Protein AF-A0ABD1JNK0-F1 (afdb_monomer)

pLDDT: mean 71.4, std 21.68, range [22.59, 96.44]

Secondary structure (DSSP, 8-state):
--SHHHHTTTT----S----EEE-SSSEEEEEETTS-EEEE--S--TTEEEEEE-SS-EEEEE-TTS-BSSPPSSTTEEEETTTTEEEESS--GGG-EEEEEEEEETTT--EEEEEEEEEEEEPPPEEEEEEEEE-TTSPEEEEEEEESSS-EEEEEETTEEHHHHHHHGGGS-------TTSSEEEE--TT--SEEEEEEE-SS-EEEEEEEPP-PPPPPP------------------------------------------------------------HHHHHHHHHHHHHHHHHHHHHHHHHHHHGGGS-HHHHHHHHHHHHHHHHHHHHHHHHHHHHHTTSTT-HHHHHHHHHHHHHHHHHHHHHHHHHHHHHIIIIIHHHHHHHHHHHHHHHHHHHHS-TTT--HHHHHHHHHHHHHHHHHHHHHHHHHTTTS-HHHHHHHHHHHHHHHHHHHHHHHHHHHHHT-PPPPS--------------PPPPTT--HHHHHHHHHHHHHHHHHHHT--SS--S---GGGSSS--HHHHHHHHHHHHHHHHTT----HHHHTTTTEEE-TTT--EEE--SS----TTS--EEEE-TTSHHHHHHHHHHHHTT---HHHHHHHHHTT-EETTHHHHHHHHHTT-SGGG-

Structure (mmCIF, N/CA/C/O backbone):
data_AF-A0ABD1JNK0-F1
#
_entry.id   AF-A0ABD1JNK0-F1
#
loop_
_atom_site.group_PDB
_atom_site.id
_atom_site.type_symbol
_atom_site.label_atom_id
_atom_site.label_alt_id
_atom_site.label_comp_id
_atom_site.label_asym_id
_atom_site.label_entity_id
_atom_site.label_seq_id
_atom_site.pdbx_PDB_ins_code
_atom_site.Cartn_x
_atom_site.Cartn_y
_atom_site.Cartn_z
_atom_site.occupancy
_atom_site.B_iso_or_equiv
_atom_site.auth_seq_id
_atom_site.auth_comp_id
_atom_site.auth_asym_id
_atom_site.auth_atom_id
_atom_site.pdbx_PDB_model_num
ATOM 1 N N . MET A 1 1 ? 15.028 5.171 -40.627 1.00 35.16 1 MET A N 1
ATOM 2 C CA . MET A 1 1 ? 13.963 4.682 -39.723 1.00 35.16 1 MET A CA 1
ATOM 3 C C . MET A 1 1 ? 12.589 4.896 -40.355 1.00 35.16 1 MET A C 1
ATOM 5 O O . MET A 1 1 ? 11.936 5.886 -40.070 1.00 35.16 1 MET A O 1
ATOM 9 N N . THR A 1 2 ? 12.162 3.995 -41.242 1.00 26.81 2 THR A N 1
ATOM 10 C CA . THR A 1 2 ? 10.871 4.092 -41.966 1.00 26.81 2 THR A CA 1
ATOM 11 C C . THR A 1 2 ? 10.006 2.833 -41.839 1.00 26.81 2 THR A C 1
ATOM 13 O O . THR A 1 2 ? 8.818 2.887 -42.119 1.00 26.81 2 THR A O 1
ATOM 16 N N . ALA A 1 3 ? 10.564 1.718 -41.351 1.00 26.44 3 ALA A N 1
ATOM 17 C CA . ALA A 1 3 ? 9.811 0.495 -41.053 1.00 26.44 3 ALA A CA 1
ATOM 18 C C . ALA A 1 3 ? 9.074 0.544 -39.694 1.00 26.44 3 ALA A C 1
ATOM 20 O O . ALA A 1 3 ? 8.049 -0.108 -39.519 1.00 26.44 3 ALA A O 1
ATOM 21 N N . PHE A 1 4 ? 9.563 1.344 -38.737 1.00 33.06 4 PHE A N 1
ATOM 22 C CA . PHE A 1 4 ? 9.005 1.417 -37.377 1.00 33.06 4 PHE A CA 1
ATOM 23 C C . PHE A 1 4 ? 7.628 2.098 -37.300 1.00 33.06 4 PHE A C 1
ATOM 25 O O . PHE A 1 4 ? 6.849 1.806 -36.398 1.00 33.06 4 PHE A O 1
ATOM 32 N N . THR A 1 5 ? 7.298 2.975 -38.250 1.00 33.81 5 THR A N 1
ATOM 33 C CA . THR A 1 5 ? 5.996 3.661 -38.304 1.00 33.81 5 THR A CA 1
ATOM 34 C C . THR A 1 5 ? 4.875 2.768 -38.840 1.00 33.81 5 THR A C 1
ATOM 36 O O . THR A 1 5 ? 3.724 2.954 -38.455 1.00 33.81 5 THR A O 1
ATOM 39 N N . GLY A 1 6 ? 5.191 1.770 -39.675 1.00 25.69 6 GLY A N 1
ATOM 40 C CA . GLY A 1 6 ? 4.202 0.828 -40.214 1.00 25.69 6 GLY A CA 1
ATOM 41 C C . GLY A 1 6 ? 3.675 -0.173 -39.180 1.00 25.69 6 GLY A C 1
ATOM 42 O O . GLY A 1 6 ? 2.501 -0.535 -39.215 1.00 25.69 6 GLY A O 1
ATOM 43 N N . LEU A 1 7 ? 4.513 -0.584 -38.222 1.00 31.38 7 LEU A N 1
ATOM 44 C CA . LEU A 1 7 ? 4.149 -1.595 -37.220 1.00 31.38 7 LEU A CA 1
ATOM 45 C C . LEU A 1 7 ? 3.158 -1.067 -36.163 1.00 31.38 7 LEU A C 1
ATOM 47 O O . LEU A 1 7 ? 2.350 -1.825 -35.633 1.00 31.38 7 LEU A O 1
ATOM 51 N N . ILE A 1 8 ? 3.177 0.244 -35.896 1.00 35.16 8 ILE A N 1
ATOM 52 C CA . ILE A 1 8 ? 2.308 0.902 -34.906 1.00 35.16 8 ILE A CA 1
ATOM 53 C C . ILE A 1 8 ? 0.830 0.887 -35.341 1.00 35.16 8 ILE A C 1
ATOM 55 O O . ILE A 1 8 ? -0.058 0.878 -34.492 1.00 35.16 8 ILE A O 1
ATOM 59 N N . LEU A 1 9 ? 0.545 0.838 -36.648 1.00 28.20 9 LEU A N 1
ATOM 60 C CA . LEU A 1 9 ? -0.827 0.894 -37.164 1.00 28.20 9 LEU A CA 1
ATOM 61 C C . LEU A 1 9 ? -1.559 -0.462 -37.140 1.00 28.20 9 LEU A C 1
ATOM 63 O O . LEU A 1 9 ? -2.787 -0.490 -37.165 1.00 28.20 9 LEU A O 1
ATOM 67 N N . LEU A 1 10 ? -0.829 -1.582 -37.073 1.00 28.64 10 LEU A N 1
ATOM 68 C CA . LEU A 1 10 ? -1.407 -2.933 -37.147 1.00 28.64 10 LEU A CA 1
ATOM 69 C C . LEU A 1 10 ? -1.938 -3.469 -35.805 1.00 28.64 10 LEU A C 1
ATOM 71 O O . LEU A 1 10 ? -2.792 -4.349 -35.806 1.00 28.64 10 LEU A O 1
ATOM 75 N N . LEU A 1 11 ? -1.498 -2.922 -34.666 1.00 32.38 11 LEU A N 1
ATOM 76 C CA . LEU A 1 11 ? -1.861 -3.419 -33.326 1.00 32.38 11 LEU A CA 1
ATOM 77 C C . LEU A 1 11 ? -3.050 -2.687 -32.666 1.00 32.38 11 LEU A C 1
ATOM 79 O O . LEU A 1 11 ? -3.330 -2.903 -31.490 1.00 32.38 11 LEU A O 1
ATOM 83 N N . VAL A 1 12 ? -3.765 -1.825 -33.398 1.00 31.77 12 VAL A N 1
ATOM 84 C CA . VAL A 1 12 ? -4.875 -1.003 -32.857 1.00 31.77 12 VAL A CA 1
ATOM 85 C C . VAL A 1 12 ? -6.266 -1.593 -33.184 1.00 31.77 12 VAL A C 1
ATOM 87 O O . VAL A 1 12 ? -7.292 -0.963 -32.941 1.00 31.77 12 VAL A O 1
ATOM 90 N N . THR A 1 13 ? -6.344 -2.827 -33.697 1.00 30.94 13 THR A N 1
ATOM 91 C CA . THR A 1 13 ? -7.607 -3.463 -34.134 1.00 30.94 13 THR A CA 1
ATOM 92 C C . THR A 1 13 ? -8.122 -4.576 -33.205 1.00 30.94 13 THR A C 1
ATOM 94 O O . THR A 1 13 ? -8.242 -5.723 -33.611 1.00 30.94 13 THR A O 1
ATOM 97 N N . SER A 1 14 ? -8.487 -4.211 -31.967 1.00 30.34 14 SER A N 1
ATOM 98 C CA . SER A 1 14 ? -9.475 -4.918 -31.107 1.00 30.34 14 SER A CA 1
ATOM 99 C C . SER A 1 14 ? -9.630 -4.153 -29.773 1.00 30.34 14 SER A C 1
ATOM 101 O O . SER A 1 14 ? -8.719 -4.174 -28.951 1.00 30.34 14 SER A O 1
ATOM 103 N N . THR A 1 15 ? -10.576 -3.226 -29.582 1.00 31.14 15 THR A N 1
ATOM 104 C CA . THR A 1 15 ? -12.030 -3.366 -29.310 1.00 31.14 15 THR A CA 1
ATOM 105 C C . THR A 1 15 ? -12.413 -4.075 -27.997 1.00 31.14 15 THR A C 1
ATOM 107 O O . THR A 1 15 ? -12.197 -5.271 -27.850 1.00 31.14 15 THR A O 1
ATOM 110 N N . HIS A 1 16 ? -13.139 -3.326 -27.152 1.00 27.95 16 HIS A N 1
ATOM 111 C CA . HIS A 1 16 ? -13.899 -3.720 -25.948 1.00 27.95 16 HIS A CA 1
ATOM 112 C C . HIS A 1 16 ? -13.151 -3.846 -24.605 1.00 27.95 16 HIS A C 1
ATOM 114 O O . HIS A 1 16 ? -11.932 -3.704 -24.529 1.00 27.95 16 HIS A O 1
ATOM 120 N N . GLY A 1 17 ? -13.949 -3.863 -23.527 1.00 30.62 17 GLY A N 1
ATOM 121 C CA . GLY A 1 17 ? -13.542 -3.521 -22.160 1.00 30.62 17 GLY A CA 1
ATOM 122 C C . GLY A 1 17 ? -12.472 -4.437 -21.576 1.00 30.62 17 GLY A C 1
ATOM 123 O O . GLY A 1 17 ? -12.334 -5.584 -21.987 1.00 30.62 17 GLY A O 1
ATOM 124 N N . LEU A 1 18 ? -11.715 -3.918 -20.606 1.00 35.00 18 LEU A N 1
ATOM 125 C CA . LEU A 1 18 ? -10.560 -4.605 -20.033 1.00 35.00 18 LEU A CA 1
ATOM 126 C C . LEU A 1 18 ? -10.988 -5.775 -19.127 1.00 35.00 18 LEU A C 1
ATOM 128 O O . LEU A 1 18 ? -10.949 -5.668 -17.905 1.00 35.00 18 LEU A O 1
ATOM 132 N N . GLN A 1 19 ? -11.339 -6.913 -19.732 1.00 42.69 19 GLN A N 1
ATOM 133 C CA . GLN A 1 19 ? -11.091 -8.207 -19.103 1.00 42.69 19 GLN A CA 1
ATOM 134 C C . GLN A 1 19 ? -9.588 -8.275 -18.812 1.00 42.69 19 GLN A C 1
ATOM 136 O O . GLN A 1 19 ? -8.762 -8.174 -19.722 1.00 42.69 19 GLN A O 1
ATOM 141 N N . SER A 1 20 ? -9.228 -8.363 -17.534 1.00 58.84 20 SER A N 1
ATOM 142 C CA . SER A 1 20 ? -7.839 -8.431 -17.090 1.00 58.84 20 SER A CA 1
ATOM 143 C C . SER A 1 20 ? -7.259 -9.803 -17.428 1.00 58.84 20 SER A C 1
ATOM 145 O O . SER A 1 20 ? -7.360 -10.744 -16.642 1.00 58.84 20 SER A O 1
ATOM 147 N N . VAL A 1 21 ? -6.666 -9.918 -18.616 1.00 77.25 21 VAL A N 1
ATOM 148 C CA . VAL A 1 21 ? -5.882 -11.093 -19.003 1.00 77.25 21 VAL A CA 1
ATOM 149 C C . VAL A 1 21 ? -4.620 -11.141 -18.147 1.00 77.25 21 VAL A C 1
ATOM 151 O O . VAL A 1 21 ? -3.790 -10.234 -18.213 1.00 77.25 21 VAL A O 1
ATOM 154 N N . CYS A 1 22 ? -4.477 -12.193 -17.344 1.00 85.81 22 CYS A N 1
ATOM 155 C CA . CYS A 1 22 ? -3.251 -12.467 -16.609 1.00 85.81 22 CYS A CA 1
ATOM 156 C C . CYS A 1 22 ? -2.186 -12.962 -17.595 1.00 85.81 22 CYS A C 1
ATOM 158 O O . CYS A 1 22 ? -2.402 -13.975 -18.269 1.00 85.81 22 CYS A O 1
ATOM 160 N N . ASP A 1 23 ? -1.046 -12.269 -17.689 1.00 87.31 23 ASP A N 1
ATOM 161 C CA . ASP A 1 23 ? 0.117 -12.803 -18.406 1.00 87.31 23 ASP A CA 1
ATOM 162 C C . ASP A 1 23 ? 0.759 -13.894 -17.543 1.00 87.31 23 ASP A C 1
ATOM 164 O O . ASP A 1 23 ? 1.496 -13.620 -16.597 1.00 87.31 23 ASP A O 1
ATOM 168 N N . ALA A 1 24 ? 0.410 -15.134 -17.869 1.00 88.19 24 ALA A N 1
ATOM 169 C CA . ALA A 1 24 ? 0.866 -16.351 -17.223 1.00 88.19 24 ALA A CA 1
ATOM 170 C C . ALA A 1 24 ? 1.849 -17.112 -18.130 1.00 88.19 24 ALA A C 1
ATOM 172 O O . ALA A 1 24 ? 1.888 -18.334 -18.083 1.00 88.19 24 ALA A O 1
ATOM 173 N N . THR A 1 25 ? 2.591 -16.394 -18.990 1.00 86.19 25 THR A N 1
ATOM 174 C CA . THR A 1 25 ? 3.667 -16.950 -19.827 1.00 86.19 25 THR A CA 1
ATOM 175 C C . THR A 1 25 ? 5.009 -17.131 -19.091 1.00 86.19 25 THR A C 1
ATOM 177 O O . THR A 1 25 ? 5.803 -17.973 -19.525 1.00 86.19 25 THR A O 1
ATOM 180 N N . PRO A 1 26 ? 5.302 -16.406 -17.987 1.00 88.00 26 PRO A N 1
ATOM 181 C CA . PRO A 1 26 ? 6.267 -16.812 -16.965 1.00 88.00 26 PRO A CA 1
ATOM 182 C C . PRO A 1 26 ? 5.552 -17.397 -15.727 1.00 88.00 26 PRO A C 1
ATOM 184 O O . PRO A 1 26 ? 4.335 -17.576 -15.730 1.00 88.00 26 PRO A O 1
ATOM 187 N N . ASP A 1 27 ? 6.292 -17.671 -14.643 1.00 85.12 27 ASP A N 1
ATOM 188 C CA . ASP A 1 27 ? 5.672 -17.948 -13.340 1.00 85.12 27 ASP A CA 1
ATOM 189 C C . ASP A 1 27 ? 4.815 -16.743 -12.904 1.00 85.12 27 ASP A C 1
ATOM 191 O O . ASP A 1 27 ? 5.296 -15.605 -12.904 1.00 85.12 27 ASP A O 1
ATOM 195 N N . ALA A 1 28 ? 3.552 -16.986 -12.545 1.00 85.75 28 ALA A N 1
ATOM 196 C CA . ALA A 1 28 ? 2.572 -15.934 -12.282 1.00 85.75 28 ALA A CA 1
ATOM 197 C C . ALA A 1 28 ? 1.581 -16.303 -11.167 1.00 85.75 28 ALA A C 1
ATOM 199 O O . ALA A 1 28 ? 1.167 -17.456 -11.027 1.00 85.75 28 ALA A O 1
ATOM 200 N N . VAL A 1 29 ? 1.144 -15.286 -10.418 1.00 86.75 29 VAL A N 1
ATOM 201 C CA . VAL A 1 29 ? -0.020 -15.358 -9.524 1.00 86.75 29 VAL A CA 1
ATOM 202 C C . VAL A 1 29 ? -1.154 -14.573 -10.177 1.00 86.75 29 VAL A C 1
ATOM 204 O O . VAL A 1 29 ? -0.992 -13.394 -10.488 1.00 86.75 29 VAL A O 1
ATOM 207 N N . CYS A 1 30 ? -2.283 -15.235 -10.408 1.00 86.06 30 CYS A N 1
ATOM 208 C CA . CYS A 1 30 ? -3.431 -14.696 -11.126 1.00 86.06 30 CYS A CA 1
ATOM 209 C C . CYS A 1 30 ? -4.665 -14.686 -10.225 1.00 86.06 30 CYS A C 1
ATOM 211 O O . CYS A 1 30 ? -4.931 -15.661 -9.522 1.00 86.06 30 CYS A O 1
ATOM 213 N N . TYR A 1 31 ? -5.446 -13.611 -10.304 1.00 83.06 31 TYR A N 1
ATOM 214 C CA . TYR A 1 31 ? -6.651 -13.416 -9.501 1.00 83.06 31 TYR A CA 1
ATOM 215 C C . TYR A 1 31 ? -7.898 -13.384 -10.385 1.00 83.06 31 TYR A C 1
ATOM 217 O O . TYR A 1 31 ? -7.846 -12.917 -11.525 1.00 83.06 31 TYR A O 1
ATOM 225 N N . GLY A 1 32 ? -9.017 -13.880 -9.862 1.00 81.88 32 GLY A N 1
ATOM 226 C CA . GLY A 1 32 ? -10.291 -13.927 -10.570 1.00 81.88 32 GLY A CA 1
ATOM 227 C C . GLY A 1 32 ? -11.483 -13.701 -9.652 1.00 81.88 32 GLY A C 1
ATOM 228 O O . GLY A 1 32 ? -11.517 -14.229 -8.547 1.00 81.88 32 GLY A O 1
ATOM 229 N N . ALA A 1 33 ? -12.468 -12.925 -10.100 1.00 82.00 33 ALA A N 1
ATOM 230 C CA . ALA A 1 33 ? -13.702 -12.728 -9.346 1.00 82.00 33 ALA A CA 1
ATOM 231 C C . ALA A 1 33 ? -14.585 -13.986 -9.411 1.00 82.00 33 ALA A C 1
ATOM 233 O O . ALA A 1 33 ? -14.823 -14.516 -10.501 1.00 82.00 33 ALA A O 1
ATOM 234 N N . LEU A 1 34 ? -15.111 -14.434 -8.268 1.00 83.00 34 LEU A N 1
ATOM 235 C CA . LEU A 1 34 ? -16.085 -15.527 -8.206 1.00 83.00 34 LEU A CA 1
ATOM 236 C C . LEU A 1 34 ? -17.303 -15.218 -9.097 1.00 83.00 34 LEU A C 1
ATOM 238 O O . LEU A 1 34 ? -17.876 -14.133 -9.034 1.00 83.00 34 LEU A O 1
ATOM 242 N N . GLY A 1 35 ? -17.688 -16.166 -9.953 1.00 79.75 35 GLY A N 1
ATOM 243 C CA . GLY A 1 35 ? -18.763 -16.001 -10.936 1.00 79.75 35 GLY A CA 1
ATOM 244 C C . GLY A 1 35 ? -18.381 -15.205 -12.194 1.00 79.75 35 GLY A C 1
ATOM 245 O O . GLY A 1 35 ? -19.142 -15.206 -13.159 1.00 79.75 35 GLY A O 1
ATOM 246 N N . GLY A 1 36 ? -17.216 -14.550 -12.219 1.00 80.69 36 GLY A N 1
ATOM 247 C CA . GLY A 1 36 ? -16.726 -13.767 -13.355 1.00 80.69 36 GLY A CA 1
ATOM 248 C C . GLY A 1 36 ? -15.853 -14.564 -14.339 1.00 80.69 36 GLY A C 1
ATOM 249 O O . GLY A 1 36 ? -15.457 -15.694 -14.048 1.00 80.69 36 GLY A O 1
ATOM 250 N N . PRO A 1 37 ? -15.523 -13.987 -15.510 1.00 82.94 37 PRO A N 1
ATOM 251 C CA . PRO A 1 37 ? -14.605 -14.585 -16.475 1.00 82.94 37 PRO A CA 1
ATOM 252 C C . PRO A 1 37 ? -13.135 -14.318 -16.113 1.00 82.94 37 PRO A C 1
ATOM 254 O O . PRO A 1 37 ? -12.724 -13.167 -15.962 1.00 82.94 37 PRO A O 1
ATOM 257 N N . VAL A 1 38 ? -12.317 -15.369 -16.073 1.00 87.06 38 VAL A N 1
ATOM 258 C CA . VAL A 1 38 ? -10.863 -15.305 -15.849 1.00 87.06 38 VAL A CA 1
ATOM 259 C C . VAL A 1 38 ? -10.124 -15.685 -17.124 1.00 87.06 38 VAL A C 1
ATOM 261 O O . VAL A 1 38 ? -10.490 -16.652 -17.785 1.00 87.06 38 VAL A O 1
ATOM 264 N N . HIS A 1 39 ? -9.070 -14.941 -17.460 1.00 89.56 39 HIS A N 1
ATOM 265 C CA . HIS A 1 39 ? -8.280 -15.134 -18.679 1.00 89.56 39 HIS A CA 1
ATOM 266 C C . HIS A 1 39 ? -6.807 -15.319 -18.319 1.00 89.56 39 HIS A C 1
ATOM 268 O O . HIS A 1 39 ? -6.201 -14.424 -17.734 1.00 89.56 39 HIS A O 1
ATOM 274 N N . LEU A 1 40 ? -6.233 -16.466 -18.678 1.00 93.31 40 LEU A N 1
ATOM 275 C CA . LEU A 1 40 ? -4.853 -16.852 -18.388 1.00 93.31 40 LEU A CA 1
ATOM 276 C C . LEU A 1 40 ? -4.089 -17.044 -19.701 1.00 93.31 40 LEU A C 1
ATOM 278 O O . LEU A 1 40 ? -4.366 -17.969 -20.466 1.00 93.31 40 LEU A O 1
ATOM 282 N N . GLN A 1 41 ? -3.126 -16.171 -19.979 1.00 93.69 41 GLN A N 1
ATOM 283 C CA . GLN A 1 41 ? -2.288 -16.236 -21.173 1.00 93.69 41 GLN A CA 1
ATOM 284 C C . GLN A 1 41 ? -1.098 -17.170 -20.917 1.00 93.69 41 GLN A C 1
ATOM 286 O O . GLN A 1 41 ? -0.131 -16.744 -20.304 1.00 93.69 41 GLN A O 1
ATOM 291 N N . LEU A 1 42 ? -1.153 -18.429 -21.361 1.00 92.94 42 LEU A N 1
ATOM 292 C CA . LEU A 1 42 ? -0.142 -19.457 -21.031 1.00 92.94 42 LEU A CA 1
ATOM 293 C C . LEU A 1 42 ? 1.038 -19.492 -22.020 1.00 92.94 42 LEU A C 1
ATOM 295 O O . LEU A 1 42 ? 2.124 -19.981 -21.727 1.00 92.94 42 LEU A O 1
ATOM 299 N N . MET A 1 43 ? 0.826 -18.981 -23.231 1.00 87.75 43 MET A N 1
ATOM 300 C CA . MET A 1 43 ? 1.857 -18.769 -24.251 1.00 87.75 43 MET A CA 1
ATOM 301 C C . MET A 1 43 ? 1.463 -17.546 -25.091 1.00 87.75 43 MET A C 1
ATOM 303 O O . MET A 1 43 ? 0.352 -17.053 -24.941 1.00 87.75 43 MET A O 1
ATOM 307 N N . ARG A 1 44 ? 2.332 -17.017 -25.966 1.00 84.50 44 ARG A N 1
ATOM 308 C CA . ARG A 1 44 ? 1.945 -15.945 -26.920 1.00 84.50 44 ARG A CA 1
ATOM 309 C C . ARG A 1 44 ? 1.642 -16.460 -28.335 1.00 84.50 44 ARG A C 1
ATOM 311 O O . ARG A 1 44 ? 0.915 -15.810 -29.077 1.00 84.50 44 ARG A O 1
ATOM 318 N N . ASN A 1 45 ? 2.187 -17.618 -28.708 1.00 84.38 45 ASN A N 1
ATOM 319 C CA . ASN A 1 45 ? 1.969 -18.290 -29.992 1.00 84.38 45 ASN A CA 1
ATOM 320 C C . ASN A 1 45 ? 2.286 -19.783 -29.827 1.00 84.38 45 ASN A C 1
ATOM 322 O O . ASN A 1 45 ? 3.411 -20.114 -29.473 1.00 84.38 45 ASN A O 1
ATOM 326 N N . THR A 1 46 ? 1.328 -20.670 -30.091 1.00 83.75 46 THR A N 1
ATOM 327 C CA . THR A 1 46 ? 1.497 -22.132 -29.939 1.00 83.75 46 THR A CA 1
ATOM 328 C C . THR A 1 46 ? 1.976 -22.829 -31.215 1.00 83.75 46 THR A C 1
ATOM 330 O O . THR A 1 46 ? 2.227 -24.034 -31.215 1.00 83.75 46 THR A O 1
ATOM 333 N N . THR A 1 47 ? 2.116 -22.095 -32.323 1.00 86.31 47 THR A N 1
ATOM 334 C CA . THR A 1 47 ? 2.524 -22.656 -33.617 1.00 86.31 47 THR A CA 1
ATOM 335 C C . THR A 1 47 ? 3.882 -23.345 -33.495 1.00 86.31 47 THR A C 1
ATOM 337 O O . THR A 1 47 ? 4.841 -22.754 -33.000 1.00 86.31 47 THR A O 1
ATOM 340 N N . GLY A 1 48 ? 3.974 -24.601 -33.943 1.00 84.81 48 GLY A N 1
ATOM 341 C CA . GLY A 1 48 ? 5.209 -25.389 -33.855 1.00 84.81 48 GLY A CA 1
ATOM 342 C C . GLY A 1 48 ? 5.557 -25.898 -32.450 1.00 84.81 48 GLY A C 1
ATOM 343 O O . GLY A 1 48 ? 6.640 -26.448 -32.272 1.00 84.81 48 GLY A O 1
ATOM 344 N N . HIS A 1 49 ? 4.656 -25.766 -31.474 1.00 90.88 49 HIS A N 1
ATOM 345 C CA . HIS A 1 49 ? 4.871 -26.194 -30.093 1.00 90.88 49 HIS A CA 1
ATOM 346 C C . HIS A 1 49 ? 3.729 -27.094 -29.597 1.00 90.88 49 HIS A C 1
ATOM 348 O O . HIS A 1 49 ? 2.591 -27.000 -30.056 1.00 90.88 49 HIS A O 1
ATOM 354 N N . GLU A 1 50 ? 4.031 -27.973 -28.645 1.00 92.62 50 GLU A N 1
ATOM 355 C CA . GLU A 1 50 ? 3.037 -28.686 -27.842 1.00 92.62 50 GLU A CA 1
ATOM 356 C C . GLU A 1 50 ? 3.009 -28.083 -26.433 1.00 92.62 50 GLU A C 1
ATOM 358 O O . GLU A 1 50 ? 4.045 -27.995 -25.779 1.00 92.62 50 GLU A O 1
ATOM 363 N N . LEU A 1 51 ? 1.831 -27.673 -25.957 1.00 94.69 51 LEU A N 1
ATOM 364 C CA . LEU A 1 51 ? 1.646 -27.094 -24.623 1.00 94.69 51 LEU A CA 1
ATOM 365 C C . LEU A 1 51 ? 0.802 -28.033 -23.762 1.00 94.69 51 LEU A C 1
ATOM 367 O O . LEU A 1 51 ? -0.333 -28.337 -24.123 1.00 94.69 51 LEU A O 1
ATOM 371 N N . ASN A 1 52 ? 1.324 -28.445 -22.608 1.00 94.56 52 ASN A N 1
ATOM 372 C CA . ASN A 1 52 ? 0.594 -29.169 -21.567 1.00 94.56 52 ASN A CA 1
ATOM 373 C C . ASN A 1 52 ? 0.217 -28.211 -20.432 1.00 94.56 52 ASN A C 1
ATOM 375 O O . ASN A 1 52 ? 1.099 -27.579 -19.857 1.00 94.56 52 ASN A O 1
ATOM 379 N N . PHE A 1 53 ? -1.066 -28.159 -20.065 1.00 95.12 53 PHE A N 1
ATOM 380 C CA . PHE A 1 53 ? -1.535 -27.524 -18.831 1.00 95.12 53 PHE A CA 1
ATOM 381 C C . PHE A 1 53 ? -1.958 -28.615 -17.847 1.00 95.12 53 PHE A C 1
ATOM 383 O O . PHE A 1 53 ? -2.825 -29.437 -18.162 1.00 95.12 53 PHE A O 1
ATOM 390 N N . LYS A 1 54 ? -1.335 -28.665 -16.667 1.00 93.38 54 LYS A N 1
ATOM 391 C CA . LYS A 1 54 ? -1.556 -29.729 -15.677 1.00 93.38 54 LYS A CA 1
ATOM 392 C C . LYS A 1 54 ? -1.648 -29.195 -14.253 1.00 93.38 54 LYS A C 1
ATOM 394 O O . LYS A 1 54 ? -1.081 -28.154 -13.940 1.00 93.38 54 LYS A O 1
ATOM 399 N N . ASN A 1 55 ? -2.332 -29.934 -13.386 1.00 89.50 55 ASN A N 1
ATOM 400 C CA . ASN A 1 55 ? -2.163 -29.805 -11.937 1.00 89.50 55 ASN A CA 1
ATOM 401 C C . ASN A 1 55 ? -1.188 -30.888 -11.434 1.00 89.50 55 ASN A C 1
ATOM 403 O O . ASN A 1 55 ? -0.581 -31.602 -12.234 1.00 89.50 55 ASN A O 1
ATOM 407 N N . GLU A 1 56 ? -1.035 -31.027 -10.117 1.00 80.56 56 GLU A N 1
ATOM 408 C CA . GLU A 1 56 ? -0.136 -32.018 -9.501 1.00 80.56 56 GLU A CA 1
ATOM 409 C C . GLU A 1 56 ? -0.415 -33.477 -9.904 1.00 80.56 56 GLU A C 1
ATOM 411 O O . GLU A 1 56 ? 0.480 -34.315 -9.818 1.00 80.56 56 GLU A O 1
ATOM 416 N N . LYS A 1 57 ? -1.651 -33.800 -10.312 1.00 79.06 57 LYS A N 1
ATOM 417 C CA . LYS A 1 57 ? -2.120 -35.184 -10.493 1.00 79.06 57 LYS A CA 1
ATOM 418 C C . LYS A 1 57 ? -2.408 -35.544 -11.949 1.00 79.06 57 LYS A C 1
ATOM 420 O O . LYS A 1 57 ? -2.203 -36.690 -12.331 1.00 79.06 57 LYS A O 1
ATOM 425 N N . ASN A 1 58 ? -2.893 -34.596 -12.754 1.00 87.88 58 ASN A N 1
ATOM 426 C CA . ASN A 1 58 ? -3.405 -34.847 -14.103 1.00 87.88 58 ASN A CA 1
ATOM 427 C C . ASN A 1 58 ? -3.044 -33.725 -15.088 1.00 87.88 58 ASN A C 1
ATOM 429 O O . ASN A 1 58 ? -3.095 -32.540 -14.749 1.00 87.88 58 ASN A O 1
ATOM 433 N N . ILE A 1 59 ? -2.795 -34.098 -16.349 1.00 91.31 59 ILE A N 1
ATOM 434 C CA . ILE A 1 59 ? -2.831 -33.160 -17.481 1.00 91.31 59 ILE A CA 1
ATOM 435 C C . ILE A 1 59 ? -4.297 -32.806 -17.741 1.00 91.31 59 ILE A C 1
ATOM 437 O O . ILE A 1 59 ? -5.101 -33.681 -18.055 1.00 91.31 59 ILE A O 1
ATOM 441 N N . ILE A 1 60 ? -4.634 -31.526 -17.600 1.00 93.19 60 ILE A N 1
ATOM 442 C CA . ILE A 1 60 ? -5.998 -30.997 -17.718 1.00 93.19 60 ILE A CA 1
ATOM 443 C C . ILE A 1 60 ? -6.347 -30.808 -19.193 1.00 93.19 60 ILE A C 1
ATOM 445 O O . ILE A 1 60 ? -7.418 -31.211 -19.637 1.00 93.19 60 ILE A O 1
ATOM 449 N N . PHE A 1 61 ? -5.426 -30.235 -19.968 1.00 94.31 61 PHE A N 1
ATOM 450 C CA . PHE A 1 61 ? -5.504 -30.221 -21.424 1.00 94.31 61 PHE A CA 1
ATOM 451 C C . PHE A 1 61 ? -4.116 -30.137 -22.058 1.00 94.31 61 PHE A C 1
ATOM 453 O O . PHE A 1 61 ? -3.122 -29.802 -21.409 1.00 94.31 61 PHE A O 1
ATOM 460 N N . ARG A 1 62 ? -4.066 -30.426 -23.358 1.00 94.00 62 ARG A N 1
ATOM 461 C CA . ARG A 1 62 ? -2.869 -30.270 -24.186 1.00 94.00 62 ARG A CA 1
ATOM 462 C C . ARG A 1 62 ? -3.223 -29.634 -25.518 1.00 94.00 62 ARG A C 1
ATOM 464 O O . ARG A 1 62 ? -4.058 -30.188 -26.230 1.00 94.00 62 ARG A O 1
ATOM 471 N N . ILE A 1 63 ? -2.559 -28.539 -25.876 1.00 93.38 63 ILE A N 1
ATOM 472 C CA . ILE A 1 63 ? -2.596 -27.959 -27.223 1.00 93.38 63 ILE A CA 1
ATOM 473 C C . ILE A 1 63 ? -1.519 -28.664 -28.045 1.00 93.38 63 ILE A C 1
ATOM 475 O O . ILE A 1 63 ? -0.336 -28.544 -27.738 1.00 93.38 63 ILE A O 1
ATOM 479 N N . ARG A 1 64 ? -1.916 -29.421 -29.070 1.00 90.06 64 ARG A N 1
ATOM 480 C CA . ARG A 1 64 ? -0.969 -30.051 -29.999 1.00 90.06 64 ARG A CA 1
ATOM 481 C C . ARG A 1 64 ? -0.461 -29.047 -31.046 1.00 90.06 64 ARG A C 1
ATOM 483 O O . ARG A 1 64 ? -1.174 -28.090 -31.344 1.00 90.06 64 ARG A O 1
ATOM 490 N N . PRO A 1 65 ? 0.668 -29.327 -31.725 1.00 83.69 65 PRO A N 1
ATOM 491 C CA . PRO A 1 65 ? 1.255 -28.446 -32.747 1.00 83.69 65 PRO A CA 1
ATOM 492 C C . PRO A 1 65 ? 0.347 -28.137 -33.951 1.00 83.69 65 PRO A C 1
ATOM 494 O O . PRO A 1 65 ? 0.587 -27.184 -34.684 1.00 83.69 65 PRO A O 1
ATOM 497 N N . ASN A 1 66 ? -0.710 -28.931 -34.158 1.00 82.00 66 ASN A N 1
ATOM 498 C CA . ASN A 1 66 ? -1.757 -28.710 -35.163 1.00 82.00 66 ASN A CA 1
ATOM 499 C C . ASN A 1 66 ? -3.001 -27.974 -34.612 1.00 82.00 66 ASN A C 1
ATOM 501 O O . ASN A 1 66 ? -4.074 -28.054 -35.209 1.00 82.00 66 ASN A O 1
ATOM 505 N N . GLY A 1 67 ? -2.888 -27.336 -33.444 1.00 81.31 67 GLY A N 1
ATOM 506 C CA . GLY A 1 67 ? -3.955 -26.599 -32.762 1.00 81.31 67 GLY A CA 1
ATOM 507 C C . GLY A 1 67 ? -5.034 -27.461 -32.091 1.00 81.31 67 GLY A C 1
ATOM 508 O O . GLY A 1 67 ? -5.955 -26.912 -31.490 1.00 81.31 67 GLY A O 1
ATOM 509 N N . LYS A 1 68 ? -4.970 -28.799 -32.170 1.00 87.44 68 LYS A N 1
ATOM 510 C CA . LYS A 1 68 ? -6.001 -29.676 -31.581 1.00 87.44 68 LYS A CA 1
ATOM 511 C C . LYS A 1 68 ? -5.774 -29.906 -30.086 1.00 87.44 68 LYS A C 1
ATOM 513 O O . LYS A 1 68 ? -4.664 -30.218 -29.663 1.00 87.44 68 LYS A O 1
ATOM 518 N N . LEU A 1 69 ? -6.858 -29.841 -29.312 1.00 88.88 69 LEU A N 1
ATOM 519 C CA . LEU A 1 69 ? -6.871 -30.126 -27.873 1.00 88.88 69 LEU A CA 1
ATOM 520 C C . LEU A 1 69 ? -7.040 -31.630 -27.599 1.00 88.88 69 LEU A C 1
ATOM 522 O O . LEU A 1 69 ? -8.060 -32.204 -27.992 1.00 88.88 69 LEU A O 1
ATOM 526 N N . ALA A 1 70 ? -6.065 -32.269 -26.941 1.00 88.38 70 ALA A N 1
ATOM 527 C CA . ALA A 1 70 ? -6.134 -33.688 -26.559 1.00 88.38 70 ALA A CA 1
ATOM 528 C C . ALA A 1 70 ? -5.134 -34.068 -25.432 1.00 88.38 70 ALA A C 1
ATOM 530 O O . ALA A 1 70 ? -3.969 -34.322 -25.753 1.00 88.38 70 ALA A O 1
ATOM 531 N N . PRO A 1 71 ? -5.563 -34.195 -24.154 1.00 89.06 71 PRO A N 1
ATOM 532 C CA . PRO A 1 71 ? -6.951 -34.130 -23.683 1.00 89.06 71 PRO A CA 1
ATOM 533 C C . PRO A 1 71 ? -7.567 -32.729 -23.811 1.00 89.06 71 PRO A C 1
ATOM 535 O O . PRO A 1 71 ? -6.858 -31.733 -23.965 1.00 89.06 71 PRO A O 1
ATOM 538 N N . LYS A 1 72 ? -8.903 -32.678 -23.790 1.00 87.69 72 LYS A N 1
ATOM 539 C CA . LYS A 1 72 ? -9.679 -31.438 -23.659 1.00 87.69 72 LYS A CA 1
ATOM 540 C C . LYS A 1 72 ? -9.891 -31.115 -22.172 1.00 87.69 72 LYS A C 1
ATOM 542 O O . LYS A 1 72 ? -9.895 -32.060 -21.384 1.00 87.69 72 LYS A O 1
ATOM 547 N N . PRO A 1 73 ? -10.134 -29.840 -21.808 1.00 88.50 73 PRO A N 1
ATOM 548 C CA . PRO A 1 73 ? -10.506 -29.471 -20.446 1.00 88.50 73 PRO A CA 1
ATOM 549 C C . PRO A 1 73 ? -11.704 -30.292 -19.926 1.00 88.50 73 PRO A C 1
ATOM 551 O O . PRO A 1 73 ? -12.604 -30.610 -20.708 1.00 88.50 73 PRO A O 1
ATOM 554 N N . PRO A 1 74 ? -11.742 -30.630 -18.624 1.00 79.44 74 PRO A N 1
ATOM 555 C CA . PRO A 1 74 ? -12.783 -31.481 -18.044 1.00 79.44 74 PRO A CA 1
ATOM 556 C C . PRO A 1 74 ? -14.123 -30.758 -17.836 1.00 79.44 74 PRO A C 1
ATOM 558 O O . PRO A 1 74 ? -15.155 -31.416 -17.732 1.00 79.44 74 PRO A O 1
ATOM 561 N N . SER A 1 75 ? -14.118 -29.423 -17.774 1.00 84.81 75 SER A N 1
ATOM 562 C CA . SER A 1 75 ? -15.310 -28.589 -17.591 1.00 84.81 75 SER A CA 1
ATOM 563 C C . SER A 1 75 ? -15.645 -27.827 -18.872 1.00 84.81 75 SER A C 1
ATOM 565 O O . SER A 1 75 ? -14.754 -27.315 -19.544 1.00 84.81 75 SER A O 1
ATOM 567 N N . GLN A 1 76 ? -16.938 -27.688 -19.176 1.00 86.06 76 GLN A N 1
ATOM 568 C CA . GLN A 1 76 ? -17.415 -26.838 -20.276 1.00 86.06 76 GLN A CA 1
ATOM 569 C C . GLN A 1 76 ? -17.228 -25.337 -19.992 1.00 86.06 76 GLN A C 1
ATOM 571 O O . GLN A 1 76 ? -17.257 -24.546 -20.928 1.00 86.06 76 GLN A O 1
ATOM 576 N N . ARG A 1 77 ? -16.982 -24.948 -18.728 1.00 92.12 77 ARG A N 1
ATOM 577 C CA . ARG A 1 77 ? -16.627 -23.570 -18.334 1.00 92.12 77 ARG A CA 1
ATOM 578 C C . ARG A 1 77 ? -15.220 -23.152 -18.787 1.00 92.12 77 ARG A C 1
ATOM 580 O O . ARG A 1 77 ? -14.873 -21.983 -18.663 1.00 92.12 77 ARG A O 1
ATOM 587 N N . TRP A 1 78 ? -14.394 -24.105 -19.227 1.00 92.50 78 TRP A N 1
ATOM 588 C CA . TRP A 1 78 ? -12.985 -23.903 -19.566 1.00 92.50 78 TRP A CA 1
ATOM 589 C C . TRP A 1 78 ? -12.792 -23.925 -21.091 1.00 92.50 78 TRP A C 1
ATOM 591 O O . TRP A 1 78 ? -12.732 -24.988 -21.713 1.00 92.50 78 TRP A O 1
ATOM 601 N N . GLU A 1 79 ? -12.666 -22.747 -21.695 1.00 91.88 79 GLU A N 1
ATOM 602 C CA . GLU A 1 79 ? -12.404 -22.561 -23.124 1.00 91.88 79 GLU A CA 1
ATOM 603 C C . GLU A 1 79 ? -10.907 -22.313 -23.365 1.00 91.88 79 GLU A C 1
ATOM 605 O O . GLU A 1 79 ? -10.273 -21.546 -22.647 1.00 91.88 79 GLU A O 1
ATOM 610 N N . VAL A 1 80 ? -10.313 -22.955 -24.377 1.00 91.31 80 VAL A N 1
ATOM 611 C CA . VAL A 1 80 ? -8.887 -22.777 -24.705 1.00 91.31 80 VAL A CA 1
ATOM 612 C C . VAL A 1 80 ? -8.739 -22.261 -26.128 1.00 91.31 80 VAL A C 1
ATOM 614 O O . VAL A 1 80 ? -8.998 -22.976 -27.100 1.00 91.31 80 VAL A O 1
ATOM 617 N N . VAL A 1 81 ? -8.253 -21.027 -26.247 1.00 88.75 81 VAL A N 1
ATOM 618 C CA . VAL A 1 81 ? -7.953 -20.371 -27.518 1.00 88.75 81 VAL A CA 1
ATOM 619 C C . VAL A 1 81 ? -6.599 -20.881 -28.008 1.00 88.75 81 VAL A C 1
ATOM 621 O O . VAL A 1 81 ? -5.537 -20.352 -27.686 1.00 88.75 81 VAL A O 1
ATOM 624 N N . ALA A 1 82 ? -6.630 -21.974 -28.771 1.00 83.88 82 ALA A N 1
ATOM 625 C CA . ALA A 1 82 ? -5.425 -22.725 -29.115 1.00 83.88 82 ALA A CA 1
ATOM 626 C C . ALA A 1 82 ? -4.345 -21.888 -29.824 1.00 83.88 82 ALA A C 1
ATOM 628 O O . ALA A 1 82 ? -3.173 -22.060 -29.511 1.00 83.88 82 ALA A O 1
ATOM 629 N N . GLY A 1 83 ? -4.709 -20.985 -30.745 1.00 80.00 83 GLY A N 1
ATOM 630 C CA . GLY A 1 83 ? -3.745 -20.266 -31.597 1.00 80.00 83 GLY A CA 1
ATOM 631 C C . GLY A 1 83 ? -2.812 -19.304 -30.850 1.00 80.00 83 GLY A C 1
ATOM 632 O O . GLY A 1 83 ? -1.634 -19.205 -31.188 1.00 80.00 83 GLY A O 1
ATOM 633 N N . ASN A 1 84 ? -3.313 -18.635 -29.810 1.00 84.25 84 ASN A N 1
ATOM 634 C CA . ASN A 1 84 ? -2.518 -17.755 -28.953 1.00 84.25 84 ASN A CA 1
ATOM 635 C C . ASN A 1 84 ? -2.269 -18.342 -27.553 1.00 84.25 84 ASN A C 1
ATOM 637 O O . ASN A 1 84 ? -1.559 -17.714 -26.788 1.00 84.25 84 ASN A O 1
ATOM 641 N N . GLY A 1 85 ? -2.789 -19.523 -27.205 1.00 85.94 85 GLY A N 1
ATOM 642 C CA . GLY A 1 85 ? -2.495 -20.185 -25.928 1.00 85.94 85 GLY A CA 1
ATOM 643 C C . GLY A 1 85 ? -3.185 -19.572 -24.703 1.00 85.94 85 GLY A C 1
ATOM 644 O O . GLY A 1 85 ? -2.658 -19.692 -23.598 1.00 85.94 85 GLY A O 1
ATOM 645 N N . THR A 1 86 ? -4.335 -18.913 -24.871 1.00 91.12 86 THR A N 1
ATOM 646 C CA . THR A 1 86 ? -5.136 -18.389 -23.748 1.00 91.12 86 THR A CA 1
ATOM 647 C C . THR A 1 86 ? -6.101 -19.459 -23.221 1.00 91.12 86 THR A C 1
ATOM 649 O O . THR A 1 86 ? -6.823 -20.081 -24.001 1.00 91.12 86 THR A O 1
ATOM 652 N N . LEU A 1 87 ? -6.158 -19.648 -21.902 1.00 93.00 87 LEU A N 1
ATOM 653 C CA . LEU A 1 87 ? -7.236 -20.348 -21.197 1.00 93.00 87 LEU A CA 1
ATOM 654 C C . LEU A 1 87 ? -8.231 -19.317 -20.648 1.00 93.00 87 LEU A C 1
ATOM 656 O O . LEU A 1 87 ? -7.829 -18.349 -20.006 1.00 93.00 87 LEU A O 1
ATOM 660 N N . ILE A 1 88 ? -9.521 -19.547 -20.867 1.00 91.25 88 ILE A N 1
ATOM 661 C CA . ILE A 1 88 ? -10.628 -18.742 -20.355 1.00 91.25 88 ILE A CA 1
ATOM 662 C C . ILE A 1 88 ? -11.474 -19.632 -19.444 1.00 91.25 88 ILE A C 1
ATOM 664 O O . ILE A 1 88 ? -11.892 -20.715 -19.850 1.00 91.25 88 ILE A O 1
ATOM 668 N N . ILE A 1 89 ? -11.733 -19.183 -18.218 1.00 91.06 89 ILE A N 1
ATOM 669 C CA . ILE A 1 89 ? -12.597 -19.862 -17.246 1.00 91.06 89 ILE A CA 1
ATOM 670 C C . ILE A 1 89 ? -13.805 -18.959 -16.999 1.00 91.06 89 ILE A C 1
ATOM 672 O O . ILE A 1 89 ? -13.642 -17.853 -16.487 1.00 91.06 89 ILE A O 1
ATOM 676 N N . ASN A 1 90 ? -15.006 -19.390 -17.386 1.00 88.31 90 ASN A N 1
ATOM 677 C CA . ASN A 1 90 ? -16.219 -18.583 -17.254 1.00 88.31 90 ASN A CA 1
ATOM 678 C C . ASN A 1 90 ? -17.489 -19.447 -17.066 1.00 88.31 90 ASN A C 1
ATOM 680 O O . ASN A 1 90 ? -17.788 -20.265 -17.939 1.00 88.31 90 ASN A O 1
ATOM 684 N N . PRO A 1 91 ? -18.273 -19.254 -15.987 1.00 86.62 91 PRO A N 1
ATOM 685 C CA . PRO A 1 91 ? -17.922 -18.498 -14.778 1.00 86.62 91 PRO A CA 1
ATOM 686 C C . PRO A 1 91 ? -16.762 -19.169 -14.024 1.00 86.62 91 PRO A C 1
ATOM 688 O O . PRO A 1 91 ? -16.592 -20.385 -14.117 1.00 86.62 91 PRO A O 1
ATOM 691 N N . ALA A 1 92 ? -15.963 -18.408 -13.280 1.00 87.12 92 ALA A N 1
ATOM 692 C CA . ALA A 1 92 ? -14.973 -18.962 -12.358 1.00 87.12 92 ALA A CA 1
ATOM 693 C C . ALA A 1 92 ? -15.614 -19.380 -11.024 1.00 87.12 92 ALA A C 1
ATOM 695 O O . ALA A 1 92 ? -16.431 -18.656 -10.456 1.00 87.12 92 ALA A O 1
ATOM 696 N N . GLU A 1 93 ? -15.224 -20.543 -10.515 1.00 88.50 93 GLU A N 1
ATOM 697 C CA . GLU A 1 93 ? -15.661 -21.105 -9.234 1.00 88.50 93 GLU A CA 1
ATOM 698 C C . GLU A 1 93 ? -14.483 -21.137 -8.252 1.00 88.50 93 GLU A C 1
ATOM 700 O O . GLU A 1 93 ? -13.330 -21.272 -8.658 1.00 88.50 93 GLU A O 1
ATOM 705 N N . SER A 1 94 ? -14.744 -21.072 -6.943 1.00 83.00 94 SER A N 1
ATOM 706 C CA . SER A 1 94 ? -13.683 -21.113 -5.920 1.00 83.00 94 SER A CA 1
ATOM 707 C C . SER A 1 94 ? -12.803 -22.369 -6.019 1.00 83.00 94 SER A C 1
ATOM 709 O O . SER A 1 94 ? -11.602 -22.303 -5.756 1.00 83.00 94 SER A O 1
ATOM 711 N N . THR A 1 95 ? -13.374 -23.480 -6.493 1.00 88.94 95 THR A N 1
ATOM 712 C CA . THR A 1 95 ? -12.708 -24.759 -6.790 1.00 88.94 95 THR A CA 1
ATOM 713 C C . THR A 1 95 ? -11.752 -24.733 -7.983 1.00 88.94 95 THR A C 1
ATOM 715 O O . THR A 1 95 ? -10.962 -25.664 -8.121 1.00 88.94 95 THR A O 1
ATOM 718 N N . ASP A 1 96 ? -11.799 -23.710 -8.845 1.00 88.94 96 ASP A N 1
ATOM 719 C CA . ASP A 1 96 ? -10.801 -23.528 -9.909 1.00 88.94 96 ASP A CA 1
ATOM 720 C C . ASP A 1 96 ? -9.460 -23.004 -9.339 1.00 88.94 96 ASP A C 1
ATOM 722 O O . ASP A 1 96 ? -8.431 -23.090 -10.014 1.00 88.94 96 ASP A O 1
ATOM 726 N N . SER A 1 97 ? -9.436 -22.493 -8.099 1.00 89.06 97 SER A N 1
ATOM 727 C CA . SER A 1 97 ? -8.216 -22.013 -7.431 1.00 89.06 97 SER A CA 1
ATOM 728 C C . SER A 1 97 ? -7.204 -23.138 -7.201 1.00 89.06 97 SER A C 1
ATOM 730 O O . SER A 1 97 ? -7.558 -24.235 -6.770 1.00 89.06 97 SER A O 1
ATOM 732 N N . GLY A 1 98 ? -5.920 -22.857 -7.418 1.00 90.50 98 GLY A N 1
ATOM 733 C CA . GLY A 1 98 ? -4.851 -23.825 -7.188 1.00 90.50 98 GLY A CA 1
ATOM 734 C C . GLY A 1 98 ? -3.565 -23.521 -7.948 1.00 90.50 98 GLY A C 1
ATOM 735 O O . GLY A 1 98 ? -3.450 -22.521 -8.658 1.00 90.50 98 GLY A O 1
ATOM 736 N N . THR A 1 99 ? -2.590 -24.415 -7.795 1.00 94.00 99 THR A N 1
ATOM 737 C CA . THR A 1 99 ? -1.298 -24.339 -8.480 1.00 94.00 99 THR A CA 1
ATOM 738 C C . THR A 1 99 ? -1.293 -25.248 -9.703 1.00 94.00 99 THR A C 1
ATOM 740 O O . THR A 1 99 ? -1.443 -26.468 -9.605 1.00 94.00 99 THR A O 1
ATOM 743 N N . TYR A 1 100 ? -1.075 -24.642 -10.862 1.00 94.81 100 TYR A N 1
ATOM 744 C CA . TYR A 1 100 ? -0.989 -25.302 -12.156 1.00 94.81 100 TYR A CA 1
ATOM 745 C C . TYR A 1 100 ? 0.422 -25.175 -12.728 1.00 94.81 100 TYR A C 1
ATOM 747 O O . TYR A 1 100 ? 1.154 -24.240 -12.410 1.00 94.81 100 TYR A O 1
ATOM 755 N N . ARG A 1 101 ? 0.809 -26.108 -13.597 1.00 95.56 101 ARG A N 1
ATOM 756 C CA . ARG A 1 101 ? 2.075 -26.083 -14.331 1.00 95.56 101 ARG A CA 1
ATOM 757 C C . ARG A 1 101 ? 1.807 -26.117 -15.829 1.00 95.56 101 ARG A C 1
ATOM 759 O O . ARG A 1 101 ? 1.020 -26.935 -16.310 1.00 95.56 101 ARG A O 1
ATOM 766 N N . VAL A 1 102 ? 2.511 -25.252 -16.544 1.00 96.12 102 VAL A N 1
ATOM 767 C CA . VAL A 1 102 ? 2.609 -25.245 -18.000 1.00 96.12 102 VAL A CA 1
ATOM 768 C C . VAL A 1 102 ? 3.940 -25.875 -18.396 1.00 96.12 102 VAL A C 1
ATOM 770 O O . VAL A 1 102 ? 4.982 -25.610 -17.786 1.00 96.12 102 VAL A O 1
ATOM 773 N N . GLU A 1 103 ? 3.912 -26.721 -19.418 1.00 94.81 103 GLU A N 1
ATOM 774 C CA . GLU A 1 103 ? 5.100 -27.292 -20.053 1.00 94.81 103 GLU A CA 1
ATOM 775 C C . GLU A 1 103 ? 4.974 -27.136 -21.567 1.00 94.81 103 GLU A C 1
ATOM 777 O O . GLU A 1 103 ? 3.967 -27.534 -22.153 1.00 94.81 103 GLU A O 1
ATOM 782 N N . ILE A 1 104 ? 5.990 -26.542 -22.186 1.00 94.12 104 ILE A N 1
ATOM 783 C CA . ILE A 1 104 ? 6.046 -26.209 -23.607 1.00 94.12 104 ILE A CA 1
ATOM 784 C C . ILE A 1 104 ? 7.160 -27.041 -24.235 1.00 94.12 104 ILE A C 1
ATOM 786 O O . ILE A 1 104 ? 8.322 -26.934 -23.840 1.00 94.12 104 ILE A O 1
ATOM 790 N N . TYR A 1 105 ? 6.800 -27.849 -25.224 1.00 93.56 105 TYR A N 1
ATOM 791 C CA . TYR A 1 105 ? 7.702 -28.707 -25.981 1.00 93.56 105 TYR A CA 1
ATOM 792 C C . TYR A 1 105 ? 7.798 -28.213 -27.421 1.00 93.56 105 TYR A C 1
ATOM 794 O O . TYR A 1 105 ? 6.794 -27.835 -28.024 1.00 93.56 105 TYR A O 1
ATOM 802 N N . GLU A 1 106 ? 8.994 -28.238 -27.990 1.00 92.31 106 GLU A N 1
ATOM 803 C CA . GLU A 1 106 ? 9.207 -27.890 -29.391 1.00 92.31 106 GLU A CA 1
ATOM 804 C C . GLU A 1 106 ? 8.872 -29.086 -30.301 1.00 92.31 106 GLU A C 1
ATOM 806 O O . GLU A 1 106 ? 9.326 -30.206 -30.072 1.00 92.31 106 GLU A O 1
ATOM 811 N N . ASN A 1 107 ? 8.045 -28.877 -31.332 1.00 87.88 107 ASN A N 1
ATOM 812 C CA . ASN A 1 107 ? 7.498 -29.968 -32.155 1.00 87.88 107 ASN A CA 1
ATOM 813 C C . ASN A 1 107 ? 8.548 -30.684 -33.023 1.00 87.88 107 ASN A C 1
ATOM 815 O O . ASN A 1 107 ? 8.378 -31.853 -33.352 1.00 87.88 107 ASN A O 1
ATOM 819 N N . SER A 1 108 ? 9.609 -29.988 -33.437 1.00 86.69 108 SER A N 1
ATOM 820 C CA . SER A 1 108 ? 10.648 -30.547 -34.316 1.00 86.69 108 SER A CA 1
ATOM 821 C C . SER A 1 108 ? 11.563 -31.546 -33.599 1.00 86.69 108 SER A C 1
ATOM 823 O O . SER A 1 108 ? 12.071 -32.469 -34.233 1.00 86.69 108 SER A O 1
ATOM 825 N N . THR A 1 109 ? 11.764 -31.373 -32.292 1.00 86.12 109 THR A N 1
ATOM 826 C CA . THR A 1 109 ? 12.728 -32.121 -31.468 1.00 86.12 109 THR A CA 1
ATOM 827 C C . THR A 1 109 ? 12.075 -32.940 -30.354 1.00 86.12 109 THR A C 1
ATOM 829 O O . THR A 1 109 ? 12.683 -33.883 -29.852 1.00 86.12 109 THR A O 1
ATOM 832 N N . GLY A 1 110 ? 10.862 -32.575 -29.926 1.00 86.56 110 GLY A N 1
ATOM 833 C CA . GLY A 1 110 ? 10.207 -33.117 -28.734 1.00 86.56 110 GLY A CA 1
ATOM 834 C C . GLY A 1 110 ? 10.817 -32.639 -27.409 1.00 86.56 110 GLY A C 1
ATOM 835 O O . GLY A 1 110 ? 10.454 -33.161 -26.355 1.00 86.56 110 GLY A O 1
ATOM 836 N N . THR A 1 111 ? 11.745 -31.676 -27.424 1.00 91.56 111 THR A N 1
ATOM 837 C CA . THR A 1 111 ? 12.419 -31.190 -26.209 1.00 91.56 111 THR A CA 1
ATOM 838 C C . THR A 1 111 ? 11.559 -30.190 -25.445 1.00 91.56 111 THR A C 1
ATOM 840 O O . THR A 1 111 ? 10.912 -29.337 -26.049 1.00 91.56 111 THR A O 1
ATOM 843 N N . LEU A 1 112 ? 11.592 -30.253 -24.110 1.00 91.81 112 LEU A N 1
ATOM 844 C CA . LEU A 1 112 ? 11.010 -29.224 -23.246 1.00 91.81 112 LEU A CA 1
ATOM 845 C C . LEU A 1 112 ? 11.800 -27.916 -23.422 1.00 91.81 112 LEU A C 1
ATOM 847 O O . LEU A 1 112 ? 12.984 -27.869 -23.100 1.00 91.81 112 LEU A O 1
ATOM 851 N N . VAL A 1 113 ? 11.140 -26.870 -23.918 1.00 91.50 113 VAL A N 1
ATOM 852 C CA . VAL A 1 113 ? 11.726 -25.536 -24.161 1.00 91.50 113 VAL A CA 1
ATOM 853 C C . VAL A 1 113 ? 11.208 -24.466 -23.198 1.00 91.50 113 VAL A C 1
ATOM 855 O O . VAL A 1 113 ? 11.791 -23.389 -23.105 1.00 91.50 113 VAL A O 1
ATOM 858 N N . GLY A 1 114 ? 10.149 -24.754 -22.437 1.00 89.12 114 GLY A N 1
ATOM 859 C CA . GLY A 1 114 ? 9.670 -23.867 -21.380 1.00 89.12 114 GLY A CA 1
ATOM 860 C C . GLY A 1 114 ? 8.851 -24.598 -20.323 1.00 89.12 114 GLY A C 1
ATOM 861 O O . GLY A 1 114 ? 8.085 -25.507 -20.631 1.00 89.12 114 GLY A O 1
ATOM 862 N N . THR A 1 115 ? 8.980 -24.182 -19.066 1.00 93.88 115 THR A N 1
ATOM 863 C CA . THR A 1 115 ? 8.052 -24.555 -17.994 1.00 93.88 115 THR A CA 1
ATOM 864 C C . THR A 1 115 ? 7.859 -23.376 -17.053 1.00 93.88 115 THR A C 1
ATOM 866 O O . THR A 1 115 ? 8.804 -22.633 -16.799 1.00 93.88 115 THR A O 1
ATOM 869 N N . HIS A 1 116 ? 6.634 -23.196 -16.575 1.00 92.44 116 HIS A N 1
ATOM 870 C CA . HIS A 1 116 ? 6.270 -22.176 -15.597 1.00 92.44 116 HIS A CA 1
ATOM 871 C C . HIS A 1 116 ? 5.026 -22.607 -14.812 1.00 92.44 116 HIS A C 1
ATOM 873 O O . HIS A 1 116 ? 4.355 -23.591 -15.141 1.00 92.44 116 HIS A O 1
ATOM 879 N N . THR A 1 117 ? 4.751 -21.876 -13.743 1.00 92.31 117 THR A N 1
ATOM 880 C CA . THR A 1 117 ? 3.787 -22.195 -12.697 1.00 92.31 117 THR A CA 1
ATOM 881 C C . THR A 1 117 ? 2.756 -21.078 -12.605 1.00 92.31 117 THR A C 1
ATOM 883 O O . THR A 1 117 ? 3.111 -19.907 -12.515 1.00 92.31 117 THR A O 1
ATOM 886 N N . VAL A 1 118 ? 1.475 -21.436 -12.600 1.00 94.75 118 VAL A N 1
ATOM 887 C CA . VAL A 1 118 ? 0.364 -20.487 -12.499 1.00 94.75 118 VAL A CA 1
ATOM 888 C C . VAL A 1 118 ? -0.379 -20.756 -11.201 1.00 94.75 118 VAL A C 1
ATOM 890 O O . VAL A 1 118 ? -0.995 -21.810 -11.045 1.00 94.75 118 VAL A O 1
ATOM 893 N N . GLN A 1 119 ? -0.313 -19.820 -10.260 1.00 92.44 119 GLN A N 1
ATOM 894 C CA . GLN A 1 119 ? -1.092 -19.866 -9.026 1.00 92.44 119 GLN A CA 1
ATOM 895 C C . GLN A 1 119 ? -2.372 -19.053 -9.226 1.00 92.44 119 GLN A C 1
ATOM 897 O O . GLN A 1 119 ? -2.332 -17.827 -9.247 1.00 92.44 119 GLN A O 1
ATOM 902 N N . LEU A 1 120 ? -3.503 -19.735 -9.405 1.00 91.12 120 LEU A N 1
ATOM 903 C CA . LEU A 1 120 ? -4.810 -19.102 -9.569 1.00 91.12 120 LEU A CA 1
ATOM 904 C C . LEU A 1 120 ? -5.515 -18.980 -8.214 1.00 91.12 120 LEU A C 1
ATOM 906 O O . LEU A 1 120 ? -5.647 -19.973 -7.497 1.00 91.12 120 LEU A O 1
ATOM 910 N N . MET A 1 121 ? -6.005 -17.785 -7.895 1.00 81.25 121 MET A N 1
ATOM 911 C CA . MET A 1 121 ? -6.823 -17.500 -6.716 1.00 81.25 121 MET A CA 1
ATOM 912 C C . MET A 1 121 ? -8.153 -16.876 -7.145 1.00 81.25 121 MET A C 1
ATOM 914 O O . MET A 1 121 ? -8.169 -15.831 -7.797 1.00 81.25 121 MET A O 1
ATOM 918 N N . ILE A 1 122 ? -9.270 -17.512 -6.790 1.00 82.62 122 ILE A N 1
ATOM 919 C CA . ILE A 1 122 ? -10.609 -16.968 -7.026 1.00 82.62 122 ILE A CA 1
ATOM 920 C C . ILE A 1 122 ? -11.122 -16.321 -5.735 1.00 82.62 122 ILE A C 1
ATOM 922 O O . ILE A 1 122 ? -11.284 -16.995 -4.719 1.00 82.62 122 ILE A O 1
ATOM 926 N N . GLU A 1 123 ? -11.367 -15.012 -5.781 1.00 82.62 123 GLU A N 1
ATOM 927 C CA . GLU A 1 123 ? -11.802 -14.182 -4.652 1.00 82.62 123 GLU A CA 1
ATOM 928 C C . GLU A 1 123 ? -13.252 -13.708 -4.860 1.00 82.62 123 GLU A C 1
ATOM 930 O O . GLU A 1 123 ? -13.675 -13.395 -5.976 1.00 82.62 123 GLU A O 1
ATOM 935 N N . GLU A 1 124 ? -14.030 -13.613 -3.781 1.00 77.31 124 GLU A N 1
ATOM 936 C CA . GLU A 1 124 ? -15.310 -12.896 -3.801 1.00 77.31 124 GLU A CA 1
ATOM 937 C C . GLU A 1 124 ? -15.063 -11.387 -3.870 1.00 77.31 124 GLU A C 1
ATOM 939 O O . GLU A 1 124 ? -14.236 -10.854 -3.127 1.00 77.31 124 GLU A O 1
ATOM 944 N N . THR A 1 125 ? -15.791 -10.678 -4.732 1.00 74.94 125 THR A N 1
ATOM 945 C CA . THR A 1 125 ? -15.680 -9.218 -4.835 1.00 74.94 125 THR A CA 1
ATOM 946 C C . THR A 1 125 ? -16.108 -8.532 -3.541 1.00 74.94 125 THR A C 1
ATOM 948 O O . THR A 1 125 ? -17.131 -8.890 -2.954 1.00 74.94 125 THR A O 1
ATOM 951 N N . VAL A 1 126 ? -15.364 -7.506 -3.137 1.00 76.12 126 VAL A N 1
ATOM 952 C CA . VAL A 1 126 ? -15.726 -6.620 -2.032 1.00 76.12 126 VAL A CA 1
ATOM 953 C C . VAL A 1 126 ? -17.030 -5.895 -2.377 1.00 76.12 126 VAL A C 1
ATOM 955 O O . VAL A 1 126 ? -17.174 -5.341 -3.468 1.00 76.12 126 VAL A O 1
ATOM 958 N N . SER A 1 127 ? -17.989 -5.931 -1.456 1.00 74.19 127 SER A N 1
ATOM 959 C CA . SER A 1 127 ? -19.348 -5.409 -1.618 1.00 74.19 127 SER A CA 1
ATOM 960 C C . SER A 1 127 ? -19.775 -4.647 -0.370 1.00 74.19 127 SER A C 1
ATOM 962 O O . SER A 1 127 ? -19.458 -5.063 0.742 1.00 74.19 127 SER A O 1
ATOM 964 N N . ASP A 1 128 ? -20.494 -3.541 -0.576 1.00 69.12 128 ASP A N 1
ATOM 965 C CA . ASP A 1 128 ? -21.009 -2.622 0.446 1.00 69.12 128 ASP A CA 1
ATOM 966 C C . ASP A 1 128 ? -19.946 -2.127 1.444 1.00 69.12 128 ASP A C 1
ATOM 968 O O . ASP A 1 128 ? -19.514 -2.846 2.343 1.00 69.12 128 ASP A O 1
ATOM 972 N N . VAL A 1 129 ? -19.523 -0.866 1.326 1.00 76.88 129 VAL A N 1
ATOM 973 C CA . VAL A 1 129 ? -18.683 -0.224 2.351 1.00 76.88 129 VAL A CA 1
ATOM 974 C C . VAL A 1 129 ? -19.591 0.495 3.333 1.00 76.88 129 VAL A C 1
ATOM 976 O O . VAL A 1 129 ? -20.349 1.379 2.951 1.00 76.88 129 VAL A O 1
ATOM 979 N N . ASN A 1 130 ? -19.501 0.119 4.604 1.00 77.94 130 ASN A N 1
ATOM 980 C CA . ASN A 1 130 ? -20.169 0.797 5.703 1.00 77.94 130 ASN A CA 1
ATOM 981 C C . ASN A 1 130 ? -19.124 1.581 6.502 1.00 77.94 130 ASN A C 1
ATOM 983 O O . ASN A 1 130 ? -18.366 1.000 7.290 1.00 77.94 130 ASN A O 1
ATOM 987 N N . LEU A 1 131 ? -19.077 2.894 6.259 1.00 82.94 131 LEU A N 1
ATOM 988 C CA . LEU A 1 131 ? -18.299 3.856 7.026 1.00 82.94 131 LEU A CA 1
ATOM 989 C C . LEU A 1 131 ? -19.153 4.421 8.169 1.00 82.94 131 LEU A C 1
ATOM 991 O O . LEU A 1 131 ? -20.155 5.101 7.958 1.00 82.94 131 LEU A O 1
ATOM 995 N N . SER A 1 132 ? -18.713 4.172 9.399 1.00 78.31 132 SER A N 1
ATOM 996 C CA . SER A 1 132 ? -19.360 4.647 10.621 1.00 78.31 132 SER A CA 1
ATOM 997 C C . SER A 1 132 ? -18.414 5.545 11.418 1.00 78.31 132 SER A C 1
ATOM 999 O O . SER A 1 132 ? -17.243 5.212 11.618 1.00 78.31 132 SER A O 1
ATOM 1001 N N . ILE A 1 133 ? -18.920 6.693 11.871 1.00 77.69 133 ILE A N 1
ATOM 1002 C CA . ILE A 1 133 ? -18.181 7.672 12.675 1.00 77.69 133 ILE A CA 1
ATOM 1003 C C . ILE A 1 133 ? -18.976 7.946 13.955 1.00 77.69 133 ILE A C 1
ATOM 1005 O O . ILE A 1 133 ? -20.144 8.325 13.891 1.00 77.69 133 ILE A O 1
ATOM 1009 N N . SER A 1 134 ? -18.342 7.797 15.118 1.00 71.69 134 SER A N 1
ATOM 1010 C CA . SER A 1 134 ? -18.932 8.101 16.428 1.00 71.69 134 SER A CA 1
ATOM 1011 C C . SER A 1 134 ? -18.036 9.037 17.244 1.00 71.69 134 SER A C 1
ATOM 1013 O O . SER A 1 134 ? -16.812 8.904 17.232 1.00 71.69 134 SER A O 1
ATOM 1015 N N . CYS A 1 135 ? -18.639 9.958 17.997 1.00 69.50 135 CYS A N 1
ATOM 1016 C CA . CYS A 1 135 ? -17.932 10.821 18.947 1.00 69.50 135 CYS A CA 1
ATOM 1017 C C . CYS A 1 135 ? -17.820 10.146 20.322 1.00 69.50 135 CYS A C 1
ATOM 1019 O O . CYS A 1 135 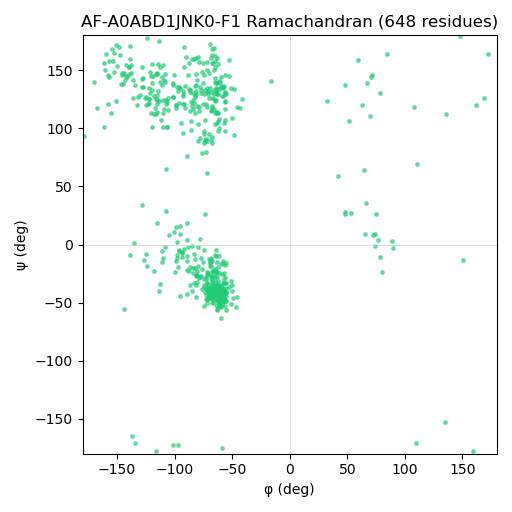? -18.815 9.649 20.845 1.00 69.50 135 CYS A O 1
ATOM 1021 N N . SER A 1 136 ? -16.639 10.175 20.940 1.00 63.38 136 SER A N 1
ATOM 1022 C CA . SER A 1 136 ? -16.459 9.816 22.347 1.00 63.38 136 SER A CA 1
ATOM 1023 C C . SER A 1 136 ? -16.893 10.973 23.255 1.00 63.38 136 SER A C 1
ATOM 1025 O O . SER A 1 136 ? -16.872 12.142 22.863 1.00 63.38 136 SER A O 1
ATOM 1027 N N . ALA A 1 137 ? -17.233 10.665 24.510 1.00 51.81 137 ALA A N 1
ATOM 1028 C CA . ALA A 1 137 ? -17.577 11.674 25.521 1.00 51.81 137 ALA A CA 1
ATOM 1029 C C . ALA A 1 137 ? -16.426 12.659 25.841 1.00 51.81 137 ALA A C 1
ATOM 1031 O O . ALA A 1 137 ? -16.649 13.654 26.529 1.00 51.81 137 ALA A O 1
ATOM 1032 N N . TYR A 1 138 ? -15.214 12.382 25.347 1.00 53.91 138 TYR A N 1
ATOM 1033 C CA . TYR A 1 138 ? -14.008 13.193 25.515 1.00 53.91 138 TYR A CA 1
ATOM 1034 C C . TYR A 1 138 ? -13.632 13.985 24.246 1.00 53.91 138 TYR A C 1
ATOM 1036 O O . TYR A 1 138 ? -12.570 14.596 24.211 1.00 53.91 138 TYR A O 1
ATOM 1044 N N . GLY A 1 139 ? -14.491 14.004 23.217 1.00 58.34 139 GLY A N 1
ATOM 1045 C CA . GLY A 1 139 ? -14.282 14.766 21.975 1.00 58.34 139 GLY A CA 1
ATOM 1046 C C . GLY A 1 139 ? -13.526 14.019 20.866 1.00 58.34 139 GLY A C 1
ATOM 1047 O O . GLY A 1 139 ? -13.386 14.539 19.761 1.00 58.34 139 GLY A O 1
ATOM 1048 N N . GLU A 1 140 ? -13.077 12.789 21.118 1.00 64.12 140 GLU A N 1
ATOM 1049 C CA . GLU A 1 140 ? -12.377 11.964 20.126 1.00 64.12 140 GLU A CA 1
ATOM 1050 C C . GLU A 1 140 ? -13.362 11.406 19.088 1.00 64.12 140 GLU A C 1
ATOM 1052 O O . GLU A 1 140 ? -14.489 11.038 19.421 1.00 64.12 140 GLU A O 1
ATOM 1057 N N . ARG A 1 141 ? -12.937 11.263 17.831 1.00 70.81 141 ARG A N 1
ATOM 1058 C CA . ARG A 1 141 ? -13.722 10.593 16.782 1.00 70.81 141 ARG A CA 1
ATOM 1059 C C . ARG A 1 141 ? -13.232 9.156 16.623 1.00 70.81 141 ARG A C 1
ATOM 1061 O O . ARG A 1 141 ? -12.077 8.939 16.265 1.00 70.81 141 ARG A O 1
ATOM 1068 N N . ARG A 1 142 ? -14.101 8.167 16.828 1.00 73.38 142 ARG A N 1
ATOM 1069 C CA . ARG A 1 142 ? -13.857 6.782 16.396 1.00 73.38 142 ARG A CA 1
ATOM 1070 C C . ARG A 1 142 ? -14.455 6.590 15.014 1.00 73.38 142 ARG A C 1
ATOM 1072 O O . ARG A 1 142 ? -15.604 6.954 14.784 1.00 73.38 142 ARG A O 1
ATOM 1079 N N . VAL A 1 143 ? -13.678 6.003 14.115 1.00 75.00 143 VAL A N 1
ATOM 1080 C CA . VAL A 1 143 ? -14.102 5.671 12.760 1.00 75.00 143 VAL A CA 1
ATOM 1081 C C . VAL A 1 143 ? -13.934 4.177 12.555 1.00 75.00 143 VAL A C 1
ATOM 1083 O O . VAL A 1 143 ? -12.842 3.640 12.733 1.00 75.00 143 VAL A O 1
ATOM 1086 N N . ARG A 1 144 ? -15.005 3.498 12.159 1.00 76.75 144 ARG A N 1
ATOM 1087 C CA . ARG A 1 144 ? -14.991 2.081 11.800 1.00 76.75 144 ARG A CA 1
ATOM 1088 C C . ARG A 1 144 ? -15.505 1.940 10.377 1.00 76.75 144 ARG A C 1
ATOM 1090 O O . ARG A 1 144 ? -16.608 2.383 10.064 1.00 76.75 144 ARG A O 1
ATOM 1097 N N . CYS A 1 145 ? -14.699 1.306 9.541 1.00 79.31 145 CYS A N 1
ATOM 1098 C CA . CYS A 1 145 ? -15.059 0.894 8.199 1.00 79.31 145 CYS A CA 1
ATOM 1099 C C . CYS A 1 145 ? -15.196 -0.625 8.173 1.00 79.31 145 CYS A C 1
ATOM 1101 O O . CYS A 1 145 ? -14.426 -1.346 8.803 1.00 79.31 145 CYS A O 1
ATOM 1103 N N . SER A 1 146 ? -16.202 -1.115 7.466 1.00 79.06 146 SER A N 1
ATOM 1104 C CA . SER A 1 146 ? -16.435 -2.544 7.283 1.00 79.06 146 SER A CA 1
ATOM 1105 C C . SER A 1 146 ? -16.972 -2.789 5.884 1.00 79.06 146 SER A C 1
ATOM 1107 O O . SER A 1 146 ? -17.651 -1.926 5.329 1.00 79.06 146 SER A O 1
ATOM 1109 N N . SER A 1 147 ? -16.645 -3.939 5.305 1.00 77.38 147 SER A N 1
ATOM 1110 C CA . SER A 1 147 ? -17.172 -4.343 4.007 1.00 77.38 147 SER A CA 1
ATOM 1111 C C . SER A 1 147 ? -17.281 -5.861 3.905 1.00 77.38 147 SER A C 1
ATOM 1113 O O . SER A 1 147 ? -16.558 -6.584 4.597 1.00 77.38 147 SER A O 1
ATOM 1115 N N . ASN A 1 148 ? -18.204 -6.337 3.072 1.00 70.62 148 ASN A N 1
ATOM 1116 C CA . ASN A 1 148 ? -18.433 -7.756 2.819 1.00 70.62 148 ASN A CA 1
ATOM 1117 C C . ASN A 1 148 ? -17.571 -8.237 1.638 1.00 70.62 148 ASN A C 1
ATOM 1119 O O . ASN A 1 148 ? -17.118 -7.435 0.825 1.00 70.62 148 ASN A O 1
ATOM 1123 N N . GLY A 1 149 ? -17.371 -9.551 1.507 1.00 67.38 149 GLY A N 1
ATOM 1124 C CA . GLY A 1 149 ? -16.598 -10.172 0.420 1.00 67.38 149 GLY A CA 1
ATOM 1125 C C . GLY A 1 149 ? -15.255 -10.760 0.869 1.00 67.38 149 GLY A C 1
ATOM 1126 O O . GLY A 1 149 ? -14.973 -10.886 2.064 1.00 67.38 149 GLY A O 1
ATOM 1127 N N . GLY A 1 150 ? -14.424 -11.160 -0.096 1.00 55.62 150 GLY A N 1
ATOM 1128 C CA . GLY A 1 150 ? -13.203 -11.926 0.156 1.00 55.62 150 GLY A CA 1
ATOM 1129 C C . GLY A 1 150 ? -12.080 -11.090 0.769 1.00 55.62 150 GLY A C 1
ATOM 1130 O O . GLY A 1 150 ? -11.453 -10.306 0.061 1.00 55.62 150 GLY A O 1
ATOM 1131 N N . SER A 1 151 ? -11.811 -11.296 2.065 1.00 60.16 151 SER A N 1
ATOM 1132 C CA . SER A 1 151 ? -10.666 -10.750 2.822 1.00 60.16 151 SER A CA 1
ATOM 1133 C C . SER A 1 151 ? -10.329 -9.272 2.523 1.00 60.16 151 SER A C 1
ATOM 1135 O O . SER A 1 151 ? -9.207 -8.977 2.103 1.00 60.16 151 SER A O 1
ATOM 1137 N N . PRO A 1 152 ? -11.271 -8.332 2.741 1.00 69.31 152 PRO A N 1
ATOM 1138 C CA . PRO A 1 152 ? -11.076 -6.925 2.408 1.00 69.31 152 PRO A CA 1
ATOM 1139 C C . PRO A 1 152 ? -9.937 -6.289 3.215 1.00 69.31 152 PRO A C 1
ATOM 1141 O O . PRO A 1 152 ? -9.901 -6.354 4.446 1.00 69.31 152 PRO A O 1
ATOM 1144 N N . GLN A 1 153 ? -9.030 -5.630 2.500 1.00 74.00 153 GLN A N 1
ATOM 1145 C CA . GLN A 1 153 ? -8.037 -4.701 3.029 1.00 74.00 153 GLN A CA 1
ATOM 1146 C C . GLN A 1 153 ? -8.603 -3.280 3.009 1.00 74.00 153 GLN A C 1
ATOM 1148 O O . GLN A 1 153 ? -9.443 -2.952 2.170 1.00 74.00 153 GLN A O 1
ATOM 1153 N N . TYR A 1 154 ? -8.124 -2.426 3.912 1.00 73.81 154 TYR A N 1
ATOM 1154 C CA . TYR A 1 154 ? -8.626 -1.064 4.083 1.00 73.81 154 TYR A CA 1
ATOM 1155 C C . TYR A 1 154 ? -7.535 -0.031 3.812 1.00 73.81 154 TYR A C 1
ATOM 1157 O O . TYR A 1 154 ? -6.361 -0.237 4.119 1.00 73.81 154 TYR A O 1
ATOM 1165 N N . SER A 1 155 ? -7.936 1.099 3.240 1.00 77.00 155 SER A N 1
ATOM 1166 C CA . SER A 1 155 ? -7.108 2.298 3.113 1.00 77.00 155 SER A CA 1
ATOM 1167 C C . SER A 1 155 ? -7.953 3.553 3.309 1.00 77.00 155 SER A C 1
ATOM 1169 O O . SER A 1 155 ? -9.166 3.543 3.085 1.00 77.00 155 SER A O 1
ATOM 1171 N N . TRP A 1 156 ? -7.311 4.635 3.745 1.00 78.56 156 TRP A N 1
ATOM 1172 C CA . TRP A 1 156 ? -7.997 5.810 4.273 1.00 78.56 156 TRP A CA 1
ATOM 1173 C C . TRP A 1 156 ? -7.432 7.112 3.706 1.00 78.56 156 TRP A C 1
ATOM 1175 O O . TRP A 1 156 ? -6.214 7.308 3.652 1.00 78.56 156 TRP A O 1
ATOM 1185 N N . SER A 1 157 ? -8.319 8.039 3.347 1.00 79.19 157 SER A N 1
ATOM 1186 C CA . SER A 1 157 ? -7.942 9.371 2.860 1.00 79.19 157 SER A CA 1
ATOM 1187 C C . SER A 1 157 ? -8.877 10.461 3.375 1.00 79.19 157 SER A C 1
ATOM 1189 O O . SER A 1 157 ? -10.081 10.238 3.463 1.00 79.19 157 SER A O 1
ATOM 1191 N N . LEU A 1 158 ? -8.334 11.644 3.656 1.00 79.50 158 LEU A N 1
ATOM 1192 C CA . LEU A 1 158 ? -9.066 12.842 4.067 1.00 79.50 158 LEU A CA 1
ATOM 1193 C C . LEU A 1 158 ? -9.016 13.879 2.939 1.00 79.50 158 LEU A C 1
ATOM 1195 O O . LEU A 1 158 ? -7.935 14.201 2.450 1.00 79.50 158 LEU A O 1
ATOM 1199 N N . ASP A 1 159 ? -10.181 14.345 2.482 1.00 78.25 159 ASP A N 1
ATOM 1200 C CA . ASP A 1 159 ? -10.348 15.264 1.338 1.00 78.25 159 ASP A CA 1
ATOM 1201 C C . ASP A 1 159 ? -9.563 14.848 0.068 1.00 78.25 159 ASP A C 1
ATOM 1203 O O . ASP A 1 159 ? -9.199 15.665 -0.780 1.00 78.25 159 ASP A O 1
ATOM 1207 N N . GLY A 1 160 ? -9.334 13.539 -0.090 1.00 68.06 160 GLY A N 1
ATOM 1208 C CA . GLY A 1 160 ? -8.614 12.937 -1.215 1.00 68.06 160 GLY A CA 1
ATOM 1209 C C . GLY A 1 160 ? -7.094 12.806 -1.047 1.00 68.06 160 GLY A C 1
ATOM 1210 O O . GLY A 1 160 ? -6.449 12.332 -1.980 1.00 68.06 160 GLY A O 1
ATOM 1211 N N . ARG A 1 161 ? -6.517 13.173 0.107 1.00 73.06 161 ARG A N 1
ATOM 1212 C CA . ARG A 1 161 ? -5.110 12.902 0.463 1.00 73.06 161 ARG A CA 1
ATOM 1213 C C . ARG A 1 161 ? -5.019 11.707 1.414 1.00 73.06 161 ARG A C 1
ATOM 1215 O O . ARG A 1 161 ? -5.843 11.586 2.318 1.00 73.06 161 ARG A O 1
ATOM 1222 N N . ALA A 1 162 ? -4.045 10.815 1.237 1.00 70.25 162 ALA A N 1
ATOM 1223 C CA . ALA A 1 162 ? -3.914 9.632 2.092 1.00 70.25 162 ALA A CA 1
ATOM 1224 C C . ALA A 1 162 ? -3.589 10.021 3.549 1.00 70.25 162 ALA A C 1
ATOM 1226 O O . ALA A 1 162 ? -2.762 10.901 3.791 1.00 70.25 162 ALA A O 1
ATOM 1227 N N . LEU A 1 163 ? -4.188 9.347 4.541 1.00 64.94 163 LEU A N 1
ATOM 1228 C CA . LEU A 1 163 ? -3.898 9.644 5.957 1.00 64.94 163 LEU A CA 1
ATOM 1229 C C . LEU A 1 163 ? -2.434 9.361 6.344 1.00 64.94 163 LEU A C 1
ATOM 1231 O O . LEU A 1 163 ? -1.909 9.986 7.264 1.00 64.94 163 LEU A O 1
ATOM 1235 N N . SER A 1 164 ? -1.753 8.477 5.611 1.00 56.16 164 SER A N 1
ATOM 1236 C CA . SER A 1 164 ? -0.310 8.236 5.738 1.00 56.16 164 SER A CA 1
ATOM 1237 C C . SER A 1 164 ? 0.555 9.426 5.303 1.00 56.16 164 SER A C 1
ATOM 1239 O O . SER A 1 164 ? 1.687 9.538 5.756 1.00 56.16 164 SER A O 1
ATOM 1241 N N . GLU A 1 165 ? 0.046 10.316 4.446 1.00 52.53 165 GLU A N 1
ATOM 1242 C CA . GLU A 1 165 ? 0.747 11.539 4.023 1.00 52.53 165 GLU A CA 1
ATOM 1243 C C . GLU A 1 165 ? 0.494 12.691 5.008 1.00 52.53 165 GLU A C 1
ATOM 1245 O O . GLU A 1 165 ? 1.406 13.452 5.310 1.00 52.53 165 GLU A O 1
ATOM 1250 N N . TRP A 1 166 ? -0.708 12.771 5.597 1.00 52.94 166 TRP A N 1
ATOM 1251 C CA . TRP A 1 166 ? -1.011 13.688 6.712 1.00 52.94 166 TRP A CA 1
ATOM 1252 C C . TRP A 1 166 ? -0.058 13.503 7.909 1.00 52.94 166 TRP A C 1
ATOM 1254 O O . TRP A 1 166 ? 0.307 14.475 8.570 1.00 52.94 166 TRP A O 1
ATOM 1264 N N . TYR A 1 167 ? 0.399 12.271 8.155 1.00 43.56 167 TYR A N 1
ATOM 1265 C CA . TYR A 1 167 ? 1.374 11.951 9.203 1.00 43.56 167 TYR A CA 1
ATOM 1266 C C . TYR A 1 167 ? 2.717 12.698 9.054 1.00 43.56 167 TYR A C 1
ATOM 1268 O O . TYR A 1 167 ? 3.399 12.922 10.054 1.00 43.56 167 TYR A O 1
ATOM 1276 N N . LEU A 1 168 ? 3.095 13.105 7.835 1.00 41.84 168 LEU A N 1
ATOM 1277 C CA . LEU A 1 168 ? 4.349 13.820 7.573 1.00 41.84 168 LEU A CA 1
ATOM 1278 C C . LEU A 1 168 ? 4.243 15.332 7.842 1.00 41.84 168 LEU A C 1
ATOM 1280 O O . LEU A 1 168 ? 5.206 15.922 8.329 1.00 41.84 168 LEU A O 1
ATOM 1284 N N . ASP A 1 169 ? 3.076 15.941 7.617 1.00 40.84 169 ASP A N 1
ATOM 1285 C CA . ASP A 1 169 ? 2.865 17.384 7.832 1.00 40.84 169 ASP A CA 1
ATOM 1286 C C . ASP A 1 169 ? 2.596 17.732 9.312 1.00 40.84 169 ASP A C 1
ATOM 1288 O O . ASP A 1 169 ? 2.880 18.839 9.769 1.00 40.84 169 ASP A O 1
ATOM 1292 N N . ALA A 1 170 ? 2.067 16.791 10.102 1.00 43.22 170 ALA A N 1
ATOM 1293 C CA . ALA A 1 170 ? 1.622 17.046 11.477 1.00 43.22 170 ALA A CA 1
ATOM 1294 C C . ALA A 1 170 ? 2.750 17.137 12.537 1.00 43.22 170 ALA A C 1
ATOM 1296 O O . ALA A 1 170 ? 2.463 17.278 13.727 1.00 43.22 170 ALA A O 1
ATOM 1297 N N . ILE A 1 171 ? 4.030 17.086 12.142 1.00 37.84 171 ILE A N 1
ATOM 1298 C CA . ILE A 1 171 ? 5.198 16.909 13.037 1.00 37.84 171 ILE A CA 1
ATOM 1299 C C . ILE A 1 171 ? 5.408 18.068 14.047 1.00 37.84 171 ILE A C 1
ATOM 1301 O O . ILE A 1 171 ? 6.161 17.914 15.015 1.00 37.84 171 ILE A O 1
ATOM 1305 N N . GLN A 1 172 ? 4.685 19.186 13.910 1.00 37.16 172 GLN A N 1
ATOM 1306 C CA . GLN A 1 172 ? 4.687 20.290 14.878 1.00 37.16 172 GLN A CA 1
ATOM 1307 C C . GLN A 1 172 ? 3.759 20.093 16.101 1.00 37.16 172 GLN A C 1
ATOM 1309 O O . GLN A 1 172 ? 3.890 20.848 17.064 1.00 37.16 172 GLN A O 1
ATOM 1314 N N . THR A 1 173 ? 2.843 19.110 16.112 1.00 30.03 173 THR A N 1
ATOM 1315 C CA . THR A 1 173 ? 1.971 18.816 17.278 1.00 30.03 173 THR A CA 1
ATOM 1316 C C . THR A 1 173 ? 1.782 17.310 17.512 1.00 30.03 173 THR A C 1
ATOM 1318 O O . THR A 1 173 ? 1.758 16.546 16.550 1.00 30.03 173 THR A O 1
ATOM 1321 N N . PRO A 1 174 ? 1.641 16.841 18.767 1.00 31.17 174 PRO A N 1
ATOM 1322 C CA . PRO A 1 174 ? 1.657 15.412 19.071 1.00 31.17 174 PRO A CA 1
ATOM 1323 C C . PRO A 1 174 ? 0.325 14.722 18.728 1.00 31.17 174 PRO A C 1
ATOM 1325 O O . PRO A 1 174 ? -0.568 14.610 19.568 1.00 31.17 174 PRO A O 1
ATOM 1328 N N . VAL A 1 175 ? 0.214 14.193 17.507 1.00 36.88 175 VAL A N 1
ATOM 1329 C CA . VAL A 1 175 ? -0.863 13.264 17.125 1.00 36.88 175 VAL A CA 1
ATOM 1330 C C . VAL A 1 175 ? -0.571 11.881 17.716 1.00 36.88 175 VAL A C 1
ATOM 1332 O O . VAL A 1 175 ? -0.066 10.982 17.043 1.00 36.88 175 VAL A O 1
ATOM 1335 N N . HIS A 1 176 ? -0.857 11.700 19.005 1.00 38.47 176 HIS A N 1
ATOM 1336 C CA . HIS A 1 176 ? -0.836 10.369 19.605 1.00 38.47 176 HIS A CA 1
ATOM 1337 C C . HIS A 1 176 ? -1.996 9.520 19.063 1.00 38.47 176 HIS A C 1
ATOM 1339 O O . HIS A 1 176 ? -3.140 9.962 19.036 1.00 38.47 176 HIS A O 1
ATOM 1345 N N . ASN A 1 177 ? -1.679 8.274 18.700 1.00 43.22 177 ASN A N 1
ATOM 1346 C CA . ASN A 1 177 ? -2.609 7.178 18.406 1.00 43.22 177 ASN A CA 1
ATOM 1347 C C . ASN A 1 177 ? -3.538 7.356 17.181 1.00 43.22 177 ASN A C 1
ATOM 1349 O O . ASN A 1 177 ? -4.757 7.278 17.317 1.00 43.22 177 ASN A O 1
ATOM 1353 N N . LEU A 1 178 ? -2.972 7.427 15.967 1.00 44.00 178 LEU A N 1
ATOM 1354 C CA . LEU A 1 178 ? -3.619 6.709 14.857 1.00 44.00 178 LEU A CA 1
ATOM 1355 C C . LEU A 1 178 ? -3.338 5.207 15.022 1.00 44.00 178 LEU A C 1
ATOM 1357 O O . LEU A 1 178 ? -2.187 4.801 15.192 1.00 44.00 178 LEU A O 1
ATOM 1361 N N . THR A 1 179 ? -4.388 4.389 14.957 1.00 48.47 179 THR A N 1
ATOM 1362 C CA . THR A 1 179 ? -4.280 2.935 14.757 1.00 48.47 179 THR A CA 1
ATOM 1363 C C . THR A 1 179 ? -3.696 2.639 13.364 1.00 48.47 179 THR A C 1
ATOM 1365 O O . THR A 1 179 ? -3.696 3.520 12.504 1.00 48.47 179 THR A O 1
ATOM 1368 N N . ASP A 1 180 ? -3.196 1.416 13.135 1.00 50.06 180 ASP A N 1
ATOM 1369 C CA . ASP A 1 180 ? -2.601 0.975 11.856 1.00 50.06 180 ASP A CA 1
ATOM 1370 C C . ASP A 1 180 ? -3.418 1.474 10.639 1.00 50.06 180 ASP A C 1
ATOM 1372 O O . ASP A 1 180 ? -4.616 1.195 10.572 1.00 50.06 180 ASP A O 1
ATOM 1376 N N . PRO A 1 181 ? -2.817 2.184 9.660 1.00 50.62 181 PRO A N 1
ATOM 1377 C CA . PRO A 1 181 ? -3.526 2.676 8.476 1.00 50.62 181 PRO A CA 1
ATOM 1378 C C . PRO A 1 181 ? -4.075 1.572 7.551 1.00 50.62 181 PRO A C 1
ATOM 1380 O O . PRO A 1 181 ? -4.770 1.899 6.590 1.00 50.62 181 PRO A O 1
ATOM 1383 N N . ARG A 1 182 ? -3.797 0.287 7.819 1.00 49.81 182 ARG A N 1
ATOM 1384 C CA . ARG A 1 182 ? -4.455 -0.879 7.192 1.00 49.81 182 ARG A CA 1
ATOM 1385 C C . ARG A 1 182 ? -5.606 -1.467 8.022 1.00 49.81 182 ARG A C 1
ATOM 1387 O O . ARG A 1 182 ? -6.273 -2.397 7.571 1.00 49.81 182 ARG A O 1
ATOM 1394 N N . SER A 1 183 ? -5.841 -0.950 9.228 1.00 56.09 183 SER A N 1
ATOM 1395 C CA . SER A 1 183 ? -6.919 -1.378 10.122 1.00 56.09 183 SER A CA 1
ATOM 1396 C C . SER A 1 183 ? -8.295 -0.969 9.594 1.00 56.09 183 SER A C 1
ATOM 1398 O O . SER A 1 183 ? -8.474 0.107 9.021 1.00 56.09 183 SER A O 1
ATOM 1400 N N . ALA A 1 184 ? -9.292 -1.803 9.891 1.00 56.09 184 ALA A N 1
ATOM 1401 C CA . ALA A 1 184 ? -10.714 -1.501 9.731 1.00 56.09 184 ALA A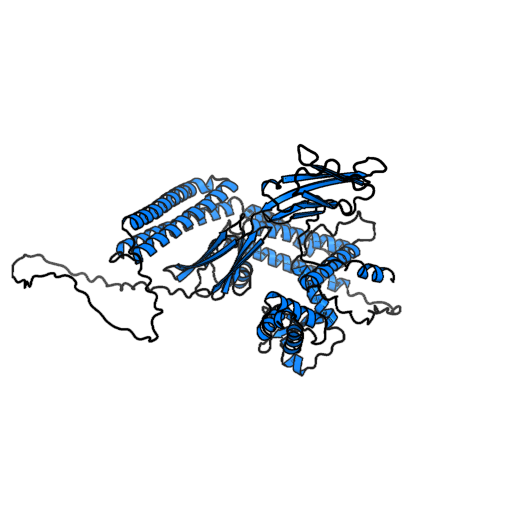 CA 1
ATOM 1402 C C . ALA A 1 184 ? -11.218 -0.416 10.713 1.00 56.09 184 ALA A C 1
ATOM 1404 O O . ALA A 1 184 ? -12.320 0.109 10.554 1.00 56.09 184 ALA A O 1
ATOM 1405 N N . VAL A 1 185 ? -10.436 -0.076 11.745 1.00 56.75 185 VAL A N 1
ATOM 1406 C CA . VAL A 1 185 ? -10.795 0.909 12.777 1.00 56.75 185 VAL A CA 1
ATOM 1407 C C . VAL A 1 185 ? -9.671 1.924 12.960 1.00 56.75 185 VAL A C 1
ATOM 1409 O O . VAL A 1 185 ? -8.526 1.552 13.218 1.00 56.75 185 VAL A O 1
ATOM 1412 N N . LEU A 1 186 ? -10.027 3.207 12.898 1.00 62.88 186 LEU A N 1
ATOM 1413 C CA . LEU A 1 186 ? -9.179 4.343 13.245 1.00 62.88 186 LEU A CA 1
ATOM 1414 C C . LEU A 1 186 ? -9.762 5.096 14.444 1.00 62.88 186 LEU A C 1
ATOM 1416 O O . LEU A 1 186 ? -10.977 5.248 14.579 1.00 62.88 186 LEU A O 1
ATOM 1420 N N . THR A 1 187 ? -8.886 5.653 15.276 1.00 57.12 187 THR A N 1
ATOM 1421 C CA . THR A 1 187 ? -9.260 6.687 16.251 1.00 57.12 187 THR A CA 1
ATOM 1422 C C . THR A 1 187 ? -8.568 7.995 15.863 1.00 57.12 187 THR A C 1
ATOM 1424 O O . THR A 1 187 ? -7.383 8.007 15.545 1.00 57.12 187 THR A O 1
ATOM 1427 N N . LEU A 1 188 ? -9.326 9.090 15.829 1.00 61.34 188 LEU A N 1
ATOM 1428 C CA . LEU A 1 188 ? -8.895 10.438 15.457 1.00 61.34 188 LEU A CA 1
ATOM 1429 C C . LEU A 1 188 ? -9.135 11.362 16.660 1.00 61.34 188 LEU A C 1
ATOM 1431 O O . LEU A 1 188 ? -10.262 11.777 16.931 1.00 61.34 188 LEU A O 1
ATOM 1435 N N . ILE A 1 189 ? -8.070 11.667 17.399 1.00 49.38 189 ILE A N 1
ATOM 1436 C CA . ILE A 1 189 ? -8.143 12.239 18.760 1.00 49.38 189 ILE A CA 1
ATOM 1437 C C . ILE A 1 189 ? -8.203 13.784 18.778 1.00 49.38 189 ILE A C 1
ATOM 1439 O O . ILE A 1 189 ? -8.341 14.394 19.832 1.00 49.38 189 ILE A O 1
ATOM 1443 N N . GLN A 1 190 ? -8.141 14.451 17.619 1.00 50.75 190 GLN A N 1
ATOM 1444 C CA . GLN A 1 190 ? -7.912 15.900 17.546 1.00 50.75 190 GLN A CA 1
ATOM 1445 C C . GLN A 1 190 ? -9.099 16.683 16.956 1.00 50.75 190 GLN A C 1
ATOM 1447 O O . GLN A 1 190 ? -9.562 16.404 15.846 1.00 50.75 190 GLN A O 1
ATOM 1452 N N . GLU A 1 191 ? -9.543 17.731 17.658 1.00 47.38 191 GLU A N 1
ATOM 1453 C CA . GLU A 1 191 ? -10.635 18.633 17.235 1.00 47.38 191 GLU A CA 1
ATOM 1454 C C . GLU A 1 191 ? -10.386 19.279 15.853 1.00 47.38 191 GLU A C 1
ATOM 1456 O O . GLU A 1 191 ? -11.333 19.547 15.112 1.00 47.38 191 GLU A O 1
ATOM 1461 N N . VAL A 1 192 ? -9.107 19.449 15.492 1.00 48.59 192 VAL A N 1
ATOM 1462 C CA . VAL A 1 192 ? -8.594 20.158 14.304 1.00 48.59 192 VAL A CA 1
ATOM 1463 C C . VAL A 1 192 ? -8.853 19.428 12.978 1.00 48.59 192 VAL A C 1
ATOM 1465 O O . VAL A 1 192 ? -8.925 20.075 11.936 1.00 48.59 192 VAL A O 1
ATOM 1468 N N . ILE A 1 193 ? -9.018 18.100 12.983 1.00 59.91 193 ILE A N 1
ATOM 1469 C CA . ILE A 1 193 ? -9.215 17.336 11.741 1.00 59.91 193 ILE A CA 1
ATOM 1470 C C . ILE A 1 193 ? -10.675 17.473 11.282 1.00 59.91 193 ILE A C 1
ATOM 1472 O O . ILE A 1 193 ? -11.581 16.851 11.839 1.00 59.91 193 ILE A O 1
ATOM 1476 N N . GLN A 1 194 ? -10.888 18.298 10.256 1.00 66.62 194 GLN A N 1
ATOM 1477 C CA . GLN A 1 194 ? -12.155 18.490 9.548 1.00 66.62 194 GLN A CA 1
ATOM 1478 C C . GLN A 1 194 ? -11.959 18.143 8.070 1.00 66.62 194 GLN A C 1
ATOM 1480 O O . GLN A 1 194 ? -10.887 18.396 7.526 1.00 66.62 194 GLN A O 1
ATOM 1485 N N . GLY A 1 195 ? -12.979 17.568 7.432 1.00 75.88 195 GLY A N 1
ATOM 1486 C CA . GLY A 1 195 ? -12.913 17.158 6.028 1.00 75.88 195 GLY A CA 1
ATOM 1487 C C . GLY A 1 195 ? -13.762 15.930 5.716 1.00 75.88 195 GLY A C 1
ATOM 1488 O O . GLY A 1 195 ? -14.410 15.357 6.599 1.00 75.88 195 GLY A O 1
ATOM 1489 N N . HIS A 1 196 ? -13.756 15.521 4.450 1.00 81.62 196 HIS A N 1
ATOM 1490 C CA . HIS A 1 196 ? -14.424 14.311 3.976 1.00 81.62 196 HIS A CA 1
ATOM 1491 C C . HIS A 1 196 ? -13.495 13.115 4.157 1.00 81.62 196 HIS A C 1
ATOM 1493 O O . HIS A 1 196 ? -12.521 12.950 3.416 1.00 81.62 196 HIS A O 1
ATOM 1499 N N . LEU A 1 197 ? -13.787 12.273 5.143 1.00 83.88 197 LEU A N 1
ATOM 1500 C CA . LEU A 1 197 ? -13.054 11.038 5.352 1.00 83.88 197 LEU A CA 1
ATOM 1501 C C . LEU A 1 197 ? -13.608 9.964 4.417 1.00 83.88 197 LEU A C 1
ATOM 1503 O O . LEU A 1 197 ? -14.808 9.710 4.384 1.00 83.88 197 LEU A O 1
ATOM 1507 N N . THR A 1 198 ? -12.722 9.336 3.655 1.00 84.31 198 THR A N 1
ATOM 1508 C CA . THR A 1 198 ? -13.040 8.249 2.729 1.00 84.31 198 THR A CA 1
ATOM 1509 C C . THR A 1 198 ? -12.354 6.977 3.194 1.00 84.31 198 THR A C 1
ATOM 1511 O O . THR A 1 198 ? -11.128 6.964 3.341 1.00 84.31 198 THR A O 1
ATOM 1514 N N . CYS A 1 199 ? -13.132 5.915 3.387 1.00 83.38 199 CYS A N 1
ATOM 1515 C CA . CYS A 1 199 ? -12.612 4.558 3.489 1.00 83.38 199 CYS A CA 1
ATOM 1516 C C . CYS A 1 199 ? -12.692 3.889 2.118 1.00 83.38 199 CYS A C 1
ATOM 1518 O O . CYS A 1 199 ? -13.728 3.960 1.463 1.00 83.38 199 CYS A O 1
ATOM 1520 N N . SER A 1 200 ? -11.628 3.204 1.705 1.00 82.31 200 SER A N 1
ATOM 1521 C CA . SER A 1 200 ? -11.639 2.311 0.543 1.00 82.31 200 SER A CA 1
ATOM 1522 C C . SER A 1 200 ? -11.343 0.885 0.994 1.00 82.31 200 SER A C 1
ATOM 1524 O O . SER A 1 200 ? -10.252 0.621 1.506 1.00 82.31 200 SER A O 1
ATOM 1526 N N . ALA A 1 201 ? -12.304 -0.018 0.791 1.00 77.88 201 ALA A N 1
ATOM 1527 C CA . ALA A 1 201 ? -12.151 -1.452 0.995 1.00 77.88 201 ALA A CA 1
ATOM 1528 C C . ALA A 1 201 ? -11.811 -2.127 -0.345 1.00 77.88 201 ALA A C 1
ATOM 1530 O O . ALA A 1 201 ? -12.394 -1.807 -1.384 1.00 77.88 201 ALA A O 1
ATOM 1531 N N . PHE A 1 202 ? -10.837 -3.034 -0.355 1.00 77.94 202 PHE A N 1
ATOM 1532 C CA . PHE A 1 202 ? -10.353 -3.652 -1.589 1.00 77.94 202 PHE A CA 1
ATOM 1533 C C . PHE A 1 202 ? -9.747 -5.038 -1.367 1.00 77.94 202 PHE A C 1
ATOM 1535 O O . PHE A 1 202 ? -9.283 -5.372 -0.280 1.00 77.94 202 PHE A O 1
ATOM 1542 N N . ASN A 1 203 ? -9.719 -5.830 -2.431 1.00 72.56 203 ASN A N 1
ATOM 1543 C CA . ASN A 1 203 ? -8.937 -7.056 -2.551 1.00 72.56 203 ASN A CA 1
ATOM 1544 C C . ASN A 1 203 ? -8.278 -7.101 -3.941 1.00 72.56 203 ASN A C 1
ATOM 1546 O O . ASN A 1 203 ? -8.192 -6.069 -4.613 1.00 72.56 203 ASN A O 1
ATOM 1550 N N . ASN A 1 204 ? -7.775 -8.253 -4.388 1.00 73.50 204 ASN A N 1
ATOM 1551 C CA . ASN A 1 204 ? -7.032 -8.319 -5.650 1.00 73.50 204 ASN A CA 1
ATOM 1552 C C . ASN A 1 204 ? -7.942 -8.294 -6.889 1.00 73.50 204 ASN A C 1
ATOM 1554 O O . ASN A 1 204 ? -7.450 -8.115 -8.004 1.00 73.50 204 ASN A O 1
ATOM 1558 N N . VAL A 1 205 ? -9.259 -8.453 -6.708 1.00 68.69 205 VAL A N 1
ATOM 1559 C CA . VAL A 1 205 ? -10.249 -8.503 -7.799 1.00 68.69 205 VAL A CA 1
ATOM 1560 C C . VAL A 1 205 ? -11.184 -7.292 -7.846 1.00 68.69 205 VAL A C 1
ATOM 1562 O O . VAL A 1 205 ? -11.869 -7.092 -8.848 1.00 68.69 205 VAL A O 1
ATOM 1565 N N . SER A 1 206 ? -11.244 -6.482 -6.785 1.00 69.88 206 SER A N 1
ATOM 1566 C CA . SER A 1 206 ? -12.226 -5.399 -6.656 1.00 69.88 206 SER A CA 1
ATOM 1567 C C . SER A 1 206 ? -11.838 -4.343 -5.619 1.00 69.88 206 SER A C 1
ATOM 1569 O O . SER A 1 206 ? -11.099 -4.612 -4.675 1.00 69.88 206 SER A O 1
ATOM 1571 N N . SER A 1 207 ? -12.372 -3.132 -5.780 1.00 77.75 207 SER A N 1
ATOM 1572 C CA . SER A 1 207 ? -12.252 -2.044 -4.810 1.00 77.75 207 SER A CA 1
ATOM 1573 C C . SER A 1 207 ? -13.516 -1.192 -4.828 1.00 77.75 207 SER A C 1
ATOM 1575 O O . SER A 1 207 ? -14.053 -0.891 -5.894 1.00 77.75 207 SER A O 1
ATOM 1577 N N . ILE A 1 208 ? -13.973 -0.812 -3.640 1.00 76.69 208 ILE A N 1
ATOM 1578 C CA . ILE A 1 208 ? -15.138 0.036 -3.391 1.00 76.69 208 ILE A CA 1
ATOM 1579 C C . ILE A 1 208 ? -14.795 1.009 -2.255 1.00 76.69 208 ILE A C 1
ATOM 1581 O O . ILE A 1 208 ? -13.935 0.732 -1.417 1.00 76.69 208 ILE A O 1
ATOM 1585 N N . ASN A 1 209 ? -15.427 2.177 -2.234 1.00 85.44 209 ASN A N 1
ATOM 1586 C CA . ASN A 1 209 ? -15.205 3.186 -1.210 1.00 85.44 209 ASN A CA 1
ATOM 1587 C C . ASN A 1 209 ? -16.506 3.852 -0.764 1.00 85.44 209 ASN A C 1
ATOM 1589 O O . ASN A 1 209 ? -17.514 3.804 -1.464 1.00 85.44 209 ASN A O 1
ATOM 1593 N N . ASP A 1 210 ? -16.452 4.456 0.419 1.00 80.12 210 ASP A N 1
ATOM 1594 C CA . ASP A 1 210 ? -17.496 5.324 0.958 1.00 80.12 210 ASP A CA 1
ATOM 1595 C C . ASP A 1 210 ? -16.855 6.551 1.620 1.00 80.12 210 ASP A C 1
ATOM 1597 O O . ASP A 1 210 ? -15.744 6.477 2.162 1.00 80.12 210 ASP A O 1
ATOM 1601 N N . THR A 1 211 ? -17.546 7.688 1.554 1.00 85.75 211 THR A N 1
ATOM 1602 C CA . THR A 1 211 ? -17.045 9.006 1.950 1.00 85.75 211 THR A CA 1
ATOM 1603 C C . THR A 1 211 ? -18.059 9.721 2.834 1.00 85.75 211 THR A C 1
ATOM 1605 O O . THR A 1 211 ? -19.155 10.062 2.393 1.00 85.75 211 THR A O 1
ATOM 1608 N N . GLN A 1 212 ? -17.656 10.058 4.060 1.00 82.00 212 GLN A N 1
ATOM 1609 C CA . GLN A 1 212 ? -18.495 10.758 5.030 1.00 82.00 212 GLN A CA 1
ATOM 1610 C C . GLN A 1 212 ? -17.781 11.998 5.587 1.00 82.00 212 GLN A C 1
ATOM 1612 O O . GLN A 1 212 ? -16.567 12.010 5.799 1.00 82.00 212 GLN A O 1
ATOM 1617 N N . LEU A 1 213 ? -18.538 13.073 5.812 1.00 81.94 213 LEU A N 1
ATOM 1618 C CA . LEU A 1 213 ? -18.024 14.297 6.427 1.00 81.94 213 LEU A CA 1
ATOM 1619 C C . LEU A 1 213 ? -17.766 14.065 7.924 1.00 81.94 213 LEU A C 1
ATOM 1621 O O . LEU A 1 213 ? -18.645 13.575 8.631 1.00 81.94 213 LEU A O 1
ATOM 1625 N N . LEU A 1 214 ? -16.585 14.447 8.418 1.00 78.62 214 LEU A N 1
ATOM 1626 C CA . LEU A 1 214 ? -16.264 14.352 9.844 1.00 78.62 214 LEU A CA 1
ATOM 1627 C C . LEU A 1 214 ? -17.165 15.290 10.679 1.00 78.62 214 LEU A C 1
ATOM 1629 O O . LEU A 1 214 ? -17.155 16.501 10.443 1.00 78.62 214 LEU A O 1
ATOM 1633 N N . PRO A 1 215 ? -17.904 14.779 11.683 1.00 72.00 215 PRO A N 1
ATOM 1634 C CA . PRO A 1 215 ? -18.752 15.591 12.547 1.00 72.00 215 PRO A CA 1
ATOM 1635 C C . PRO A 1 215 ? -17.927 16.384 13.572 1.00 72.00 215 PRO A C 1
ATOM 1637 O O . PRO A 1 215 ? -16.818 16.000 13.960 1.00 72.00 215 PRO A O 1
ATOM 1640 N N . SER A 1 216 ? -18.491 17.484 14.067 1.00 67.56 216 SER A N 1
ATOM 1641 C CA . SER A 1 216 ? -17.957 18.214 15.220 1.00 67.56 216 SER A CA 1
ATOM 1642 C C . SER A 1 216 ? -18.348 17.502 16.517 1.00 67.56 216 SER A C 1
ATOM 1644 O O . SER A 1 216 ? -19.527 17.454 16.859 1.00 67.56 216 SER A O 1
ATOM 1646 N N . CYS A 1 217 ? -17.370 16.977 17.254 1.00 64.25 217 CYS A N 1
ATOM 1647 C CA . CYS A 1 217 ? -17.584 16.434 18.595 1.00 64.25 217 CYS A CA 1
ATOM 1648 C C . CYS A 1 217 ? -17.341 17.536 19.631 1.00 64.25 217 CYS A C 1
ATOM 1650 O O . CYS A 1 217 ? -16.246 18.086 19.690 1.00 64.25 217 CYS A O 1
ATOM 1652 N N . THR A 1 218 ? -18.340 17.865 20.450 1.00 55.72 218 THR A N 1
ATOM 1653 C CA . THR A 1 218 ? -18.190 18.819 21.560 1.00 55.72 218 THR A CA 1
ATOM 1654 C C . THR A 1 218 ? -17.832 18.099 22.852 1.00 55.72 218 THR A C 1
ATOM 1656 O O . THR A 1 218 ? -18.555 17.195 23.279 1.00 55.72 218 THR A O 1
ATOM 1659 N N . THR A 1 219 ? -16.766 18.535 23.520 1.00 46.41 219 THR A N 1
ATOM 1660 C CA . THR A 1 219 ? -16.455 18.104 24.886 1.00 46.41 219 THR A CA 1
ATOM 1661 C C . THR A 1 219 ? -17.551 18.579 25.845 1.00 46.41 219 THR A C 1
ATOM 1663 O O . THR A 1 219 ? -17.960 19.739 25.826 1.00 46.41 219 THR A O 1
ATOM 1666 N N . THR A 1 220 ? -18.074 17.677 26.681 1.00 38.03 220 THR A N 1
ATOM 1667 C CA . THR A 1 220 ? -19.026 18.069 27.734 1.00 38.03 220 THR A CA 1
ATOM 1668 C C . THR A 1 220 ? -18.218 18.540 28.946 1.00 38.03 220 THR A C 1
ATOM 1670 O O . THR A 1 220 ? -17.471 17.726 29.495 1.00 38.03 220 THR A O 1
ATOM 1673 N N . PRO A 1 221 ? -18.306 19.812 29.380 1.00 35.72 221 PRO A N 1
ATOM 1674 C CA . PRO A 1 221 ? -17.518 20.281 30.512 1.00 35.72 221 PRO A CA 1
ATOM 1675 C C . PRO A 1 221 ? -17.956 19.571 31.798 1.00 35.72 221 PRO A C 1
ATOM 1677 O O . PRO A 1 221 ? -19.127 19.597 32.177 1.00 35.72 221 PRO A O 1
ATOM 1680 N N . LEU A 1 222 ? -16.996 18.945 32.480 1.00 31.84 222 LEU A N 1
ATOM 1681 C CA . LEU A 1 222 ? -17.188 18.412 33.826 1.00 31.84 222 LEU A CA 1
ATOM 1682 C C . LEU A 1 222 ? -17.465 19.590 34.783 1.00 31.84 222 LEU A C 1
ATOM 1684 O O . LEU A 1 222 ? -16.747 20.589 34.705 1.00 31.84 222 LEU A O 1
ATOM 1688 N N . PRO A 1 223 ? -18.459 19.517 35.690 1.00 34.78 223 PRO A N 1
ATOM 1689 C CA . PRO A 1 223 ? -18.693 20.588 36.651 1.00 34.78 223 PRO A CA 1
ATOM 1690 C C . PRO A 1 223 ? -17.482 20.732 37.578 1.00 34.78 223 PRO A C 1
ATOM 1692 O O . PRO A 1 223 ? -17.178 19.843 38.376 1.00 34.78 223 PRO A O 1
ATOM 1695 N N . THR A 1 224 ? -16.785 21.862 37.466 1.00 27.77 224 THR A N 1
ATOM 1696 C CA . THR A 1 224 ? -15.624 22.192 38.293 1.00 27.77 224 THR A CA 1
ATOM 1697 C C . THR A 1 224 ? -16.044 22.292 39.756 1.00 27.77 224 THR A C 1
ATOM 1699 O O . THR A 1 224 ? -16.677 23.268 40.159 1.00 27.77 224 THR A O 1
ATOM 1702 N N . ALA A 1 225 ? -15.676 21.299 40.565 1.00 35.44 225 ALA A N 1
ATOM 1703 C CA . ALA A 1 225 ? -15.844 21.375 42.009 1.00 35.44 225 ALA A CA 1
ATOM 1704 C C . ALA A 1 225 ? -14.986 22.526 42.557 1.00 35.44 225 ALA A C 1
ATOM 1706 O O . ALA A 1 225 ? -13.755 22.489 42.496 1.00 35.44 225 ALA A O 1
ATOM 1707 N N . THR A 1 226 ? -15.635 23.562 43.085 1.00 27.34 226 THR A N 1
ATOM 1708 C CA . THR A 1 226 ? -14.956 24.633 43.814 1.00 27.34 226 THR A CA 1
ATOM 1709 C C . THR A 1 226 ? -14.343 24.070 45.100 1.00 27.34 226 THR A C 1
ATOM 1711 O O . THR A 1 226 ? -15.023 23.355 45.839 1.00 27.34 226 THR A O 1
ATOM 1714 N N . PRO A 1 227 ? -13.074 24.382 45.420 1.00 31.45 227 PRO A N 1
ATOM 1715 C CA . PRO A 1 227 ? -12.458 23.919 46.654 1.00 31.45 227 PRO A CA 1
ATOM 1716 C C . PRO A 1 227 ? -13.018 24.724 47.832 1.00 31.45 227 PRO A C 1
ATOM 1718 O O . PRO A 1 227 ? -12.544 25.819 48.133 1.00 31.45 227 PRO A O 1
ATOM 1721 N N . THR A 1 228 ? -14.044 24.199 48.506 1.00 31.44 228 THR A N 1
ATOM 1722 C CA . THR A 1 228 ? -14.508 24.778 49.772 1.00 31.44 228 THR A CA 1
ATOM 1723 C C . THR A 1 228 ? -13.438 24.563 50.838 1.00 31.44 228 THR A C 1
ATOM 1725 O O . THR A 1 228 ? -13.116 23.434 51.206 1.00 31.44 228 THR A O 1
ATOM 1728 N N . THR A 1 229 ? -12.861 25.660 51.316 1.00 28.77 229 THR A N 1
ATOM 1729 C CA . THR A 1 229 ? -11.829 25.668 52.350 1.00 28.77 229 THR A CA 1
ATOM 1730 C C . THR A 1 229 ? -12.352 25.110 53.672 1.00 28.77 229 THR A C 1
ATOM 1732 O O . THR A 1 229 ? -13.413 25.497 54.160 1.00 28.77 229 THR A O 1
ATOM 1735 N N . LEU A 1 230 ? -11.567 24.223 54.288 1.00 30.47 230 LEU A N 1
ATOM 1736 C CA . LEU A 1 230 ? -11.799 23.759 55.654 1.00 30.47 230 LEU A CA 1
ATOM 1737 C C . LEU A 1 230 ? -11.637 24.926 56.636 1.00 30.47 230 LEU A C 1
ATOM 1739 O O . LEU A 1 230 ? -10.526 25.408 56.848 1.00 30.47 230 LEU A O 1
ATOM 1743 N N . VAL A 1 231 ? -12.733 25.327 57.281 1.00 29.80 231 VAL A N 1
ATOM 1744 C CA . VAL A 1 231 ? -12.703 26.139 58.502 1.00 29.80 231 VAL A CA 1
ATOM 1745 C C . VAL A 1 231 ? -13.214 25.279 59.651 1.00 29.80 231 VAL A C 1
ATOM 1747 O O . VAL A 1 231 ? -14.396 24.962 59.745 1.00 29.80 231 VAL A O 1
ATOM 1750 N N . THR A 1 232 ? -12.293 24.875 60.518 1.00 28.52 232 THR A N 1
ATOM 1751 C CA . THR A 1 232 ? -12.576 24.168 61.769 1.00 28.52 232 THR A CA 1
ATOM 1752 C C . THR A 1 232 ? -12.987 25.134 62.876 1.00 28.52 232 THR A C 1
ATOM 1754 O O . THR A 1 232 ? -12.213 26.038 63.180 1.00 28.52 232 THR A O 1
ATOM 1757 N N . THR A 1 233 ? -14.079 24.839 63.584 1.00 27.00 233 THR A N 1
ATOM 1758 C CA . THR A 1 233 ? -14.223 25.063 65.040 1.00 27.00 233 THR A CA 1
ATOM 1759 C C . THR A 1 233 ? -15.315 24.133 65.620 1.00 27.00 233 THR A C 1
ATOM 1761 O O . THR A 1 233 ? -16.112 23.603 64.845 1.00 27.00 233 THR A O 1
ATOM 1764 N N . PRO A 1 234 ? -15.314 23.827 66.938 1.00 33.47 234 PRO A N 1
ATOM 1765 C CA . PRO A 1 234 ? -15.899 22.580 67.457 1.00 33.47 234 PRO A CA 1
ATOM 1766 C C . PRO A 1 234 ? -17.110 22.751 68.403 1.00 33.47 234 PRO A C 1
ATOM 1768 O O . PRO A 1 234 ? -17.455 23.866 68.791 1.00 33.47 234 PRO A O 1
ATOM 1771 N N . THR A 1 235 ? -17.608 21.610 68.921 1.00 27.19 235 THR A N 1
ATOM 1772 C CA . THR A 1 235 ? -18.563 21.445 70.059 1.00 27.19 235 THR A CA 1
ATOM 1773 C C . THR A 1 235 ? -20.020 21.884 69.775 1.00 27.19 235 THR A C 1
ATOM 1775 O O . THR A 1 235 ? -20.239 22.814 69.015 1.00 27.19 235 THR A O 1
ATOM 1778 N N . THR A 1 236 ? -21.093 21.252 70.284 1.00 27.84 236 THR A N 1
ATOM 1779 C CA . THR A 1 236 ? -21.266 20.169 71.289 1.00 27.84 236 THR A CA 1
ATOM 1780 C C . THR A 1 236 ? -22.547 19.350 70.990 1.00 27.84 236 THR A C 1
ATOM 1782 O O . THR A 1 236 ? -23.350 19.746 70.150 1.00 27.84 236 THR A O 1
ATOM 1785 N N . LEU A 1 237 ? -22.782 18.231 71.695 1.00 29.27 237 LEU A N 1
ATOM 1786 C CA . LEU A 1 237 ? -24.059 17.485 71.673 1.00 29.27 237 LEU A CA 1
ATOM 1787 C C . LEU A 1 237 ? -25.227 18.310 72.268 1.00 29.27 237 LEU A C 1
ATOM 1789 O O . LEU A 1 237 ? -24.959 19.135 73.138 1.00 29.27 237 LEU A O 1
ATOM 1793 N N . VAL A 1 238 ? -26.492 17.980 71.921 1.00 26.78 238 VAL A N 1
ATOM 1794 C CA . VAL A 1 238 ? -27.565 17.516 72.860 1.00 26.78 238 VAL A CA 1
ATOM 1795 C C . VAL A 1 238 ? -28.986 17.473 72.222 1.00 26.78 238 VAL A C 1
ATOM 1797 O O . VAL A 1 238 ? -29.473 18.462 71.695 1.00 26.78 238 VAL A O 1
ATOM 1800 N N . THR A 1 239 ? -29.624 16.292 72.321 1.00 26.38 239 THR A N 1
ATOM 1801 C CA . THR A 1 239 ? -31.072 15.913 72.297 1.00 26.38 239 THR A CA 1
ATOM 1802 C C . THR A 1 239 ? -32.108 16.404 71.255 1.00 26.38 239 THR A C 1
ATOM 1804 O O . THR A 1 239 ? -32.302 17.581 70.991 1.00 26.38 239 THR A O 1
ATOM 1807 N N . THR A 1 240 ? -32.914 15.418 70.831 1.00 27.97 240 THR A N 1
ATOM 1808 C CA . THR A 1 240 ? -34.307 15.416 70.301 1.00 27.97 240 THR A CA 1
ATOM 1809 C C . THR A 1 240 ? -35.361 16.012 71.276 1.00 27.97 240 THR A C 1
ATOM 1811 O O . THR A 1 240 ? -34.947 16.342 72.386 1.00 27.97 240 THR A O 1
ATOM 1814 N N . PRO A 1 241 ? -36.709 16.012 71.030 1.00 46.34 241 PRO A N 1
ATOM 1815 C CA . PRO A 1 241 ? -37.524 15.579 69.860 1.00 46.34 241 PRO A CA 1
ATOM 1816 C C . PRO A 1 241 ? -38.643 16.586 69.427 1.00 46.34 241 PRO A C 1
ATOM 1818 O O . PRO A 1 241 ? -38.781 17.651 70.021 1.00 46.34 241 PRO A O 1
ATOM 1821 N N . THR A 1 242 ? -39.537 16.178 68.497 1.00 26.36 242 THR A N 1
ATOM 1822 C CA . THR A 1 242 ? -41.037 16.172 68.646 1.00 26.36 242 THR A CA 1
ATOM 1823 C C . THR A 1 242 ? -41.849 16.698 67.433 1.00 26.36 242 THR A C 1
ATOM 1825 O O . THR A 1 242 ? -41.838 17.885 67.148 1.00 26.36 242 THR A O 1
ATOM 1828 N N . ILE A 1 243 ? -42.587 15.778 66.776 1.00 26.98 243 ILE A N 1
ATOM 1829 C CA . ILE A 1 243 ? -43.984 15.824 66.241 1.00 26.98 243 ILE A CA 1
ATOM 1830 C C . ILE A 1 243 ? -44.527 17.189 65.723 1.00 26.98 243 ILE A C 1
ATOM 1832 O O . ILE A 1 243 ? -44.613 18.144 66.484 1.00 26.98 243 ILE A O 1
ATOM 1836 N N . THR A 1 244 ? -44.995 17.307 64.464 1.00 24.77 244 THR A N 1
ATOM 1837 C CA . THR A 1 244 ? -46.432 17.424 64.038 1.00 24.77 244 THR A CA 1
ATOM 1838 C C . THR A 1 244 ? -46.539 17.738 62.521 1.00 24.77 244 THR A C 1
ATOM 1840 O O . THR A 1 244 ? -45.565 18.231 61.965 1.00 24.77 244 THR A O 1
ATOM 1843 N N . THR A 1 245 ? -47.653 17.596 61.771 1.00 24.61 245 THR A N 1
ATOM 1844 C CA . THR A 1 245 ? -48.652 16.498 61.564 1.00 24.61 245 THR A CA 1
ATOM 1845 C C . THR A 1 245 ? -49.578 16.851 60.369 1.00 24.61 245 THR A C 1
ATOM 1847 O O . THR A 1 245 ? -50.091 17.963 60.377 1.00 24.61 245 THR A O 1
ATOM 1850 N N . VAL A 1 246 ? -49.944 15.877 59.499 1.00 24.42 246 VAL A N 1
ATOM 1851 C CA . VAL A 1 246 ? -51.246 15.807 58.746 1.00 24.42 246 VAL A CA 1
ATOM 1852 C C . VAL A 1 246 ? -51.420 16.848 57.586 1.00 24.42 246 VAL A C 1
ATOM 1854 O O . VAL A 1 246 ? -50.849 17.925 57.638 1.00 24.42 246 VAL A O 1
ATOM 1857 N N . SER A 1 247 ? -52.085 16.618 56.435 1.00 24.03 247 SER A N 1
ATOM 1858 C CA . SER A 1 247 ? -53.057 15.593 55.979 1.00 24.03 247 SER A CA 1
ATOM 1859 C C . SER A 1 247 ? -52.941 15.270 54.474 1.00 24.03 247 SER A C 1
ATOM 1861 O O . SER A 1 247 ? -52.455 16.075 53.685 1.00 24.03 247 SER A O 1
ATOM 1863 N N . MET A 1 248 ? -53.517 14.132 54.070 1.00 24.33 248 MET A N 1
ATOM 1864 C CA . MET A 1 248 ? -53.874 13.816 52.679 1.00 24.33 248 MET A CA 1
ATOM 1865 C C . MET A 1 248 ? -55.086 14.632 52.193 1.00 24.33 248 MET A C 1
ATOM 1867 O O . MET A 1 248 ? -55.963 14.964 52.988 1.00 24.33 248 MET A O 1
ATOM 1871 N N . THR A 1 249 ? -55.226 14.801 50.876 1.00 24.91 249 THR A N 1
ATOM 1872 C CA . THR A 1 249 ? -56.549 14.858 50.229 1.00 24.91 249 THR A CA 1
ATOM 1873 C C . THR A 1 249 ? -56.620 13.813 49.123 1.00 24.91 249 THR A C 1
ATOM 1875 O O . THR A 1 249 ? -55.751 13.723 48.261 1.00 24.91 249 THR A O 1
ATOM 1878 N N . THR A 1 250 ? -57.660 12.986 49.180 1.00 24.86 250 THR A N 1
ATOM 1879 C CA . THR A 1 250 ? -58.004 11.991 48.163 1.00 24.86 250 THR A CA 1
ATOM 1880 C C . THR A 1 250 ? -59.125 12.519 47.279 1.00 24.86 250 THR A C 1
ATOM 1882 O O . THR A 1 250 ? -60.053 13.164 47.764 1.00 24.86 250 THR A O 1
ATOM 1885 N N . SER A 1 251 ? -59.114 12.165 46.001 1.00 25.44 251 SER A N 1
ATOM 1886 C CA . SER A 1 251 ? -60.299 12.160 45.137 1.00 25.44 251 SER A CA 1
ATOM 1887 C C . SER A 1 251 ? -60.155 11.004 44.157 1.00 25.44 251 SER A C 1
ATOM 1889 O O . SER A 1 251 ? -59.039 10.596 43.841 1.00 25.44 251 SER A O 1
ATOM 1891 N N . ASN A 1 252 ? -61.275 10.388 43.799 1.00 24.59 252 ASN A N 1
ATOM 1892 C CA . ASN A 1 252 ? -61.312 8.977 43.434 1.00 24.59 252 ASN A CA 1
ATOM 1893 C C . ASN A 1 252 ? -62.221 8.745 42.211 1.00 24.59 252 ASN A C 1
ATOM 1895 O O . ASN A 1 252 ? -63.027 9.602 41.862 1.00 24.59 252 ASN A O 1
ATOM 1899 N N . VAL A 1 253 ? -62.162 7.518 41.692 1.00 25.14 253 VAL A N 1
ATOM 1900 C CA . VAL A 1 253 ? -63.143 6.848 40.816 1.00 25.14 253 VAL A CA 1
ATOM 1901 C C . VAL A 1 253 ? -63.194 7.184 39.305 1.00 25.14 253 VAL A C 1
ATOM 1903 O O . VAL A 1 253 ? -63.473 8.294 38.864 1.00 25.14 253 VAL A O 1
ATOM 1906 N N . THR A 1 254 ? -63.180 6.074 38.556 1.00 23.67 254 THR A N 1
ATOM 1907 C CA . THR A 1 254 ? -63.995 5.704 37.373 1.00 23.67 254 THR A CA 1
ATOM 1908 C C . THR A 1 254 ? -63.364 5.679 35.980 1.00 23.67 254 THR A C 1
ATOM 1910 O O . THR A 1 254 ? -62.967 6.678 35.393 1.00 23.67 254 THR A O 1
ATOM 1913 N N . SER A 1 255 ? -63.396 4.467 35.430 1.00 25.67 255 SER A N 1
ATOM 1914 C CA . SER A 1 255 ? -63.195 4.069 34.044 1.00 25.67 255 SER A CA 1
ATOM 1915 C C . SER A 1 255 ? -64.500 4.106 33.237 1.00 25.67 255 SER A C 1
ATOM 1917 O O . SER A 1 255 ? -65.540 3.704 33.749 1.00 25.67 255 SER A O 1
ATOM 1919 N N . GLN A 1 256 ? -64.413 4.453 31.950 1.00 25.47 256 GLN A N 1
ATOM 1920 C CA . GLN A 1 256 ? -65.214 3.909 30.834 1.00 25.47 256 GLN A CA 1
ATOM 1921 C C . GLN A 1 256 ? -64.541 4.378 29.528 1.00 25.47 256 GLN A C 1
ATOM 1923 O O . GLN A 1 256 ? -64.165 5.537 29.413 1.00 25.47 256 GLN A O 1
ATOM 1928 N N . GLN A 1 257 ? -64.044 3.490 28.668 1.00 23.00 257 GLN A N 1
ATOM 1929 C CA . GLN A 1 257 ? -64.747 2.666 27.673 1.00 23.00 257 GLN A CA 1
ATOM 1930 C C . GLN A 1 257 ? -65.315 3.467 26.482 1.00 23.00 257 GLN A C 1
ATOM 1932 O O . GLN A 1 257 ? -66.261 4.234 26.600 1.00 23.00 257 GLN A O 1
ATOM 1937 N N . SER A 1 258 ? -64.667 3.224 25.341 1.00 25.31 258 SER A N 1
ATOM 1938 C CA . SER A 1 258 ? -65.055 3.434 23.939 1.00 25.31 258 SER A CA 1
ATOM 1939 C C . SER A 1 258 ? -66.535 3.663 23.600 1.00 25.31 258 SER A C 1
ATOM 1941 O O . SER A 1 258 ? -67.385 2.877 24.011 1.00 25.31 258 SER A O 1
ATOM 1943 N N . ASN A 1 259 ? -66.778 4.576 22.651 1.00 24.27 259 ASN A N 1
ATOM 1944 C CA . ASN A 1 259 ? -67.673 4.327 21.513 1.00 24.27 259 ASN A CA 1
ATOM 1945 C C . ASN A 1 259 ? -67.272 5.176 20.290 1.00 24.27 259 ASN A C 1
ATOM 1947 O O . ASN A 1 259 ? -66.752 6.281 20.437 1.00 24.27 259 ASN A O 1
ATOM 1951 N N . ASP A 1 260 ? -67.508 4.626 19.098 1.00 23.73 260 ASP A N 1
ATOM 1952 C CA . ASP A 1 260 ? -67.267 5.239 17.783 1.00 23.73 260 ASP A CA 1
ATOM 1953 C C . ASP A 1 260 ? -68.198 6.435 17.484 1.00 23.73 260 ASP A C 1
ATOM 1955 O O . ASP A 1 260 ? -69.239 6.594 18.124 1.00 23.73 260 ASP A O 1
ATOM 1959 N N . THR A 1 261 ? -67.911 7.217 16.427 1.00 22.61 261 THR A N 1
ATOM 1960 C CA . THR A 1 261 ? -68.609 7.132 15.107 1.00 22.61 261 THR A CA 1
ATOM 1961 C C . THR A 1 261 ? -68.396 8.405 14.253 1.00 22.61 261 THR A C 1
ATOM 1963 O O . THR A 1 261 ? -68.908 9.459 14.611 1.00 22.61 261 THR A O 1
ATOM 1966 N N . THR A 1 262 ? -67.808 8.274 13.046 1.00 22.59 262 THR A N 1
ATOM 1967 C CA . THR A 1 262 ? -67.910 9.208 11.873 1.00 22.59 262 THR A CA 1
ATOM 1968 C C . THR A 1 262 ? -67.440 10.682 12.040 1.00 22.59 262 THR A C 1
ATOM 1970 O O . THR A 1 262 ? -67.345 11.191 13.141 1.00 22.59 262 THR A O 1
ATOM 1973 N N . GLN A 1 263 ? -67.096 11.467 11.005 1.00 24.05 263 GLN A N 1
ATOM 1974 C CA . GLN A 1 263 ? -67.276 11.360 9.545 1.00 24.05 263 GLN A CA 1
ATOM 1975 C C . GLN A 1 263 ? -66.272 12.266 8.795 1.00 24.05 263 GLN A C 1
ATOM 1977 O O . GLN A 1 263 ? -65.826 13.258 9.357 1.00 24.05 263 GLN A O 1
ATOM 1982 N N . SER A 1 264 ? -66.103 12.021 7.486 1.00 22.94 264 SER A N 1
ATOM 1983 C CA . SER A 1 264 ? -65.650 12.983 6.456 1.00 22.94 264 SER A CA 1
ATOM 1984 C C . SER A 1 264 ? -64.204 13.505 6.530 1.00 22.94 264 SER A C 1
ATOM 1986 O O . SER A 1 264 ? -63.683 13.843 7.583 1.00 22.94 264 SER A O 1
ATOM 1988 N N . GLY A 1 265 ? -63.551 13.607 5.370 1.00 25.53 265 GLY A N 1
ATOM 1989 C CA . GLY A 1 265 ? -62.168 14.085 5.261 1.00 25.53 265 GLY A CA 1
ATOM 1990 C C . GLY A 1 265 ? -62.031 15.416 4.525 1.00 25.53 265 GLY A C 1
ATOM 1991 O O . GLY A 1 265 ? -62.984 15.915 3.927 1.00 25.53 265 GLY A O 1
ATOM 1992 N N . SER A 1 266 ? -60.804 15.930 4.491 1.00 23.91 266 SER A N 1
ATOM 1993 C CA . SER A 1 266 ? -60.283 16.774 3.412 1.00 23.91 266 SER A CA 1
ATOM 1994 C C . SER A 1 266 ? -58.750 16.729 3.420 1.00 23.91 266 SER A C 1
ATOM 1996 O O . SER A 1 266 ? -58.124 16.590 4.467 1.00 23.91 266 SER A O 1
ATOM 1998 N N . HIS A 1 267 ? -58.137 16.804 2.237 1.00 32.22 267 HIS A N 1
ATOM 1999 C CA . HIS A 1 267 ? -56.685 16.910 2.102 1.00 32.22 267 HIS A CA 1
ATOM 2000 C C . HIS A 1 267 ? -56.191 18.291 2.550 1.00 32.22 267 HIS A C 1
ATOM 2002 O O . HIS A 1 267 ? -56.602 19.291 1.963 1.00 32.22 267 HIS A O 1
ATOM 2008 N N . THR A 1 268 ? -55.183 18.327 3.420 1.00 25.66 268 THR A N 1
ATOM 2009 C CA . THR A 1 268 ? -54.109 19.331 3.363 1.00 25.66 268 THR A CA 1
ATOM 2010 C C . THR A 1 268 ? -52.765 18.677 3.661 1.00 25.66 268 THR A C 1
ATOM 2012 O O . THR A 1 268 ? -52.701 17.649 4.332 1.00 25.66 268 THR A O 1
ATOM 2015 N N . SER A 1 269 ? -51.706 19.271 3.110 1.00 37.12 269 SER A N 1
ATOM 2016 C CA . SER A 1 269 ? -50.306 18.948 3.402 1.00 37.12 269 SER A CA 1
ATOM 2017 C C . SER A 1 269 ? -50.001 18.989 4.906 1.00 37.12 269 SER A C 1
ATOM 2019 O O . SER A 1 269 ? -50.690 19.695 5.639 1.00 37.12 269 SER A O 1
ATOM 2021 N N . ASP A 1 270 ? -48.913 18.301 5.275 1.00 32.25 270 ASP A N 1
ATOM 2022 C CA . ASP A 1 270 ? -48.109 18.437 6.506 1.00 32.25 270 ASP A CA 1
ATOM 2023 C C . ASP A 1 270 ? -48.195 17.272 7.508 1.00 32.25 270 ASP A C 1
ATOM 2025 O O . ASP A 1 270 ? -48.649 17.442 8.634 1.00 32.25 270 ASP A O 1
ATOM 2029 N N . ASP A 1 271 ? -47.628 16.113 7.139 1.00 30.12 271 ASP A N 1
ATOM 2030 C CA . ASP A 1 271 ? -46.781 15.361 8.082 1.00 30.12 271 ASP A CA 1
ATOM 2031 C C . ASP A 1 271 ? -45.771 14.443 7.356 1.00 30.12 271 ASP A C 1
ATOM 2033 O O . ASP A 1 271 ? -46.139 13.462 6.709 1.00 30.12 271 ASP A O 1
ATOM 2037 N N . LEU A 1 272 ? -44.476 14.753 7.477 1.00 31.31 272 LEU A N 1
ATOM 2038 C CA . LEU A 1 272 ? -43.385 13.795 7.236 1.00 31.31 272 LEU A CA 1
ATOM 2039 C C . LEU A 1 272 ? -42.413 13.770 8.428 1.00 31.31 272 LEU A C 1
ATOM 2041 O O . LEU A 1 272 ? -41.208 13.567 8.275 1.00 31.31 272 LEU A O 1
ATOM 2045 N N . SER A 1 273 ? -42.942 13.965 9.637 1.00 32.56 273 SER A N 1
ATOM 2046 C CA . SER A 1 273 ? -42.241 13.696 10.888 1.00 32.56 273 SER A CA 1
ATOM 2047 C C . SER A 1 273 ? -42.492 12.245 11.308 1.00 32.56 273 SER A C 1
ATOM 2049 O O . SER A 1 273 ? -43.289 11.929 12.188 1.00 32.56 273 SER A O 1
ATOM 2051 N N . LEU A 1 274 ? -41.801 11.314 10.638 1.00 33.22 274 LEU A N 1
ATOM 2052 C CA . LEU A 1 274 ? -41.873 9.895 10.982 1.00 33.22 274 LEU A CA 1
ATOM 2053 C C . LEU A 1 274 ? -41.358 9.691 12.419 1.00 33.22 274 LEU A C 1
ATOM 2055 O O . LEU A 1 274 ? -40.151 9.641 12.658 1.00 33.22 274 LEU A O 1
ATOM 2059 N N . PHE A 1 275 ? -42.282 9.562 13.373 1.00 32.84 275 PHE A N 1
ATOM 2060 C CA . PHE A 1 275 ? -41.993 9.257 14.772 1.00 32.84 275 PHE A CA 1
ATOM 2061 C C . PHE A 1 275 ? -41.190 7.951 14.878 1.00 32.84 275 PHE A C 1
ATOM 2063 O O . PHE A 1 275 ? -41.756 6.854 14.921 1.00 32.84 275 PHE A O 1
ATOM 2070 N N . ILE A 1 276 ? -39.863 8.059 15.009 1.00 35.38 276 ILE A N 1
ATOM 2071 C CA . ILE A 1 276 ? -39.036 6.967 15.528 1.00 35.38 276 ILE A CA 1
ATOM 2072 C C . ILE A 1 276 ? -39.398 6.817 17.003 1.00 35.38 276 ILE A C 1
ATOM 2074 O O . ILE A 1 276 ? -38.827 7.447 17.895 1.00 35.38 276 ILE A O 1
ATOM 2078 N N . ARG A 1 277 ? -40.395 5.972 17.262 1.00 37.78 277 ARG A N 1
ATOM 2079 C CA . ARG A 1 277 ? -40.777 5.546 18.602 1.00 37.78 277 ARG A CA 1
ATOM 2080 C C . ARG A 1 277 ? -39.637 4.683 19.147 1.00 37.78 277 ARG A C 1
ATOM 2082 O O . ARG A 1 277 ? -39.648 3.470 18.946 1.00 37.78 277 ARG A O 1
ATOM 2089 N N . LYS A 1 278 ? -38.635 5.316 19.779 1.00 42.69 278 LYS A N 1
ATOM 2090 C CA . LYS A 1 278 ? -37.504 4.626 20.420 1.00 42.69 278 LYS A CA 1
ATOM 2091 C C . LYS A 1 278 ? -38.041 3.457 21.243 1.00 42.69 278 LYS A C 1
ATOM 2093 O O . LYS A 1 278 ? -38.855 3.645 22.151 1.00 42.69 278 LYS A O 1
ATOM 2098 N N . ARG A 1 279 ? -37.625 2.242 20.886 1.00 51.38 279 ARG A N 1
ATOM 2099 C CA . ARG A 1 279 ? -37.978 1.032 21.626 1.00 51.38 279 ARG A CA 1
ATOM 2100 C C . ARG A 1 279 ? -37.279 1.127 22.976 1.00 51.38 279 ARG A C 1
ATOM 2102 O O . ARG A 1 279 ? -36.061 1.214 23.013 1.00 51.38 279 ARG A O 1
ATOM 2109 N N . LYS A 1 280 ? -38.042 1.139 24.070 1.00 59.03 280 LYS A N 1
ATOM 2110 C CA . LYS A 1 280 ? -37.470 1.163 25.420 1.00 59.03 280 LYS A CA 1
ATOM 2111 C C . LYS A 1 280 ? -36.662 -0.126 25.615 1.00 59.03 280 LYS A C 1
ATOM 2113 O O . LYS A 1 280 ? -37.261 -1.200 25.591 1.00 59.03 280 LYS A O 1
ATOM 2118 N N . MET A 1 281 ? -35.338 0.009 25.734 1.00 64.69 281 MET A N 1
ATOM 2119 C CA . MET A 1 281 ? -34.385 -1.087 25.951 1.00 64.69 281 MET A CA 1
ATOM 2120 C C . MET A 1 281 ? -34.846 -1.950 27.130 1.00 64.69 281 MET A C 1
ATOM 2122 O O . MET A 1 281 ? -35.258 -1.399 28.159 1.00 64.69 281 MET A O 1
ATOM 2126 N N . ASP A 1 282 ? -34.810 -3.277 26.999 1.00 75.44 282 ASP A N 1
ATOM 2127 C CA . ASP A 1 282 ? -35.271 -4.141 28.085 1.00 75.44 282 ASP A CA 1
ATOM 2128 C C . ASP A 1 282 ? -34.182 -4.407 29.146 1.00 75.44 282 ASP A C 1
ATOM 2130 O O . ASP A 1 282 ? -32.977 -4.223 28.941 1.00 75.44 282 ASP A O 1
ATOM 2134 N N . SER A 1 283 ? -34.615 -4.810 30.345 1.00 77.88 283 SER A N 1
ATOM 2135 C CA . SER A 1 283 ? -33.704 -5.013 31.478 1.00 77.88 283 SER A CA 1
ATOM 2136 C C . SER A 1 283 ? -32.767 -6.218 31.306 1.00 77.88 283 SER A C 1
ATOM 2138 O O . SER A 1 283 ? -31.768 -6.302 32.025 1.00 77.88 283 SER A O 1
ATOM 2140 N N . ALA A 1 284 ? -33.077 -7.160 30.414 1.00 84.06 284 ALA A N 1
ATOM 2141 C CA . ALA A 1 284 ? -32.236 -8.314 30.117 1.00 84.06 284 ALA A CA 1
ATOM 2142 C C . ALA A 1 284 ? -31.167 -7.959 29.072 1.00 84.06 284 ALA A C 1
ATOM 2144 O O . ALA A 1 284 ? -30.007 -8.333 29.250 1.00 84.06 284 ALA A O 1
ATOM 2145 N N . GLU A 1 285 ? -31.517 -7.173 28.050 1.00 85.06 285 GLU A N 1
ATOM 2146 C CA . GLU A 1 285 ? -30.583 -6.591 27.074 1.00 85.06 285 GLU A CA 1
ATOM 2147 C C . GLU A 1 285 ? -29.499 -5.761 27.786 1.00 85.06 285 GLU A C 1
ATOM 2149 O O . GLU A 1 285 ? -28.301 -5.988 27.585 1.00 85.06 285 GLU A O 1
ATOM 2154 N N . LEU A 1 286 ? -29.898 -4.882 28.714 1.00 86.06 286 LEU A N 1
ATOM 2155 C CA . LEU A 1 286 ? -28.965 -4.071 29.504 1.00 86.06 286 LEU A CA 1
ATOM 2156 C C . LEU A 1 286 ? -28.033 -4.931 30.382 1.00 86.06 286 LEU A C 1
ATOM 2158 O O . LEU A 1 286 ? -26.820 -4.702 30.430 1.00 86.06 286 LEU A O 1
ATOM 2162 N N . MET A 1 287 ? -28.568 -5.967 31.038 1.00 87.44 287 MET A N 1
ATOM 2163 C CA . MET A 1 287 ? -27.764 -6.920 31.818 1.00 87.44 287 MET A CA 1
ATOM 2164 C C . MET A 1 287 ? -26.798 -7.731 30.941 1.00 87.44 287 MET A C 1
ATOM 2166 O O . MET A 1 287 ? -25.669 -8.000 31.360 1.00 87.44 287 MET A O 1
ATOM 2170 N N . ALA A 1 288 ? -27.186 -8.079 29.712 1.00 91.25 288 ALA A N 1
ATOM 2171 C CA . ALA A 1 288 ? -26.311 -8.763 28.765 1.00 91.25 288 ALA A CA 1
ATOM 2172 C C . ALA A 1 288 ? -25.133 -7.871 28.331 1.00 91.25 288 ALA A C 1
ATOM 2174 O O . ALA A 1 288 ? -23.992 -8.340 28.303 1.00 91.25 288 ALA A O 1
ATOM 2175 N N . LEU A 1 289 ? -25.368 -6.579 28.068 1.00 90.75 289 LEU A N 1
ATOM 2176 C CA . LEU A 1 289 ? -24.309 -5.600 27.774 1.00 90.75 289 LEU A CA 1
ATOM 2177 C C . LEU A 1 289 ? -23.356 -5.414 28.970 1.00 90.75 289 LEU A C 1
ATOM 2179 O O . LEU A 1 289 ? -22.134 -5.495 28.809 1.00 90.75 289 LEU A O 1
ATOM 2183 N N . LYS A 1 290 ? -23.896 -5.293 30.193 1.00 91.56 290 LYS A N 1
ATOM 2184 C CA . LYS A 1 290 ? -23.115 -5.270 31.446 1.00 91.56 290 LYS A CA 1
ATOM 2185 C C . LYS A 1 290 ? -22.220 -6.506 31.582 1.00 91.56 290 LYS A C 1
ATOM 2187 O O . LYS A 1 290 ? -21.059 -6.391 31.996 1.00 91.56 290 LYS A O 1
ATOM 2192 N N . GLY A 1 291 ? -22.744 -7.674 31.201 1.00 91.81 291 GLY A N 1
ATOM 2193 C CA . GLY A 1 291 ? -22.029 -8.947 31.146 1.00 91.81 291 GLY A CA 1
ATOM 2194 C C . GLY A 1 291 ? -20.877 -8.919 30.143 1.00 91.81 291 GLY A C 1
ATOM 2195 O O . GLY A 1 291 ? -19.731 -9.117 30.545 1.00 91.81 291 GLY A O 1
ATOM 2196 N N . LYS A 1 292 ? -21.154 -8.580 28.874 1.00 92.69 292 LYS A N 1
ATOM 2197 C CA . LYS A 1 292 ? -20.147 -8.463 27.798 1.00 92.69 292 LYS A CA 1
ATOM 2198 C C . LYS A 1 292 ? -18.972 -7.573 28.212 1.00 92.69 292 LYS A C 1
ATOM 2200 O O . LYS A 1 292 ? -17.823 -8.013 28.137 1.00 92.69 292 LYS A O 1
ATOM 2205 N N . ARG A 1 293 ? -19.259 -6.361 28.706 1.00 92.81 293 ARG A N 1
ATOM 2206 C CA . ARG A 1 293 ? -18.249 -5.406 29.191 1.00 92.81 293 ARG A CA 1
ATOM 2207 C C . ARG A 1 293 ? -17.390 -6.002 30.305 1.00 92.81 293 ARG A C 1
ATOM 2209 O O . ARG A 1 293 ? -16.166 -5.911 30.276 1.00 92.81 293 ARG A O 1
ATOM 2216 N N . SER A 1 294 ? -18.025 -6.632 31.292 1.00 93.50 294 SER A N 1
ATOM 2217 C CA . SER A 1 294 ? -17.320 -7.216 32.439 1.00 93.50 294 SER A CA 1
ATOM 2218 C C . SER A 1 294 ? -16.453 -8.420 32.031 1.00 93.50 294 SER A C 1
ATOM 2220 O O . SER A 1 294 ? -15.347 -8.580 32.547 1.00 93.50 294 SER A O 1
ATOM 2222 N N . THR A 1 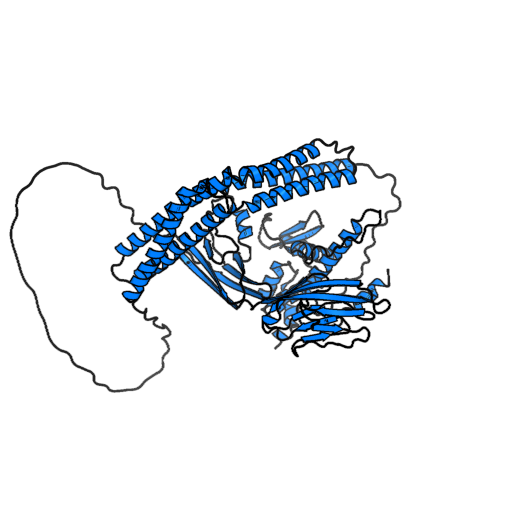295 ? -16.890 -9.222 31.052 1.00 96.25 295 THR A N 1
ATOM 2223 C CA . THR A 1 295 ? -16.083 -10.300 30.461 1.00 96.25 295 THR A CA 1
ATOM 2224 C C . THR A 1 295 ? -14.871 -9.755 29.704 1.00 96.25 295 THR A C 1
ATOM 2226 O O . THR A 1 295 ? -13.767 -10.264 29.896 1.00 96.25 295 THR A O 1
ATOM 2229 N N . ALA A 1 296 ? -15.042 -8.707 28.890 1.00 92.31 296 ALA A N 1
ATOM 2230 C CA . ALA A 1 296 ? -13.933 -8.061 28.188 1.00 92.31 296 ALA A CA 1
ATOM 2231 C C . ALA A 1 296 ? -12.886 -7.518 29.177 1.00 92.31 296 ALA A C 1
ATOM 2233 O O . ALA A 1 296 ? -11.699 -7.811 29.035 1.00 92.31 296 ALA A O 1
ATOM 2234 N N . GLN A 1 297 ? -13.329 -6.821 30.232 1.00 94.88 297 GLN A N 1
ATOM 2235 C CA . GLN A 1 297 ? -12.452 -6.297 31.289 1.00 94.88 297 GLN A CA 1
ATOM 2236 C C . GLN A 1 297 ? -11.658 -7.415 31.980 1.00 94.88 297 GLN A C 1
ATOM 2238 O O . GLN A 1 297 ? -10.449 -7.285 32.160 1.00 94.88 297 GLN A O 1
ATOM 2243 N N . ALA A 1 298 ? -12.299 -8.541 32.310 1.00 95.00 298 ALA A N 1
ATOM 2244 C CA . ALA A 1 298 ? -11.628 -9.677 32.941 1.00 95.00 298 ALA A CA 1
ATOM 2245 C C . ALA A 1 298 ? -10.561 -10.330 32.037 1.00 95.00 298 ALA A C 1
ATOM 2247 O O . ALA A 1 298 ? -9.486 -10.689 32.524 1.00 95.00 298 ALA A O 1
ATOM 2248 N N . LEU A 1 299 ? -10.831 -10.470 30.733 1.00 93.62 299 LEU A N 1
ATOM 2249 C CA . LEU A 1 299 ? -9.869 -11.010 29.762 1.00 93.62 299 LEU A CA 1
ATOM 2250 C C . LEU A 1 299 ? -8.666 -10.075 29.587 1.00 93.62 299 LEU A C 1
ATOM 2252 O O . LEU A 1 299 ? -7.526 -10.520 29.744 1.00 93.62 299 LEU A O 1
ATOM 2256 N N . PHE A 1 300 ? -8.924 -8.783 29.369 1.00 96.44 300 PHE A N 1
ATOM 2257 C CA . PHE A 1 300 ? -7.892 -7.753 29.275 1.00 96.44 300 PHE A CA 1
ATOM 2258 C C . PHE A 1 300 ? -7.004 -7.723 30.526 1.00 96.44 300 PHE A C 1
ATOM 2260 O O . PHE A 1 300 ? -5.789 -7.870 30.413 1.00 96.44 300 PHE A O 1
ATOM 2267 N N . SER A 1 301 ? -7.583 -7.617 31.730 1.00 95.44 301 SER A N 1
ATOM 2268 C CA . SER A 1 301 ? -6.804 -7.582 32.975 1.00 95.44 301 SER A CA 1
ATOM 2269 C C . SER A 1 301 ? -5.986 -8.859 33.186 1.00 95.44 301 SER A C 1
ATOM 2271 O O . SER A 1 301 ? -4.854 -8.788 33.663 1.00 95.44 301 SER A O 1
ATOM 2273 N N . LYS A 1 302 ? -6.507 -10.029 32.789 1.00 95.88 302 LYS A N 1
ATOM 2274 C CA . LYS A 1 302 ? -5.754 -11.289 32.841 1.00 95.88 302 LYS A CA 1
ATOM 2275 C C . LYS A 1 302 ? -4.530 -11.259 31.920 1.00 95.88 302 LYS A C 1
ATOM 2277 O O . LYS A 1 302 ? -3.459 -11.687 32.355 1.00 95.88 302 LYS A O 1
ATOM 2282 N N . ARG A 1 303 ? -4.653 -10.755 30.682 1.00 95.75 303 ARG A N 1
ATOM 2283 C CA . ARG A 1 303 ? -3.502 -10.632 29.770 1.00 95.75 303 ARG A CA 1
ATOM 2284 C C . ARG A 1 303 ? -2.530 -9.551 30.224 1.00 95.75 303 ARG A C 1
ATOM 2286 O O . ARG A 1 303 ? -1.340 -9.832 30.275 1.00 95.75 303 ARG A O 1
ATOM 2293 N N . ALA A 1 304 ? -3.016 -8.371 30.605 1.00 94.06 304 ALA A N 1
ATOM 2294 C CA . ALA A 1 304 ? -2.189 -7.263 31.082 1.00 94.06 304 ALA A CA 1
ATOM 2295 C C . ALA A 1 304 ? -1.301 -7.689 32.262 1.00 94.06 304 ALA A C 1
ATOM 2297 O O . ALA A 1 304 ? -0.084 -7.523 32.209 1.00 94.06 304 ALA A O 1
ATOM 2298 N N . ASN A 1 305 ? -1.886 -8.349 33.269 1.00 96.06 305 ASN A N 1
ATOM 2299 C CA . ASN A 1 305 ? -1.145 -8.864 34.423 1.00 96.06 305 ASN A CA 1
ATOM 2300 C C . ASN A 1 305 ? -0.135 -9.955 34.027 1.00 96.06 305 ASN A C 1
ATOM 2302 O O . ASN A 1 305 ? 0.997 -9.941 34.505 1.00 96.06 305 ASN A O 1
ATOM 2306 N N . LYS A 1 306 ? -0.515 -10.888 33.137 1.00 94.88 306 LYS A N 1
ATOM 2307 C CA . LYS A 1 306 ? 0.404 -11.917 32.619 1.00 94.88 306 LYS A CA 1
ATOM 2308 C C . LYS A 1 306 ? 1.596 -11.267 31.912 1.00 94.88 306 LYS A C 1
ATOM 2310 O O . LYS A 1 306 ? 2.735 -11.549 32.269 1.00 94.88 306 LYS A O 1
ATOM 2315 N N . LEU A 1 307 ? 1.331 -10.390 30.942 1.00 93.25 307 LEU A N 1
ATOM 2316 C CA . LEU A 1 307 ? 2.355 -9.742 30.130 1.00 93.25 307 LEU A CA 1
ATOM 2317 C C . LEU A 1 307 ? 3.275 -8.879 30.995 1.00 93.25 307 LEU A C 1
ATOM 2319 O O . LEU A 1 307 ? 4.485 -9.035 30.892 1.00 93.25 307 LEU A O 1
ATOM 2323 N N . SER A 1 308 ? 2.735 -8.074 31.915 1.00 95.94 308 SER A N 1
ATOM 2324 C CA . SER A 1 308 ? 3.527 -7.273 32.860 1.00 95.94 308 SER A CA 1
ATOM 2325 C C . SER A 1 308 ? 4.548 -8.103 33.649 1.00 95.94 308 SER A C 1
ATOM 2327 O O . SER A 1 308 ? 5.652 -7.623 33.903 1.00 95.94 308 SER A O 1
ATOM 2329 N N . LEU A 1 309 ? 4.205 -9.342 34.022 1.00 94.75 309 LEU A N 1
ATOM 2330 C CA . LEU A 1 309 ? 5.098 -10.253 34.743 1.00 94.75 309 LEU A CA 1
ATOM 2331 C C . LEU A 1 309 ? 6.093 -10.974 33.818 1.00 94.75 309 LEU A C 1
ATOM 2333 O O . LEU A 1 309 ? 7.228 -11.223 34.220 1.00 94.75 309 LEU A O 1
ATOM 2337 N N . THR A 1 310 ? 5.696 -11.322 32.588 1.00 93.81 310 THR A N 1
ATOM 2338 C CA . THR A 1 310 ? 6.523 -12.137 31.675 1.00 93.81 310 THR A CA 1
ATOM 2339 C C . THR A 1 310 ? 7.320 -11.341 30.643 1.00 93.81 310 THR A C 1
ATOM 2341 O O . THR A 1 310 ? 8.193 -11.921 30.005 1.00 93.81 310 THR A O 1
ATOM 2344 N N . VAL A 1 311 ? 7.061 -10.041 30.466 1.00 92.69 311 VAL A N 1
ATOM 2345 C CA . VAL A 1 311 ? 7.570 -9.193 29.365 1.00 92.69 311 VAL A CA 1
ATOM 2346 C C . VAL A 1 311 ? 9.069 -9.369 29.075 1.00 92.69 311 VAL A C 1
ATOM 2348 O O . VAL A 1 311 ? 9.457 -9.570 27.928 1.00 92.69 311 VAL A O 1
ATOM 2351 N N . LYS A 1 312 ? 9.917 -9.394 30.114 1.00 91.56 312 LYS A N 1
ATOM 2352 C CA . LYS A 1 312 ? 11.384 -9.513 29.986 1.00 91.56 312 LYS A CA 1
ATOM 2353 C C . LYS A 1 312 ? 11.841 -10.910 29.546 1.00 91.56 312 LYS A C 1
ATOM 2355 O O . LYS A 1 312 ? 12.906 -11.045 28.940 1.00 91.56 312 LYS A O 1
ATOM 2360 N N . LEU A 1 313 ? 11.044 -11.936 29.847 1.00 91.69 313 LEU A N 1
ATOM 2361 C CA . LEU A 1 313 ? 11.333 -13.349 29.588 1.00 91.69 313 LEU A CA 1
ATOM 2362 C C . LEU A 1 313 ? 10.904 -13.797 28.183 1.00 91.69 313 LEU A C 1
ATOM 2364 O O . LEU A 1 313 ? 11.396 -14.813 27.705 1.00 91.69 313 LEU A O 1
ATOM 2368 N N . LEU A 1 314 ? 10.013 -13.055 27.517 1.00 89.00 314 LEU A N 1
ATOM 2369 C CA . LEU A 1 314 ? 9.530 -13.396 26.178 1.00 89.00 314 LEU A CA 1
ATOM 2370 C C . LEU A 1 314 ? 10.598 -13.165 25.092 1.00 89.00 314 LEU A C 1
ATOM 2372 O O . LEU A 1 314 ? 11.460 -12.284 25.197 1.00 89.00 314 LEU A O 1
ATOM 2376 N N . GLU A 1 315 ? 10.518 -13.975 24.037 1.00 91.06 315 GLU A N 1
ATOM 2377 C CA . GLU A 1 315 ? 11.271 -13.827 22.785 1.00 91.06 315 GLU A CA 1
ATOM 2378 C C . GLU A 1 315 ? 10.603 -12.799 21.849 1.00 91.06 315 GLU A C 1
ATOM 2380 O O . GLU A 1 315 ? 9.411 -12.528 22.000 1.00 91.06 315 GLU A O 1
ATOM 2385 N N . LYS A 1 316 ? 11.338 -12.254 20.858 1.00 84.69 316 LYS A N 1
ATOM 2386 C CA . LYS A 1 316 ? 10.879 -11.156 19.969 1.00 84.69 316 LYS A CA 1
ATOM 2387 C C . LYS A 1 316 ? 9.465 -11.390 19.418 1.00 84.69 316 LYS A C 1
ATOM 2389 O O . LYS A 1 316 ? 8.606 -10.532 19.597 1.00 84.69 316 LYS A O 1
ATOM 2394 N N . GLY A 1 317 ? 9.215 -12.542 18.787 1.00 81.62 317 GLY A N 1
ATOM 2395 C CA . GLY A 1 317 ? 7.915 -12.857 18.177 1.00 81.62 317 GLY A CA 1
ATOM 2396 C C . GLY A 1 317 ? 6.772 -12.904 19.196 1.00 81.62 317 GLY A C 1
ATOM 2397 O O . GLY A 1 317 ? 5.807 -12.156 19.076 1.00 81.62 317 GLY A O 1
ATOM 2398 N N . LEU A 1 318 ? 6.926 -13.703 20.257 1.00 83.81 318 LEU A N 1
ATOM 2399 C CA . LEU A 1 318 ? 5.906 -13.847 21.304 1.00 83.81 318 LEU A CA 1
ATOM 2400 C C . LEU A 1 318 ? 5.630 -12.539 22.058 1.00 83.81 318 LEU A C 1
ATOM 2402 O O . LEU A 1 318 ? 4.491 -12.290 22.449 1.00 83.81 318 LEU A O 1
ATOM 2406 N N . LEU A 1 319 ? 6.648 -11.695 22.256 1.00 84.06 319 LEU A N 1
ATOM 2407 C CA . LEU A 1 319 ? 6.478 -10.374 22.858 1.00 84.06 319 LEU A CA 1
ATOM 2408 C C . LEU A 1 319 ? 5.666 -9.443 21.945 1.00 84.06 319 LEU A C 1
ATOM 2410 O O . LEU A 1 319 ? 4.753 -8.777 22.428 1.00 84.06 319 LEU A O 1
ATOM 2414 N N . ILE A 1 320 ? 5.940 -9.431 20.636 1.00 79.50 320 ILE A N 1
ATOM 2415 C CA . ILE A 1 320 ? 5.147 -8.676 19.651 1.00 79.50 320 ILE A CA 1
ATOM 2416 C C . ILE A 1 320 ? 3.694 -9.175 19.627 1.00 79.50 320 ILE A C 1
ATOM 2418 O O . ILE A 1 320 ? 2.768 -8.365 19.681 1.00 79.50 320 ILE A O 1
ATOM 2422 N N . ASP A 1 321 ? 3.477 -10.491 19.601 1.00 81.19 321 ASP A N 1
ATOM 2423 C CA . ASP A 1 321 ? 2.137 -11.077 19.500 1.00 81.19 321 ASP A CA 1
ATOM 2424 C C . ASP A 1 321 ? 1.289 -10.861 20.764 1.00 81.19 321 ASP A C 1
ATOM 2426 O O . ASP A 1 321 ? 0.124 -10.478 20.652 1.00 81.19 321 ASP A O 1
ATOM 2430 N N . GLU A 1 322 ? 1.856 -11.016 21.967 1.00 83.56 322 GLU A N 1
ATOM 2431 C CA . GLU A 1 322 ? 1.148 -10.690 23.218 1.00 83.56 322 GLU A CA 1
ATOM 2432 C C . GLU A 1 322 ? 0.891 -9.181 23.360 1.00 83.56 322 GLU A C 1
ATOM 2434 O O . GLU A 1 322 ? -0.155 -8.791 23.880 1.00 83.56 322 GLU A O 1
ATOM 2439 N N . THR A 1 323 ? 1.784 -8.323 22.848 1.00 80.94 323 THR A N 1
ATOM 2440 C CA . THR A 1 323 ? 1.571 -6.862 22.817 1.00 80.94 323 THR A CA 1
ATOM 2441 C C . THR A 1 323 ? 0.438 -6.485 21.858 1.00 80.94 323 THR A C 1
ATOM 2443 O O . THR A 1 323 ? -0.429 -5.685 22.211 1.00 80.94 323 THR A O 1
ATOM 2446 N N . ARG A 1 324 ? 0.372 -7.109 20.673 1.00 78.50 324 ARG A N 1
ATOM 2447 C CA . ARG A 1 324 ? -0.744 -6.930 19.729 1.00 78.50 324 ARG A CA 1
ATOM 2448 C C . ARG A 1 324 ? -2.061 -7.428 20.330 1.00 78.50 324 ARG A C 1
ATOM 2450 O O . ARG A 1 324 ? -3.074 -6.738 20.253 1.00 78.50 324 ARG A O 1
ATOM 2457 N N . ALA A 1 325 ? -2.044 -8.595 20.973 1.00 79.50 325 ALA A N 1
ATOM 2458 C CA . ALA A 1 325 ? -3.221 -9.170 21.617 1.00 79.50 325 ALA A CA 1
ATOM 2459 C C . ALA A 1 325 ? -3.709 -8.343 22.823 1.00 79.50 325 ALA A C 1
ATOM 2461 O O . ALA A 1 325 ? -4.913 -8.276 23.061 1.00 79.50 325 ALA A O 1
ATOM 2462 N N . LEU A 1 326 ? -2.806 -7.671 23.550 1.00 84.25 326 LEU A N 1
ATOM 2463 C CA . LEU A 1 326 ? -3.163 -6.694 24.585 1.00 84.25 326 LEU A CA 1
ATOM 2464 C C . LEU A 1 326 ? -3.954 -5.515 23.998 1.00 84.25 326 LEU A C 1
ATOM 2466 O O . LEU A 1 326 ? -4.955 -5.114 24.589 1.00 84.25 326 LEU A O 1
ATOM 2470 N N . GLY A 1 327 ? -3.532 -4.999 22.838 1.00 75.81 327 GLY A N 1
ATOM 2471 C CA . GLY A 1 327 ? -4.251 -3.952 22.105 1.00 75.81 327 GLY A CA 1
ATOM 2472 C C . GLY A 1 327 ? -5.670 -4.380 21.729 1.00 75.81 327 GLY A C 1
ATOM 2473 O O . GLY A 1 327 ? -6.625 -3.702 22.092 1.00 75.81 327 GLY A O 1
ATOM 2474 N N . VAL A 1 328 ? -5.821 -5.554 21.106 1.00 79.31 328 VAL A N 1
ATOM 2475 C CA . VAL A 1 328 ? -7.134 -6.110 20.715 1.00 79.31 328 VAL A CA 1
ATOM 2476 C C . VAL A 1 328 ? -8.054 -6.333 21.925 1.00 79.31 328 VAL A C 1
ATOM 2478 O O . VAL A 1 328 ? -9.242 -6.004 21.877 1.00 79.31 328 VAL A O 1
ATOM 2481 N N . ASP A 1 329 ? -7.528 -6.860 23.036 1.00 78.75 329 ASP A N 1
ATOM 2482 C CA . ASP A 1 329 ? -8.319 -7.039 24.258 1.00 78.75 329 ASP A CA 1
ATOM 2483 C C . ASP A 1 329 ? -8.727 -5.684 24.878 1.00 78.75 329 ASP A C 1
ATOM 2485 O O . ASP A 1 329 ? -9.844 -5.562 25.387 1.00 78.75 329 ASP A O 1
ATOM 2489 N N . PHE A 1 330 ? -7.880 -4.649 24.797 1.00 84.94 330 PHE A N 1
ATOM 2490 C CA . PHE A 1 330 ? -8.226 -3.294 25.241 1.00 84.94 330 PHE A CA 1
ATOM 2491 C C . PHE A 1 330 ? -9.267 -2.616 24.332 1.00 84.94 330 PHE A C 1
ATOM 2493 O O . PHE A 1 330 ? -10.236 -2.048 24.837 1.00 84.94 330 PHE A O 1
ATOM 2500 N N . GLU A 1 331 ? -9.136 -2.725 23.007 1.00 78.31 331 GLU A N 1
ATOM 2501 C CA . GLU A 1 331 ? -10.147 -2.245 22.053 1.00 78.31 331 GLU A CA 1
ATOM 2502 C C . GLU A 1 331 ? -11.515 -2.868 22.347 1.00 78.31 331 GLU A C 1
ATOM 2504 O O . GLU A 1 331 ? -12.522 -2.163 22.405 1.00 78.31 331 GLU A O 1
ATOM 2509 N N . ARG A 1 332 ? -11.554 -4.171 22.657 1.00 81.06 332 ARG A N 1
ATOM 2510 C CA . ARG A 1 332 ? -12.784 -4.865 23.057 1.00 81.06 332 ARG A CA 1
ATOM 2511 C C . ARG A 1 332 ? -13.361 -4.354 24.381 1.00 81.06 332 ARG A C 1
ATOM 2513 O O . ARG A 1 332 ? -14.585 -4.252 24.501 1.00 81.06 332 ARG A O 1
ATOM 2520 N N . VAL A 1 333 ? -12.524 -4.027 25.370 1.00 81.06 333 VAL A N 1
ATOM 2521 C CA . VAL A 1 333 ? -12.968 -3.349 26.607 1.00 81.06 333 VAL A CA 1
ATOM 2522 C C . VAL A 1 333 ? -13.595 -1.998 26.285 1.00 81.06 333 VAL A C 1
ATOM 2524 O O . VAL A 1 333 ? -14.628 -1.656 26.858 1.00 81.06 333 VAL A O 1
ATOM 2527 N N . HIS A 1 334 ? -13.002 -1.247 25.361 1.00 81.12 334 HIS A N 1
ATOM 2528 C CA . HIS A 1 334 ? -13.493 0.068 24.989 1.00 81.12 334 HIS A CA 1
ATOM 2529 C C . HIS A 1 334 ? -14.803 0.003 24.190 1.00 81.12 334 HIS A C 1
ATOM 2531 O O . HIS A 1 334 ? -15.727 0.749 24.507 1.00 81.12 334 HIS A O 1
ATOM 2537 N N . ASP A 1 335 ? -14.907 -0.858 23.176 1.00 79.38 335 ASP A N 1
ATOM 2538 C CA . ASP A 1 335 ? -16.124 -1.013 22.365 1.00 79.38 335 ASP A CA 1
ATOM 2539 C C . ASP A 1 335 ? -17.304 -1.474 23.233 1.00 79.38 335 ASP A C 1
ATOM 2541 O O . ASP A 1 335 ? -18.334 -0.807 23.286 1.00 79.38 335 ASP A O 1
ATOM 2545 N N . THR A 1 336 ? -17.127 -2.542 24.021 1.00 84.75 336 THR A N 1
ATOM 2546 C CA . THR A 1 336 ? -18.181 -3.020 24.941 1.00 84.75 336 THR A CA 1
ATOM 2547 C C . THR A 1 336 ? -18.467 -2.048 26.093 1.00 84.75 336 THR A C 1
ATOM 2549 O O . THR A 1 336 ? -19.551 -2.082 26.677 1.00 84.75 336 THR A O 1
ATOM 2552 N N . GLY A 1 337 ? -17.513 -1.175 26.431 1.00 81.62 337 GLY A N 1
ATOM 2553 C CA . GLY A 1 337 ? -17.705 -0.058 27.354 1.00 81.62 337 GLY A CA 1
ATOM 2554 C C . GLY A 1 337 ? -18.622 1.021 26.780 1.00 81.62 337 GLY A C 1
ATOM 2555 O O . GLY A 1 337 ? -19.545 1.439 27.477 1.00 81.62 337 GLY A O 1
ATOM 2556 N N . LEU A 1 338 ? -18.404 1.422 25.521 1.00 81.12 338 LEU A N 1
ATOM 2557 C CA . LEU A 1 338 ? -19.260 2.377 24.808 1.00 81.12 338 LEU A CA 1
ATOM 2558 C C . LEU A 1 338 ? -20.671 1.819 24.608 1.00 81.12 338 LEU A C 1
ATOM 2560 O O . LEU A 1 338 ? -21.612 2.453 25.066 1.00 81.12 338 LEU A O 1
ATOM 2564 N N . GLU A 1 339 ? -20.814 0.604 24.059 1.00 86.38 339 GLU A N 1
ATOM 2565 C CA . GLU A 1 339 ? -22.125 -0.051 23.870 1.00 86.38 339 GLU A CA 1
ATOM 2566 C C . GLU A 1 339 ? -22.967 -0.041 25.159 1.00 86.38 339 GLU A C 1
ATOM 2568 O O . GLU A 1 339 ? -24.176 0.184 25.127 1.00 86.38 339 GLU A O 1
ATOM 2573 N N . TYR A 1 340 ? -22.328 -0.275 26.311 1.00 87.56 340 TYR A N 1
ATOM 2574 C CA . TYR A 1 340 ? -23.007 -0.261 27.603 1.00 87.56 340 TYR A CA 1
ATOM 2575 C C . TYR A 1 340 ? -23.367 1.152 28.082 1.00 87.56 340 TYR A C 1
ATOM 2577 O O . TYR A 1 340 ? -24.450 1.351 28.625 1.00 87.56 340 TYR A O 1
ATOM 2585 N N . ILE A 1 341 ? -22.478 2.130 27.894 1.00 82.06 341 ILE A N 1
ATOM 2586 C CA . ILE A 1 341 ? -22.713 3.533 28.266 1.00 82.06 341 ILE A CA 1
ATOM 2587 C C . ILE A 1 341 ? -23.830 4.148 27.413 1.00 82.06 341 ILE A C 1
ATOM 2589 O O . ILE A 1 341 ? -24.699 4.826 27.958 1.00 82.06 341 ILE A O 1
ATOM 2593 N N . ASP A 1 342 ? -23.847 3.869 26.112 1.00 85.50 342 ASP A N 1
ATOM 2594 C CA . ASP A 1 342 ? -24.868 4.369 25.191 1.00 85.50 342 ASP A CA 1
ATOM 2595 C C . ASP A 1 342 ? -26.246 3.775 25.528 1.00 85.50 342 ASP A C 1
ATOM 2597 O O . ASP A 1 342 ? -27.237 4.503 25.578 1.00 85.50 342 ASP A O 1
ATOM 2601 N N . ALA A 1 343 ? -26.305 2.481 25.870 1.00 84.69 343 ALA A N 1
ATOM 2602 C CA . ALA A 1 343 ? -27.531 1.832 26.337 1.00 84.69 343 ALA A CA 1
ATOM 2603 C C . ALA A 1 343 ? -28.042 2.390 27.681 1.00 84.69 343 ALA A C 1
ATOM 2605 O O . ALA A 1 343 ? -29.251 2.536 27.861 1.00 84.69 343 ALA A O 1
ATOM 2606 N N . LEU A 1 344 ? -27.148 2.743 28.615 1.00 82.75 344 LEU A N 1
ATOM 2607 C CA . LEU A 1 344 ? -27.523 3.426 29.862 1.00 82.75 344 LEU A CA 1
ATOM 2608 C C . LEU A 1 344 ? -28.081 4.835 29.611 1.00 82.75 344 LEU A C 1
ATOM 2610 O O . LEU A 1 344 ? -28.922 5.294 30.379 1.00 82.75 344 LEU A O 1
ATOM 2614 N N . GLY A 1 345 ? -27.675 5.500 28.524 1.00 80.75 345 GLY A N 1
ATOM 2615 C CA . GLY A 1 345 ? -28.201 6.808 28.118 1.00 80.75 345 GLY A CA 1
ATOM 2616 C C . GLY A 1 345 ? -29.695 6.818 27.762 1.00 80.75 345 GLY A C 1
ATOM 2617 O O . GLY A 1 345 ? -30.297 7.888 27.702 1.00 80.75 345 GLY A O 1
ATOM 2618 N N . GLU A 1 346 ? -30.314 5.650 27.555 1.00 80.56 346 GLU A N 1
ATOM 2619 C CA . GLU A 1 346 ? -31.760 5.508 27.320 1.00 80.56 346 GLU A CA 1
ATOM 2620 C C . GLU A 1 346 ? -32.553 5.125 28.586 1.00 80.56 346 GLU A C 1
ATOM 2622 O O . GLU A 1 346 ? -33.774 4.945 28.531 1.00 80.56 346 GLU A O 1
ATOM 2627 N N . VAL A 1 347 ? -31.878 5.010 29.736 1.00 79.06 347 VAL A N 1
ATOM 2628 C CA . VAL A 1 347 ? -32.457 4.598 31.020 1.00 79.06 347 VAL A CA 1
ATOM 2629 C C . VAL A 1 347 ? -32.547 5.797 31.968 1.00 79.06 347 VAL A C 1
ATOM 2631 O O . VAL A 1 347 ? -31.554 6.452 32.275 1.00 79.06 347 VAL A O 1
ATOM 2634 N N . GLU A 1 348 ? -33.747 6.075 32.481 1.00 75.38 348 GLU A N 1
ATOM 2635 C CA . GLU A 1 348 ? -33.939 7.099 33.515 1.00 75.38 348 GLU A CA 1
ATOM 2636 C C . GLU A 1 348 ? -33.159 6.746 34.795 1.00 75.38 348 GLU A C 1
ATOM 2638 O O . GLU A 1 348 ? -33.280 5.631 35.304 1.00 75.38 348 GLU A O 1
ATOM 2643 N N . LYS A 1 349 ? -32.439 7.727 35.361 1.00 76.44 349 LYS A N 1
ATOM 2644 C CA . LYS A 1 349 ? -31.684 7.625 36.629 1.00 76.44 349 LYS A CA 1
ATOM 2645 C C . LYS A 1 349 ? -30.487 6.656 36.599 1.00 76.44 349 LYS A C 1
ATOM 2647 O O . LYS A 1 349 ? -30.206 5.971 37.583 1.00 76.44 349 LYS A O 1
ATOM 2652 N N . ALA A 1 350 ? -29.796 6.574 35.462 1.00 81.62 350 ALA A N 1
ATOM 2653 C CA . ALA A 1 350 ? -28.633 5.707 35.247 1.00 81.62 350 ALA A CA 1
ATOM 2654 C C . ALA A 1 350 ? -27.266 6.421 35.388 1.00 81.62 350 ALA A C 1
ATOM 2656 O O . ALA A 1 350 ? -26.236 5.887 34.960 1.00 81.62 350 ALA A O 1
ATOM 2657 N N . GLU A 1 351 ? -27.216 7.625 35.967 1.00 84.44 351 GLU A N 1
ATOM 2658 C CA . GLU A 1 351 ? -26.016 8.473 36.005 1.00 84.44 351 GLU A CA 1
ATOM 2659 C C . GLU A 1 351 ? -24.865 7.832 36.800 1.00 84.44 351 GLU A C 1
ATOM 2661 O O . GLU A 1 351 ? -23.723 7.828 36.339 1.00 84.44 351 GLU A O 1
ATOM 2666 N N . GLU A 1 352 ? -25.161 7.238 37.961 1.00 87.31 352 GLU A N 1
ATOM 2667 C CA . GLU A 1 352 ? -24.170 6.575 38.823 1.00 87.31 352 GLU A CA 1
ATOM 2668 C C . GLU A 1 352 ? -23.554 5.342 38.141 1.00 87.31 352 GLU A C 1
ATOM 2670 O O . GLU A 1 352 ? -22.332 5.170 38.109 1.00 87.31 352 GLU A O 1
ATOM 2675 N N . GLU A 1 353 ? -24.387 4.505 37.517 1.00 86.75 353 GLU A N 1
ATOM 2676 C CA . GLU A 1 353 ? -23.919 3.320 36.798 1.00 86.75 353 GLU A CA 1
ATOM 2677 C C . GLU A 1 353 ? -23.110 3.701 35.541 1.00 86.75 353 GLU A C 1
ATOM 2679 O O . GLU A 1 353 ? -22.094 3.064 35.236 1.00 86.75 353 GLU A O 1
ATOM 2684 N N . THR A 1 354 ? -23.485 4.795 34.872 1.00 83.50 354 THR A N 1
ATOM 2685 C CA . THR A 1 354 ? -22.726 5.380 33.757 1.00 83.50 354 THR A CA 1
ATOM 2686 C C . THR A 1 354 ? -21.357 5.894 34.213 1.00 83.50 354 THR A C 1
ATOM 2688 O O . THR A 1 354 ? -20.347 5.626 33.556 1.00 83.50 354 THR A O 1
ATOM 2691 N N . ALA A 1 355 ? -21.287 6.592 35.350 1.00 84.69 355 ALA A N 1
ATOM 2692 C CA . ALA A 1 355 ? -20.032 7.085 35.919 1.00 84.69 355 ALA A CA 1
ATOM 2693 C C . ALA A 1 355 ? -19.081 5.928 36.275 1.00 84.69 355 ALA A C 1
ATOM 2695 O O . ALA A 1 355 ? -17.938 5.903 35.814 1.00 84.69 355 ALA A O 1
ATOM 2696 N N . HIS A 1 356 ? -19.576 4.910 36.982 1.00 88.25 356 HIS A N 1
ATOM 2697 C CA . HIS A 1 356 ? -18.819 3.698 37.318 1.00 88.25 356 HIS A CA 1
ATOM 2698 C C . HIS A 1 356 ? -18.380 2.898 36.069 1.00 88.25 356 HIS A C 1
ATOM 2700 O O . HIS A 1 356 ? -17.314 2.273 36.064 1.00 88.25 356 HIS A O 1
ATOM 2706 N N . ALA A 1 357 ? -19.153 2.925 34.975 1.00 83.56 357 ALA A N 1
ATOM 2707 C CA . ALA A 1 357 ? -18.746 2.328 33.701 1.00 83.56 357 ALA A CA 1
ATOM 2708 C C . ALA A 1 357 ? -17.585 3.081 33.028 1.00 83.56 357 ALA A C 1
ATOM 2710 O O . ALA A 1 357 ? -16.645 2.441 32.541 1.00 83.56 357 ALA A O 1
ATOM 2711 N N . LYS A 1 358 ? -17.620 4.420 33.043 1.00 81.81 358 LYS A N 1
ATOM 2712 C CA . LYS A 1 358 ? -16.528 5.274 32.551 1.00 81.81 358 LYS A CA 1
ATOM 2713 C C . LYS A 1 358 ? -15.260 5.081 33.385 1.00 81.81 358 LYS A C 1
ATOM 2715 O O . LYS A 1 358 ? -14.207 4.809 32.815 1.00 81.81 358 LYS A O 1
ATOM 2720 N N . GLU A 1 359 ? -15.371 5.104 34.714 1.00 89.19 359 GLU A N 1
ATOM 2721 C CA . GLU A 1 359 ? -14.247 4.905 35.642 1.00 89.19 359 GLU A CA 1
ATOM 2722 C C . GLU A 1 359 ? -13.516 3.575 35.395 1.00 89.19 359 GLU A C 1
ATOM 2724 O O . GLU A 1 359 ? -12.294 3.550 35.232 1.00 89.19 359 GLU A O 1
ATOM 2729 N N . LYS A 1 360 ? -14.251 2.458 35.286 1.00 86.31 360 LYS A N 1
ATOM 2730 C CA . LYS A 1 360 ? -13.638 1.148 35.007 1.00 86.31 360 LYS A CA 1
ATOM 2731 C C . LYS A 1 360 ? -12.925 1.094 33.659 1.00 86.31 360 LYS A C 1
ATOM 2733 O O . LYS A 1 360 ? -11.873 0.470 33.559 1.00 86.31 360 LYS A O 1
ATOM 2738 N N . THR A 1 361 ? -13.469 1.758 32.643 1.00 83.75 361 THR A N 1
ATOM 2739 C CA . THR A 1 361 ? -12.857 1.814 31.307 1.00 83.75 361 THR A CA 1
ATOM 2740 C C . THR A 1 361 ? -11.586 2.670 31.324 1.00 83.75 361 THR A C 1
ATOM 2742 O O . THR A 1 361 ? -10.555 2.242 30.807 1.00 83.75 361 THR A O 1
ATOM 2745 N N . ALA A 1 362 ? -11.607 3.813 32.020 1.00 82.50 362 ALA A N 1
ATOM 2746 C CA . ALA A 1 362 ? -10.431 4.657 32.241 1.00 82.50 362 ALA A CA 1
ATOM 2747 C C . ALA A 1 362 ? -9.324 3.930 33.029 1.00 82.50 362 ALA A C 1
ATOM 2749 O O . ALA A 1 362 ? -8.147 4.028 32.682 1.00 82.50 362 ALA A O 1
ATOM 2750 N N . LYS A 1 363 ? -9.685 3.122 34.036 1.00 87.88 363 LYS A N 1
ATOM 2751 C CA . LYS A 1 363 ? -8.725 2.275 34.761 1.00 87.88 363 LYS A CA 1
ATOM 2752 C C . LYS A 1 363 ? -8.055 1.247 33.842 1.00 87.88 363 LYS A C 1
ATOM 2754 O O . LYS A 1 363 ? -6.846 1.050 33.936 1.00 87.88 363 LYS A O 1
ATOM 2759 N N . CYS A 1 364 ? -8.807 0.629 32.928 1.00 82.75 364 CYS A N 1
ATOM 2760 C CA . CYS A 1 364 ? -8.232 -0.265 31.921 1.00 82.75 364 CYS A CA 1
ATOM 2761 C C . CYS A 1 364 ? -7.299 0.471 30.945 1.00 82.75 364 CYS A C 1
ATOM 2763 O O . CYS A 1 364 ? -6.255 -0.078 30.610 1.00 82.75 364 CYS A O 1
ATOM 2765 N N . LEU A 1 365 ? -7.621 1.708 30.541 1.00 84.50 365 LEU A N 1
ATOM 2766 C CA . LEU A 1 365 ? -6.758 2.537 29.685 1.00 84.50 365 LEU A CA 1
ATOM 2767 C C . LEU A 1 365 ? -5.418 2.870 30.364 1.00 84.50 365 LEU A C 1
ATOM 2769 O O . LEU A 1 365 ? -4.369 2.783 29.725 1.00 84.50 365 LEU A O 1
ATOM 2773 N N . ALA A 1 366 ? -5.435 3.195 31.661 1.00 85.94 366 ALA A N 1
ATOM 2774 C CA . ALA A 1 366 ? -4.214 3.439 32.430 1.00 85.94 366 ALA A CA 1
ATOM 2775 C C . ALA A 1 366 ? -3.307 2.194 32.461 1.00 85.94 366 ALA A C 1
ATOM 2777 O O . ALA A 1 366 ? -2.144 2.270 32.071 1.00 85.94 366 ALA A O 1
ATOM 2778 N N . THR A 1 367 ? -3.861 1.028 32.819 1.00 87.38 367 THR A N 1
ATOM 2779 C CA . THR A 1 367 ? -3.125 -0.250 32.804 1.00 87.38 367 THR A CA 1
ATOM 2780 C C . THR A 1 367 ? -2.649 -0.637 31.399 1.00 87.38 367 THR A C 1
ATOM 2782 O O . THR A 1 367 ? -1.546 -1.153 31.249 1.00 87.38 367 THR A O 1
ATOM 2785 N N . TYR A 1 368 ? -3.449 -0.385 30.357 1.00 88.81 368 TYR A N 1
ATOM 2786 C CA . TYR A 1 368 ? -3.054 -0.645 28.971 1.00 88.81 368 TYR A CA 1
ATOM 2787 C C . TYR A 1 368 ? -1.822 0.174 28.593 1.00 88.81 368 TYR A C 1
ATOM 2789 O O . TYR A 1 368 ? -0.847 -0.384 28.100 1.00 88.81 368 TYR A O 1
ATOM 2797 N N . THR A 1 369 ? -1.849 1.475 28.884 1.00 82.12 369 THR A N 1
ATOM 2798 C CA . THR A 1 369 ? -0.761 2.410 28.572 1.00 82.12 369 THR A CA 1
ATOM 2799 C C . THR A 1 369 ? 0.533 2.022 29.292 1.00 82.12 369 THR A C 1
ATOM 2801 O O . THR A 1 369 ? 1.588 1.967 28.665 1.00 82.12 369 THR A O 1
ATOM 2804 N N . GLU A 1 370 ? 0.451 1.674 30.581 1.00 89.31 370 GLU A N 1
ATOM 2805 C CA . GLU A 1 370 ? 1.594 1.232 31.391 1.00 89.31 370 GLU A CA 1
ATOM 2806 C C . GLU A 1 370 ? 2.234 -0.059 30.846 1.00 89.31 370 GLU A C 1
ATOM 2808 O O . GLU A 1 370 ? 3.440 -0.106 30.593 1.00 89.31 370 GLU A O 1
ATOM 2813 N N . VAL A 1 371 ? 1.429 -1.102 30.606 1.00 88.00 371 VAL A N 1
ATOM 2814 C CA . VAL A 1 371 ? 1.935 -2.402 30.129 1.00 88.00 371 VAL A CA 1
ATOM 2815 C C . VAL A 1 371 ? 2.414 -2.321 28.675 1.00 88.00 371 VAL A C 1
ATOM 2817 O O . VAL A 1 371 ? 3.410 -2.957 28.327 1.00 88.00 371 VAL A O 1
ATOM 2820 N N . LEU A 1 372 ? 1.765 -1.509 27.833 1.00 88.06 372 LEU A N 1
ATOM 2821 C CA . LEU A 1 372 ? 2.200 -1.250 26.460 1.00 88.06 372 LEU A CA 1
ATOM 2822 C C . LEU A 1 372 ? 3.559 -0.541 26.426 1.00 88.06 372 LEU A C 1
ATOM 2824 O O . LEU A 1 372 ? 4.421 -0.949 25.649 1.00 88.06 372 LEU A O 1
ATOM 2828 N N . GLN A 1 373 ? 3.776 0.481 27.263 1.00 86.19 373 GLN A N 1
ATOM 2829 C CA . GLN A 1 373 ? 5.075 1.155 27.332 1.00 86.19 373 GLN A CA 1
ATOM 2830 C C . GLN A 1 373 ? 6.163 0.187 27.805 1.00 86.19 373 GLN A C 1
ATOM 2832 O O . GLN A 1 373 ? 7.199 0.070 27.160 1.00 86.19 373 GLN A O 1
ATOM 2837 N N . LEU A 1 374 ? 5.895 -0.591 28.858 1.00 90.12 374 LEU A N 1
ATOM 2838 C CA . LEU A 1 374 ? 6.826 -1.599 29.367 1.00 90.12 374 LEU A CA 1
ATOM 2839 C C . LEU A 1 374 ? 7.206 -2.646 28.296 1.00 90.12 374 LEU A C 1
ATOM 2841 O O . LEU A 1 374 ? 8.365 -3.066 28.215 1.00 90.12 374 LEU A O 1
ATOM 2845 N N . ALA A 1 375 ? 6.253 -3.055 27.454 1.00 88.19 375 ALA A N 1
ATOM 2846 C CA . ALA A 1 375 ? 6.504 -3.951 26.327 1.00 88.19 375 ALA A CA 1
ATOM 2847 C C . ALA A 1 375 ? 7.322 -3.282 25.209 1.00 88.19 375 ALA A C 1
ATOM 2849 O O . ALA A 1 375 ? 8.292 -3.877 24.735 1.00 88.19 375 ALA A O 1
ATOM 2850 N N . ARG A 1 376 ? 6.993 -2.038 24.836 1.00 89.06 376 ARG A N 1
ATOM 2851 C CA . ARG A 1 376 ? 7.728 -1.236 23.840 1.00 89.06 376 ARG A CA 1
ATOM 2852 C C . ARG A 1 376 ? 9.167 -0.956 24.257 1.00 89.06 376 ARG A C 1
ATOM 2854 O O . ARG A 1 376 ? 10.072 -1.144 23.449 1.00 89.06 376 ARG A O 1
ATOM 2861 N N . ASP A 1 377 ? 9.393 -0.582 25.512 1.00 89.94 377 ASP A N 1
ATOM 2862 C CA . ASP A 1 377 ? 10.730 -0.369 26.070 1.00 89.94 377 ASP A CA 1
ATOM 2863 C C . ASP A 1 377 ? 11.528 -1.681 26.079 1.00 89.94 377 ASP A C 1
ATOM 2865 O O . ASP A 1 377 ? 12.706 -1.704 25.722 1.00 89.94 377 ASP A O 1
ATOM 2869 N N . THR A 1 378 ? 10.886 -2.806 26.417 1.00 91.38 378 THR A N 1
ATOM 2870 C CA . THR A 1 378 ? 11.538 -4.124 26.362 1.00 91.38 378 THR A CA 1
ATOM 2871 C C . THR A 1 378 ? 11.902 -4.515 24.925 1.00 91.38 378 THR A C 1
ATOM 2873 O O . THR A 1 378 ? 13.006 -5.008 24.700 1.00 91.38 378 THR A O 1
ATOM 2876 N N . LEU A 1 379 ? 11.029 -4.261 23.941 1.00 89.94 379 LEU A N 1
ATOM 2877 C CA . LEU A 1 379 ? 11.339 -4.454 22.517 1.00 89.94 379 LEU A CA 1
ATOM 2878 C C . LEU A 1 379 ? 12.488 -3.545 22.056 1.00 89.94 379 LEU A C 1
ATOM 2880 O O . LEU A 1 379 ? 13.368 -4.007 21.328 1.00 89.94 379 LEU A O 1
ATOM 2884 N N . TRP A 1 380 ? 12.517 -2.292 22.524 1.00 93.44 380 TRP A N 1
ATOM 2885 C CA . TRP A 1 380 ? 13.583 -1.335 22.235 1.00 93.44 380 TRP A CA 1
ATOM 2886 C C . TRP A 1 380 ? 14.947 -1.833 22.719 1.00 93.44 380 TRP A C 1
ATOM 2888 O O . TRP A 1 380 ? 15.837 -2.085 21.909 1.00 93.44 380 TRP A O 1
ATOM 2898 N N . PHE A 1 381 ? 15.101 -2.011 24.034 1.00 93.88 381 PHE A N 1
ATOM 2899 C CA . PHE A 1 381 ? 16.397 -2.299 24.656 1.00 93.88 381 PHE A CA 1
ATOM 2900 C C . PHE A 1 381 ? 16.921 -3.713 24.390 1.00 93.88 381 PHE A C 1
ATOM 2902 O O . PHE A 1 381 ? 18.121 -3.934 24.504 1.00 93.88 381 PHE A O 1
ATOM 2909 N N . LYS A 1 382 ? 16.046 -4.681 24.085 1.00 91.81 382 LYS A N 1
ATOM 2910 C CA . LYS A 1 382 ? 16.434 -6.090 23.903 1.00 91.81 382 LYS A CA 1
ATOM 2911 C C . LYS A 1 382 ? 16.645 -6.478 22.436 1.00 91.81 382 LYS A C 1
ATOM 2913 O O . LYS A 1 382 ? 17.273 -7.503 22.185 1.00 91.81 382 LYS A O 1
ATOM 2918 N N . TYR A 1 383 ? 16.101 -5.708 21.485 1.00 91.38 383 TYR A N 1
ATOM 2919 C CA . TYR A 1 383 ? 16.114 -6.068 20.063 1.00 91.38 383 TYR A CA 1
ATOM 2920 C C . TYR A 1 383 ? 16.289 -4.873 19.113 1.00 91.38 383 TYR A C 1
ATOM 2922 O O . TYR A 1 383 ? 17.190 -4.901 18.281 1.00 91.38 383 TYR A O 1
ATOM 2930 N N . ALA A 1 384 ? 15.431 -3.849 19.193 1.00 90.69 384 ALA A N 1
ATOM 2931 C CA . ALA A 1 384 ? 15.347 -2.834 18.136 1.00 90.69 384 ALA A CA 1
ATOM 2932 C C . ALA A 1 384 ? 16.551 -1.886 18.093 1.00 90.69 384 ALA A C 1
ATOM 2934 O O . ALA A 1 384 ? 17.002 -1.533 17.007 1.00 90.69 384 ALA A O 1
ATOM 2935 N N . ASN A 1 385 ? 17.077 -1.493 19.258 1.00 93.12 385 ASN A N 1
ATOM 2936 C CA . ASN A 1 385 ? 18.206 -0.568 19.362 1.00 93.12 385 ASN A CA 1
ATOM 2937 C C . ASN A 1 385 ? 19.417 -1.072 18.563 1.00 93.12 385 ASN A C 1
ATOM 2939 O O . ASN A 1 385 ? 19.888 -0.396 17.654 1.00 93.12 385 ASN A O 1
ATOM 2943 N N . ASP A 1 386 ? 19.872 -2.287 18.865 1.00 91.12 386 ASP A N 1
ATOM 2944 C CA . ASP A 1 386 ? 21.100 -2.846 18.294 1.00 91.12 386 ASP A CA 1
ATOM 2945 C C . ASP A 1 386 ? 20.905 -3.270 16.829 1.00 91.12 386 ASP A C 1
ATOM 2947 O O . ASP A 1 386 ? 21.809 -3.095 16.012 1.00 91.12 386 ASP A O 1
ATOM 2951 N N . ASP A 1 387 ? 19.708 -3.764 16.479 1.00 90.75 387 ASP A N 1
ATOM 2952 C CA . ASP A 1 387 ? 19.339 -4.098 15.099 1.00 90.75 387 ASP A CA 1
ATOM 2953 C C . ASP A 1 387 ? 19.365 -2.848 14.210 1.00 90.75 387 ASP A C 1
ATOM 2955 O O . ASP A 1 387 ? 20.015 -2.872 13.174 1.00 90.75 387 ASP A O 1
ATOM 2959 N N . ILE A 1 388 ? 18.757 -1.725 14.616 1.00 91.62 388 ILE A N 1
ATOM 2960 C CA . ILE A 1 388 ? 18.780 -0.482 13.821 1.00 91.62 388 ILE A CA 1
ATOM 2961 C C . ILE A 1 388 ? 20.187 0.145 13.814 1.00 91.62 388 ILE A C 1
ATOM 2963 O O . ILE A 1 388 ? 20.668 0.556 12.752 1.00 91.62 388 ILE A O 1
ATOM 2967 N N . GLN A 1 389 ? 20.871 0.192 14.966 1.00 93.38 389 GLN A N 1
ATOM 2968 C CA . GLN A 1 389 ? 22.197 0.810 15.091 1.00 93.38 389 GLN A CA 1
ATOM 2969 C C . GLN A 1 389 ? 23.227 0.167 14.150 1.00 93.38 389 GLN A C 1
ATOM 2971 O O . GLN A 1 389 ? 24.019 0.879 13.535 1.00 93.38 389 GLN A O 1
ATOM 2976 N N . LEU A 1 390 ? 23.171 -1.156 13.954 1.00 92.94 390 LEU A N 1
ATOM 2977 C CA . LEU A 1 390 ? 24.065 -1.882 13.046 1.00 92.94 390 LEU A CA 1
ATOM 2978 C C . LEU A 1 390 ? 24.027 -1.343 11.603 1.00 92.94 390 LEU A C 1
ATOM 2980 O O . LEU A 1 390 ? 25.074 -1.214 10.957 1.00 92.94 390 LEU A O 1
ATOM 2984 N N . TYR A 1 391 ? 22.837 -1.010 11.094 1.00 92.81 391 TYR A N 1
ATOM 2985 C CA . TYR A 1 391 ? 22.672 -0.436 9.753 1.00 92.81 391 TYR A CA 1
ATOM 2986 C C . TYR A 1 391 ? 22.968 1.065 9.738 1.00 92.81 391 TYR A C 1
ATOM 2988 O O . TYR A 1 391 ? 23.519 1.550 8.750 1.00 92.81 391 TYR A O 1
ATOM 2996 N N . ALA A 1 392 ? 22.687 1.781 10.832 1.00 91.50 392 ALA A N 1
ATOM 2997 C CA . ALA A 1 392 ? 23.032 3.193 10.985 1.00 91.50 392 ALA A CA 1
ATOM 2998 C C . ALA A 1 392 ? 24.552 3.400 10.902 1.00 91.50 392 ALA A C 1
ATOM 3000 O O . ALA A 1 392 ? 25.034 4.106 10.016 1.00 91.50 392 ALA A O 1
ATOM 3001 N N . ASP A 1 393 ? 25.318 2.669 11.714 1.00 93.38 393 ASP A N 1
ATOM 3002 C CA . ASP A 1 393 ? 26.785 2.641 11.677 1.00 93.38 393 ASP A CA 1
ATOM 3003 C C . ASP A 1 393 ? 27.317 2.090 10.342 1.00 93.38 393 ASP A C 1
ATOM 3005 O O . ASP A 1 393 ? 28.435 2.391 9.911 1.00 93.38 393 ASP A O 1
ATOM 3009 N N . GLY A 1 394 ? 26.540 1.228 9.679 1.00 90.69 394 GLY A N 1
ATOM 3010 C CA . GLY A 1 394 ? 26.829 0.705 8.347 1.00 90.69 394 GLY A CA 1
ATOM 3011 C C . GLY A 1 394 ? 26.756 1.774 7.254 1.00 90.69 394 GLY A C 1
ATOM 3012 O O . GLY A 1 394 ? 27.656 1.834 6.411 1.00 90.69 394 GLY A O 1
ATOM 3013 N N . ALA A 1 395 ? 25.716 2.608 7.262 1.00 90.69 395 ALA A N 1
ATOM 3014 C CA . ALA A 1 395 ? 25.540 3.714 6.325 1.00 90.69 395 ALA A CA 1
ATOM 3015 C C . ALA A 1 395 ? 26.504 4.870 6.631 1.00 90.69 395 ALA A C 1
ATOM 3017 O O . ALA A 1 395 ? 27.178 5.356 5.724 1.00 90.69 395 ALA A O 1
ATOM 3018 N N . GLU A 1 396 ? 26.659 5.229 7.907 1.00 94.81 396 GLU A N 1
ATOM 3019 C CA . GLU A 1 396 ? 27.539 6.308 8.366 1.00 94.81 396 GLU A CA 1
ATOM 3020 C C . GLU A 1 396 ? 28.999 6.078 7.950 1.00 94.81 396 GLU A C 1
ATOM 3022 O O . GLU A 1 396 ? 29.620 6.948 7.339 1.00 94.81 396 GLU A O 1
ATOM 3027 N N . ARG A 1 397 ? 29.531 4.861 8.152 1.00 94.19 397 ARG A N 1
ATOM 3028 C CA . ARG A 1 397 ? 30.888 4.505 7.696 1.00 94.19 397 ARG A CA 1
ATOM 3029 C C . ARG A 1 397 ? 31.067 4.624 6.182 1.00 94.19 397 ARG A C 1
ATOM 3031 O O . ARG A 1 397 ? 32.132 5.047 5.742 1.00 94.19 397 ARG A O 1
ATOM 3038 N N . LYS A 1 398 ? 30.053 4.271 5.383 1.00 91.94 398 LYS A N 1
ATOM 3039 C CA . LYS A 1 398 ? 30.123 4.409 3.918 1.00 91.94 398 LYS A CA 1
ATOM 3040 C C . LYS A 1 398 ? 30.040 5.878 3.488 1.00 91.94 398 LYS A C 1
ATOM 3042 O O . LYS A 1 398 ? 30.690 6.258 2.519 1.00 91.94 398 LYS A O 1
ATOM 3047 N N . CYS A 1 399 ? 29.299 6.708 4.224 1.00 90.38 399 CYS A N 1
ATOM 3048 C CA . CYS A 1 399 ? 29.263 8.152 4.007 1.00 90.38 399 CYS A CA 1
ATOM 3049 C C . CYS A 1 399 ? 30.622 8.801 4.305 1.00 90.38 399 CYS A C 1
ATOM 3051 O O . CYS A 1 399 ? 31.126 9.548 3.472 1.00 90.38 399 CYS A O 1
ATOM 3053 N N . ALA A 1 400 ? 31.275 8.422 5.407 1.00 93.69 400 ALA A N 1
ATOM 3054 C CA . ALA A 1 400 ? 32.631 8.877 5.720 1.00 93.69 400 ALA A CA 1
ATOM 3055 C C . ALA A 1 400 ? 33.675 8.416 4.678 1.00 93.69 400 ALA A C 1
ATOM 3057 O O . ALA A 1 400 ? 34.564 9.182 4.312 1.00 93.69 400 ALA A O 1
ATOM 3058 N N . GLU A 1 401 ? 33.555 7.188 4.153 1.00 90.56 401 GLU A N 1
ATOM 3059 C CA . GLU A 1 401 ? 34.412 6.682 3.067 1.00 90.56 401 GLU A CA 1
ATOM 3060 C C . GLU A 1 401 ? 34.280 7.559 1.805 1.00 90.56 401 GLU A C 1
ATOM 3062 O O . GLU A 1 401 ? 35.281 8.050 1.276 1.00 90.56 401 GLU A O 1
ATOM 3067 N N . LEU A 1 402 ? 33.040 7.839 1.383 1.00 88.62 402 LEU A N 1
ATOM 3068 C CA . LEU A 1 402 ? 32.721 8.746 0.273 1.00 88.62 402 LEU A CA 1
ATOM 3069 C C . LEU A 1 402 ? 33.298 10.151 0.486 1.00 88.62 402 LEU A C 1
ATOM 3071 O O . LEU A 1 402 ? 33.951 10.694 -0.404 1.00 88.62 402 LEU A O 1
ATOM 3075 N N . GLU A 1 403 ? 33.084 10.735 1.664 1.00 89.81 403 GLU A N 1
ATOM 3076 C CA . GLU A 1 403 ? 33.555 12.081 2.019 1.00 89.81 403 GLU A CA 1
ATOM 3077 C C . GLU A 1 403 ? 35.088 12.186 2.060 1.00 89.81 403 GLU A C 1
ATOM 3079 O O . GLU A 1 403 ? 35.632 13.250 1.769 1.00 89.81 403 GLU A O 1
ATOM 3084 N N . SER A 1 404 ? 35.792 11.086 2.350 1.00 89.94 404 SER A N 1
ATOM 3085 C CA . SER A 1 404 ? 37.261 11.018 2.315 1.00 89.94 404 SER A CA 1
ATOM 3086 C C . SER A 1 404 ? 37.869 10.775 0.922 1.00 89.94 404 SER A C 1
ATOM 3088 O O . SER A 1 404 ? 39.087 10.858 0.762 1.00 89.94 404 SER A O 1
ATOM 3090 N N . THR A 1 405 ? 37.051 10.478 -0.092 1.00 88.19 405 THR A N 1
ATOM 3091 C CA . THR A 1 405 ? 37.513 10.148 -1.452 1.00 88.19 405 THR A CA 1
ATOM 3092 C C . THR A 1 405 ? 37.934 11.403 -2.235 1.00 88.19 405 THR A C 1
ATOM 3094 O O . THR A 1 405 ? 37.175 12.373 -2.299 1.00 88.19 405 THR A O 1
ATOM 3097 N N . ASP A 1 406 ? 39.103 11.391 -2.901 1.00 85.94 406 ASP A N 1
ATOM 3098 C CA . ASP A 1 406 ? 39.524 12.505 -3.774 1.00 85.94 406 ASP A CA 1
ATOM 3099 C C . ASP A 1 406 ? 38.672 12.572 -5.050 1.00 85.94 406 ASP A C 1
ATOM 3101 O O . ASP A 1 406 ? 38.930 11.949 -6.082 1.00 85.94 406 ASP A O 1
ATOM 3105 N N . MET A 1 407 ? 37.659 13.421 -4.956 1.00 82.62 407 MET A N 1
ATOM 3106 C CA . MET A 1 407 ? 36.651 13.710 -5.962 1.00 82.62 407 MET A CA 1
ATOM 3107 C C . MET A 1 407 ? 37.212 14.187 -7.319 1.00 82.62 407 MET A C 1
ATOM 3109 O O . MET A 1 407 ? 36.487 14.136 -8.312 1.00 82.62 407 MET A O 1
ATOM 3113 N N . LYS A 1 408 ? 38.475 14.644 -7.388 1.00 79.25 408 LYS A N 1
ATOM 3114 C CA . LYS A 1 408 ? 39.136 15.078 -8.637 1.00 79.25 408 LYS A CA 1
ATOM 3115 C C . LYS A 1 408 ? 39.822 13.949 -9.405 1.00 79.25 408 LYS A C 1
ATOM 3117 O O . LYS A 1 408 ? 40.058 14.105 -10.600 1.00 79.25 408 LYS A O 1
ATOM 3122 N N . MET A 1 409 ? 40.173 12.858 -8.725 1.00 78.44 409 MET A N 1
ATOM 3123 C CA . MET A 1 409 ? 40.828 11.688 -9.327 1.00 78.44 409 MET A CA 1
ATOM 3124 C C . MET A 1 409 ? 39.837 10.564 -9.653 1.00 78.44 409 MET A C 1
ATOM 3126 O O . MET A 1 409 ? 40.201 9.606 -10.325 1.00 78.44 409 MET A O 1
ATOM 3130 N N . LEU A 1 410 ? 38.591 10.701 -9.193 1.00 82.50 410 LEU A N 1
ATOM 3131 C CA . LEU A 1 410 ? 37.546 9.692 -9.283 1.00 82.50 410 LEU A CA 1
ATOM 3132 C C . LEU A 1 410 ? 36.912 9.634 -10.683 1.00 82.50 410 LEU A C 1
ATOM 3134 O O . LEU A 1 410 ? 36.288 10.607 -11.124 1.00 82.50 410 LEU A O 1
ATOM 3138 N N . LEU A 1 411 ? 37.028 8.487 -11.356 1.00 85.31 411 LEU A N 1
ATOM 3139 C CA . LEU A 1 411 ? 36.384 8.227 -12.647 1.00 85.31 411 LEU A CA 1
ATOM 3140 C C . LEU A 1 411 ? 34.851 8.160 -12.494 1.00 85.31 411 LEU A C 1
ATOM 3142 O O . LEU A 1 411 ? 34.337 7.849 -11.423 1.00 85.31 411 LEU A O 1
ATOM 3146 N N . GLU A 1 412 ? 34.100 8.418 -13.572 1.00 81.56 412 GLU A N 1
ATOM 3147 C CA . GLU A 1 412 ? 32.621 8.349 -13.562 1.00 81.56 412 GLU A CA 1
ATOM 3148 C C . GLU A 1 412 ? 32.118 6.958 -13.126 1.00 81.56 412 GLU A C 1
ATOM 3150 O O . GLU A 1 412 ? 31.182 6.860 -12.339 1.00 81.56 412 GLU A O 1
ATOM 3155 N N . GLU A 1 413 ? 32.773 5.879 -13.567 1.00 76.38 413 GLU A N 1
ATOM 3156 C CA . GLU A 1 413 ? 32.402 4.506 -13.190 1.00 76.38 413 GLU A CA 1
ATOM 3157 C C . GLU A 1 413 ? 32.610 4.251 -11.681 1.00 76.38 413 GLU A C 1
ATOM 3159 O O . GLU A 1 413 ? 31.724 3.724 -11.009 1.00 76.38 413 GLU A O 1
ATOM 3164 N N . GLU A 1 414 ? 33.731 4.711 -11.115 1.00 82.56 414 GLU A N 1
ATOM 3165 C CA . GLU A 1 414 ? 34.030 4.619 -9.676 1.00 82.56 414 GLU A CA 1
ATOM 3166 C C . GLU A 1 414 ? 33.073 5.486 -8.841 1.00 82.56 414 GLU A C 1
ATOM 3168 O O . GLU A 1 414 ? 32.606 5.074 -7.776 1.00 82.56 414 GLU A O 1
ATOM 3173 N N . TYR A 1 415 ? 32.727 6.672 -9.351 1.00 86.19 415 TYR A N 1
ATOM 3174 C CA . TYR A 1 415 ? 31.741 7.573 -8.761 1.00 86.19 415 TYR A CA 1
ATOM 3175 C C . TYR A 1 415 ? 30.359 6.919 -8.646 1.00 86.19 415 TYR A C 1
ATOM 3177 O O . TYR A 1 415 ? 29.756 6.980 -7.570 1.00 86.19 415 TYR A O 1
ATOM 3185 N N . GLN A 1 416 ? 29.858 6.270 -9.706 1.00 79.50 416 GLN A N 1
ATOM 3186 C CA . GLN A 1 416 ? 28.558 5.593 -9.644 1.00 79.50 416 GLN A CA 1
ATOM 3187 C C . GLN A 1 416 ? 28.588 4.415 -8.663 1.00 79.50 416 GLN A C 1
ATOM 3189 O O . GLN A 1 416 ? 27.695 4.328 -7.822 1.00 79.50 416 GLN A O 1
ATOM 3194 N N . VAL A 1 417 ? 29.640 3.585 -8.671 1.00 80.06 417 VAL A N 1
ATOM 3195 C CA . VAL A 1 417 ? 29.783 2.453 -7.731 1.00 80.06 417 VAL A CA 1
ATOM 3196 C C . VAL A 1 417 ? 29.747 2.915 -6.269 1.00 80.06 417 VAL A C 1
ATOM 3198 O O . VAL A 1 417 ? 29.012 2.354 -5.453 1.00 80.06 417 VAL A O 1
ATOM 3201 N N . LEU A 1 418 ? 30.500 3.961 -5.913 1.00 82.06 418 LEU A N 1
ATOM 3202 C CA . LEU A 1 418 ? 30.517 4.473 -4.538 1.00 82.06 418 LEU A CA 1
ATOM 3203 C C . LEU A 1 418 ? 29.167 5.093 -4.131 1.00 82.06 418 LEU A C 1
ATOM 3205 O O . LEU A 1 418 ? 28.690 4.870 -3.014 1.00 82.06 418 LEU A O 1
ATOM 3209 N N . LYS A 1 419 ? 28.526 5.825 -5.047 1.00 84.00 419 LYS A N 1
ATOM 3210 C CA . LYS A 1 419 ? 27.211 6.455 -4.860 1.00 84.00 419 LYS A CA 1
ATOM 3211 C C . LYS A 1 419 ? 26.090 5.428 -4.671 1.00 84.00 419 LYS A C 1
ATOM 3213 O O . LYS A 1 419 ? 25.256 5.587 -3.776 1.00 84.00 419 LYS A O 1
ATOM 3218 N N . GLU A 1 420 ? 26.060 4.379 -5.490 1.00 77.69 420 GLU A N 1
ATOM 3219 C CA . GLU A 1 420 ? 25.101 3.276 -5.372 1.00 77.69 420 GLU A CA 1
ATOM 3220 C C . GLU A 1 420 ? 25.312 2.510 -4.060 1.00 77.69 420 GLU A C 1
ATOM 3222 O O . GLU A 1 420 ? 24.348 2.262 -3.338 1.00 77.69 420 GLU A O 1
ATOM 3227 N N . SER A 1 421 ? 26.568 2.261 -3.673 1.00 77.19 421 SER A N 1
ATOM 3228 C CA . SER A 1 421 ? 26.912 1.558 -2.430 1.00 77.19 421 SER A CA 1
ATOM 3229 C C . SER A 1 421 ? 26.440 2.270 -1.148 1.00 77.19 421 SER A C 1
ATOM 3231 O O . SER A 1 421 ? 26.029 1.601 -0.196 1.00 77.19 421 SER A O 1
ATOM 3233 N N . LEU A 1 422 ? 26.447 3.612 -1.089 1.00 83.19 422 LEU A N 1
ATOM 3234 C CA . LEU A 1 422 ? 25.801 4.330 0.025 1.00 83.19 422 LEU A CA 1
ATOM 3235 C C . LEU A 1 422 ? 24.275 4.354 -0.113 1.00 83.19 422 LEU A C 1
ATOM 3237 O O . LEU A 1 422 ? 23.583 4.201 0.891 1.00 83.19 422 LEU A O 1
ATOM 3241 N N . SER A 1 423 ? 23.746 4.502 -1.330 1.00 77.88 423 SER A N 1
ATOM 3242 C CA . SER A 1 423 ? 22.294 4.497 -1.572 1.00 77.88 423 SER A CA 1
ATOM 3243 C C . SER A 1 423 ? 21.642 3.199 -1.072 1.00 77.88 423 SER A C 1
ATOM 3245 O O . SER A 1 423 ? 20.618 3.242 -0.393 1.00 77.88 423 SER A O 1
ATOM 3247 N N . GLU A 1 424 ? 22.279 2.052 -1.325 1.00 76.75 424 GLU A N 1
ATOM 3248 C CA . GLU A 1 424 ? 21.856 0.739 -0.824 1.00 76.75 424 GLU A CA 1
ATOM 3249 C C . GLU A 1 424 ? 21.868 0.673 0.714 1.00 76.75 424 GLU A C 1
ATOM 3251 O O . GLU A 1 424 ? 20.915 0.194 1.328 1.00 76.75 424 GLU A O 1
A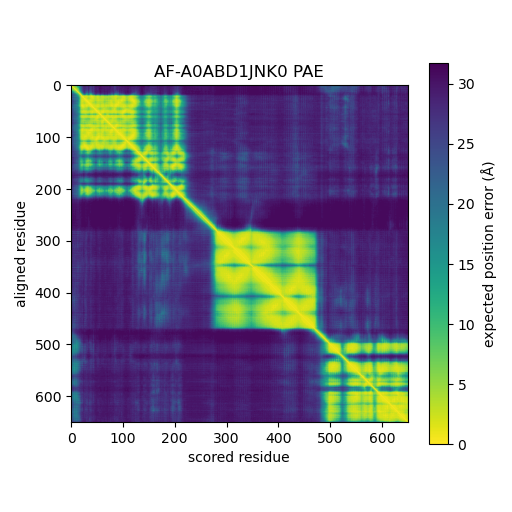TOM 3256 N N . ARG A 1 425 ? 22.909 1.206 1.366 1.00 77.25 425 ARG A N 1
ATOM 3257 C CA . ARG A 1 425 ? 23.020 1.212 2.838 1.00 77.25 425 ARG A CA 1
ATOM 3258 C C . ARG A 1 425 ? 22.004 2.125 3.515 1.00 77.25 425 ARG A C 1
ATOM 3260 O O . ARG A 1 425 ? 21.453 1.739 4.544 1.00 77.25 425 ARG A O 1
ATOM 3267 N N . ILE A 1 426 ? 21.723 3.290 2.930 1.00 77.50 426 ILE A N 1
ATOM 3268 C CA . ILE A 1 426 ? 20.637 4.176 3.371 1.00 77.50 426 ILE A CA 1
ATOM 3269 C C . ILE A 1 426 ? 19.294 3.442 3.256 1.00 77.50 426 ILE A C 1
ATOM 3271 O O . ILE A 1 426 ? 18.514 3.457 4.204 1.00 77.50 426 ILE A O 1
ATOM 3275 N N . HIS A 1 427 ? 19.048 2.732 2.151 1.00 76.81 427 HIS A N 1
ATOM 3276 C CA . HIS A 1 427 ? 17.812 1.972 1.973 1.00 76.81 427 HIS A CA 1
ATOM 3277 C C . HIS A 1 427 ? 17.681 0.789 2.953 1.00 76.81 427 HIS A C 1
ATOM 3279 O O . HIS A 1 427 ? 16.604 0.560 3.499 1.00 76.81 427 HIS A O 1
ATOM 3285 N N . MET A 1 428 ? 18.765 0.065 3.257 1.00 73.12 428 MET A N 1
ATOM 3286 C CA . MET A 1 428 ? 18.733 -0.986 4.287 1.00 73.12 428 MET A CA 1
ATOM 3287 C C . MET A 1 428 ? 18.400 -0.428 5.681 1.00 73.12 428 MET A C 1
ATOM 3289 O O . MET A 1 428 ? 17.606 -1.031 6.404 1.00 73.12 428 MET A O 1
ATOM 3293 N N . LEU A 1 429 ? 18.953 0.737 6.044 1.00 83.19 429 LEU A N 1
ATOM 3294 C CA . LEU A 1 429 ? 18.591 1.437 7.280 1.00 83.19 429 LEU A CA 1
ATOM 3295 C C . LEU A 1 429 ? 17.118 1.878 7.269 1.00 83.19 429 LEU A C 1
ATOM 3297 O O . LEU A 1 429 ? 16.420 1.683 8.259 1.00 83.19 429 LEU A O 1
ATOM 3301 N N . GLU A 1 430 ? 16.621 2.416 6.155 1.00 79.38 430 GLU A N 1
ATOM 3302 C CA . GLU A 1 430 ? 15.214 2.800 5.981 1.00 79.38 430 GLU A CA 1
ATOM 3303 C C . GLU A 1 430 ? 14.265 1.612 6.205 1.00 79.38 430 GLU A C 1
ATOM 3305 O O . GLU A 1 430 ? 13.333 1.719 7.002 1.00 79.38 430 GLU A O 1
ATOM 3310 N N . GLN A 1 431 ? 14.533 0.455 5.587 1.00 77.00 431 GLN A N 1
ATOM 3311 C CA . GLN A 1 431 ? 13.737 -0.760 5.804 1.00 77.00 431 GLN A CA 1
ATOM 3312 C C . GLN A 1 431 ? 13.740 -1.204 7.274 1.00 77.00 431 GLN A C 1
ATOM 3314 O O . GLN A 1 431 ? 12.710 -1.633 7.792 1.00 77.00 431 GLN A O 1
ATOM 3319 N N . LYS A 1 432 ? 14.870 -1.057 7.973 1.00 83.31 432 LYS A N 1
ATOM 3320 C CA . LYS A 1 432 ? 15.002 -1.406 9.395 1.00 83.31 432 LYS A CA 1
ATOM 3321 C C . LYS A 1 432 ? 14.285 -0.437 10.330 1.00 83.31 432 LYS A C 1
ATOM 3323 O O . LYS A 1 432 ? 13.658 -0.871 11.292 1.00 83.31 432 LYS A O 1
ATOM 3328 N N . VAL A 1 433 ? 14.314 0.857 10.025 1.00 77.81 433 VAL A N 1
ATOM 3329 C CA . VAL A 1 433 ? 13.530 1.874 10.740 1.00 77.81 433 VAL A CA 1
ATOM 3330 C C . VAL A 1 433 ? 12.026 1.630 10.555 1.00 77.81 433 VAL A C 1
ATOM 3332 O O . VAL A 1 433 ? 11.274 1.765 11.519 1.00 77.81 433 VAL A O 1
ATOM 3335 N N . LEU A 1 434 ? 11.596 1.207 9.360 1.00 76.25 434 LEU A N 1
ATOM 3336 C CA . LEU A 1 434 ? 10.206 0.833 9.070 1.00 76.25 434 LEU A CA 1
ATOM 3337 C C . LEU A 1 434 ? 9.775 -0.484 9.744 1.00 76.25 434 LEU A C 1
ATOM 3339 O O . LEU A 1 434 ? 8.641 -0.560 10.208 1.00 76.25 434 LEU A O 1
ATOM 3343 N N . GLU A 1 435 ? 10.646 -1.501 9.848 1.00 80.44 435 GLU A N 1
ATOM 3344 C CA . GLU A 1 435 ? 10.340 -2.782 10.528 1.00 80.44 435 GLU A CA 1
ATOM 3345 C C . GLU A 1 435 ? 9.889 -2.564 11.982 1.00 80.44 435 GLU A C 1
ATOM 3347 O O . GLU A 1 435 ? 8.975 -3.230 12.470 1.00 80.44 435 GLU A O 1
ATOM 3352 N N . TRP A 1 436 ? 10.532 -1.622 12.674 1.00 82.81 436 TRP A N 1
ATOM 3353 C CA . TRP A 1 436 ? 10.288 -1.336 14.086 1.00 82.81 436 TRP A CA 1
ATOM 3354 C C . TRP A 1 436 ? 9.268 -0.214 14.332 1.00 82.81 436 TRP A C 1
ATOM 3356 O O . TRP A 1 436 ? 8.860 0.005 15.477 1.00 82.81 436 TRP A O 1
ATOM 3366 N N . GLU A 1 437 ? 8.812 0.483 13.290 1.00 80.06 437 GLU A N 1
ATOM 3367 C CA . GLU A 1 437 ? 7.820 1.549 13.418 1.00 80.06 437 GLU A CA 1
ATOM 3368 C C . GLU A 1 437 ? 6.470 1.006 13.933 1.00 80.06 437 GLU A C 1
ATOM 3370 O O . GLU A 1 437 ? 5.957 -0.015 13.483 1.00 80.06 437 GLU A O 1
ATOM 3375 N N . GLY A 1 438 ? 5.909 1.662 14.955 1.00 70.50 438 GLY A N 1
ATOM 3376 C CA . GLY A 1 438 ? 4.694 1.221 15.657 1.00 70.50 438 GLY A CA 1
ATOM 3377 C C . GLY A 1 438 ? 4.905 0.117 16.709 1.00 70.50 438 GLY A C 1
ATOM 3378 O O . GLY A 1 438 ? 4.124 0.041 17.666 1.00 70.50 438 GLY A O 1
ATOM 3379 N N . LEU A 1 439 ? 5.975 -0.684 16.594 1.00 74.19 439 LEU A N 1
ATOM 3380 C CA . LEU A 1 439 ? 6.344 -1.730 17.563 1.00 74.19 439 LEU A CA 1
ATOM 3381 C C . LEU A 1 439 ? 7.093 -1.193 18.791 1.00 74.19 439 LEU A C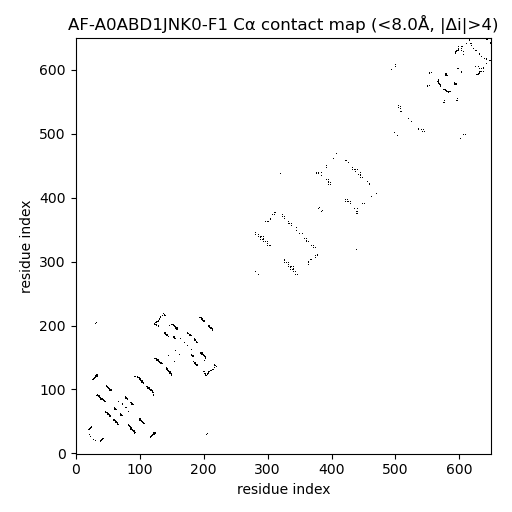 1
ATOM 3383 O O . LEU A 1 439 ? 7.015 -1.795 19.861 1.00 74.19 439 LEU A O 1
ATOM 3387 N N . VAL A 1 440 ? 7.800 -0.070 18.654 1.00 82.06 440 VAL A N 1
ATOM 3388 C CA . VAL A 1 440 ? 8.542 0.601 19.738 1.00 82.06 440 VAL A CA 1
ATOM 3389 C C . VAL A 1 440 ? 8.088 2.054 19.906 1.00 82.06 440 VAL A C 1
ATOM 3391 O O . VAL A 1 440 ? 7.218 2.543 19.185 1.00 82.06 440 VAL A O 1
ATOM 3394 N N . ASP A 1 441 ? 8.657 2.751 20.888 1.00 78.62 441 ASP A N 1
ATOM 3395 C CA . ASP A 1 441 ? 8.383 4.165 21.134 1.00 78.62 441 ASP A CA 1
ATOM 3396 C C . ASP A 1 441 ? 8.841 5.051 19.952 1.00 78.62 441 ASP A C 1
ATOM 3398 O O . ASP A 1 441 ? 10.009 5.044 19.548 1.00 78.62 441 ASP A O 1
ATOM 3402 N N . GLY A 1 442 ? 7.914 5.845 19.406 1.00 72.12 442 GLY A N 1
ATOM 3403 C CA . GLY A 1 442 ? 8.165 6.715 18.253 1.00 72.12 442 GLY A CA 1
ATOM 3404 C C . GLY A 1 442 ? 9.233 7.789 18.496 1.00 72.12 442 GLY A C 1
ATOM 3405 O O . GLY A 1 442 ? 9.891 8.218 17.547 1.00 72.12 442 GLY A O 1
ATOM 3406 N N . SER A 1 443 ? 9.475 8.185 19.751 1.00 78.12 443 SER A N 1
ATOM 3407 C CA . SER A 1 443 ? 10.557 9.115 20.105 1.00 78.12 443 SER A CA 1
ATOM 3408 C C . SER A 1 443 ? 11.945 8.538 19.811 1.00 78.12 443 SER A C 1
ATOM 3410 O O . SER A 1 443 ? 12.839 9.280 19.407 1.00 78.12 443 SER A O 1
ATOM 3412 N N . LYS A 1 444 ? 12.115 7.213 19.940 1.00 81.44 444 LYS A N 1
ATOM 3413 C CA . LYS A 1 444 ? 13.361 6.502 19.615 1.00 81.44 444 LYS A CA 1
ATOM 3414 C C . LYS A 1 444 ? 13.564 6.423 18.104 1.00 81.44 444 LYS A C 1
ATOM 3416 O O . LYS A 1 444 ? 14.621 6.788 17.598 1.00 81.44 444 LYS A O 1
ATOM 3421 N N . ILE A 1 445 ? 12.512 6.041 17.378 1.00 82.75 445 ILE A N 1
ATOM 3422 C CA . ILE A 1 445 ? 12.496 5.952 15.909 1.00 82.75 445 ILE A CA 1
ATOM 3423 C C . ILE A 1 445 ? 12.788 7.309 15.247 1.00 82.75 445 ILE A C 1
ATOM 3425 O O . ILE A 1 445 ? 13.493 7.362 14.238 1.00 82.75 445 ILE A O 1
ATOM 3429 N N . LYS A 1 446 ? 12.317 8.420 15.834 1.00 80.94 446 LYS A N 1
ATOM 3430 C CA . LYS A 1 446 ? 12.553 9.778 15.313 1.00 80.94 446 LYS A CA 1
ATOM 3431 C C . LYS A 1 446 ? 14.043 10.119 15.158 1.00 80.94 446 LYS A C 1
ATOM 3433 O O . LYS A 1 446 ? 14.391 10.817 14.209 1.00 80.94 446 LYS A O 1
ATOM 3438 N N . VAL A 1 447 ? 14.915 9.600 16.028 1.00 87.88 447 VAL A N 1
ATOM 3439 C CA . VAL A 1 447 ? 16.374 9.819 15.950 1.00 87.88 447 VAL A CA 1
ATOM 3440 C C . VAL A 1 447 ? 16.944 9.241 14.650 1.00 87.88 447 VAL A C 1
ATOM 3442 O O . VAL A 1 447 ? 17.641 9.934 13.914 1.00 87.88 447 VAL A O 1
ATOM 3445 N N . TYR A 1 448 ? 16.577 8.006 14.309 1.00 84.94 448 TYR A N 1
ATOM 3446 C CA . TYR A 1 448 ? 17.062 7.337 13.097 1.00 84.94 448 TYR A CA 1
ATOM 3447 C C . TYR A 1 448 ? 16.410 7.879 11.820 1.00 84.94 448 TYR A C 1
ATOM 3449 O O . TYR A 1 448 ? 17.061 7.934 10.778 1.00 84.94 448 TYR A O 1
ATOM 3457 N N . LYS A 1 449 ? 15.161 8.367 11.894 1.00 82.62 449 LYS A N 1
ATOM 3458 C CA . LYS A 1 449 ? 14.538 9.121 10.791 1.00 82.62 449 LYS A CA 1
ATOM 3459 C C . LYS A 1 449 ? 15.283 10.428 10.489 1.00 82.62 449 LYS A C 1
ATOM 3461 O O . LYS A 1 449 ? 15.460 10.755 9.319 1.00 82.62 449 LYS A O 1
ATOM 3466 N N . GLN A 1 450 ? 15.773 11.133 11.513 1.00 84.12 450 GLN A N 1
ATOM 3467 C CA . GLN A 1 450 ? 16.640 12.300 11.318 1.00 84.12 450 GLN A CA 1
ATOM 3468 C C . GLN A 1 450 ? 17.983 11.897 10.687 1.00 84.12 450 GLN A C 1
ATOM 3470 O O . GLN A 1 450 ? 18.383 12.483 9.686 1.00 84.12 450 GLN A O 1
ATOM 3475 N N . GLN A 1 451 ? 18.630 10.840 11.189 1.00 83.62 451 GLN A N 1
ATOM 3476 C CA . GLN A 1 451 ? 19.902 10.365 10.632 1.00 83.62 451 GLN A CA 1
ATOM 3477 C C . GLN A 1 451 ? 19.784 9.940 9.153 1.00 83.62 451 GLN A C 1
ATOM 3479 O O . GLN A 1 451 ? 20.670 10.238 8.354 1.00 83.62 451 GLN A O 1
ATOM 3484 N N . LEU A 1 452 ? 18.675 9.302 8.757 1.00 81.88 452 LEU A N 1
ATOM 3485 C CA . LEU A 1 452 ? 18.367 8.984 7.354 1.00 81.88 452 LEU A CA 1
ATOM 3486 C C . LEU A 1 452 ? 18.275 10.238 6.470 1.00 81.88 452 LEU A C 1
ATOM 3488 O O . LEU A 1 452 ? 18.798 10.247 5.353 1.00 81.88 452 LEU A O 1
ATOM 3492 N N . TYR A 1 453 ? 17.635 11.300 6.965 1.00 77.94 453 TYR A N 1
ATOM 3493 C CA . TYR A 1 453 ? 17.549 12.583 6.267 1.00 77.94 453 TYR A CA 1
ATOM 3494 C C . TYR A 1 453 ? 18.935 13.226 6.091 1.00 77.94 453 TYR A C 1
ATOM 3496 O O . TYR A 1 453 ? 19.276 13.659 4.985 1.00 77.94 453 TYR A O 1
ATOM 3504 N N . ASP A 1 454 ? 19.757 13.213 7.142 1.00 84.06 454 ASP A N 1
ATOM 3505 C CA . ASP A 1 454 ? 21.105 13.791 7.143 1.00 84.06 454 ASP A CA 1
ATOM 3506 C C . ASP A 1 454 ? 22.054 13.031 6.190 1.00 84.06 454 ASP A C 1
ATOM 3508 O O . ASP A 1 454 ? 22.725 13.647 5.358 1.00 84.06 454 ASP A O 1
ATOM 3512 N N . LEU A 1 455 ? 22.041 11.691 6.223 1.00 83.19 455 LEU A N 1
ATOM 3513 C CA . LEU A 1 455 ? 22.760 10.828 5.271 1.00 83.19 455 LEU A CA 1
ATOM 3514 C C . LEU A 1 455 ? 22.316 11.080 3.821 1.00 83.19 455 LEU A C 1
ATOM 3516 O O . LEU A 1 455 ? 23.143 11.185 2.911 1.00 83.19 455 LEU A O 1
ATOM 3520 N N . GLY A 1 456 ? 21.006 11.226 3.598 1.00 76.75 456 GLY A N 1
ATOM 3521 C CA . GLY A 1 456 ? 20.445 11.547 2.288 1.00 76.75 456 GLY A CA 1
ATOM 3522 C C . GLY A 1 456 ? 20.880 12.920 1.762 1.00 76.75 456 GLY A C 1
ATOM 3523 O O . GLY A 1 456 ? 21.099 13.064 0.557 1.00 76.75 456 GLY A O 1
ATOM 3524 N N . ASN A 1 457 ? 21.032 13.924 2.633 1.00 82.25 457 ASN A N 1
ATOM 3525 C CA . ASN A 1 457 ? 21.573 15.236 2.264 1.00 82.25 457 ASN A CA 1
ATOM 3526 C C . ASN A 1 457 ? 23.052 15.154 1.887 1.00 82.25 457 ASN A C 1
ATOM 3528 O O . ASN A 1 457 ? 23.414 15.589 0.795 1.00 82.25 457 ASN A O 1
ATOM 3532 N N . ARG A 1 458 ? 23.883 14.524 2.723 1.00 89.56 458 ARG A N 1
ATOM 3533 C CA . ARG A 1 458 ? 25.329 14.380 2.481 1.00 89.56 458 ARG A CA 1
ATOM 3534 C C . ARG A 1 458 ? 25.624 13.678 1.154 1.00 89.56 458 ARG A C 1
ATOM 3536 O O . ARG A 1 458 ? 26.411 14.180 0.353 1.00 89.56 458 ARG A O 1
ATOM 3543 N N . LEU A 1 459 ? 24.894 12.604 0.836 1.00 85.12 459 LEU A N 1
ATOM 3544 C CA . LEU A 1 459 ? 24.968 11.940 -0.473 1.00 85.12 459 LEU A CA 1
ATOM 3545 C C . LEU A 1 459 ? 24.613 12.885 -1.641 1.00 85.12 459 LEU A C 1
ATOM 3547 O O . LEU A 1 459 ? 25.282 12.865 -2.678 1.00 85.12 459 LEU A O 1
ATOM 3551 N N . ARG A 1 460 ? 23.581 13.732 -1.496 1.00 85.31 460 ARG A N 1
ATOM 3552 C CA . ARG A 1 460 ? 23.209 14.732 -2.517 1.00 85.31 460 ARG A CA 1
ATOM 3553 C C . ARG A 1 460 ? 24.292 15.797 -2.691 1.00 85.31 460 ARG A C 1
ATOM 3555 O O . ARG A 1 460 ? 24.629 16.128 -3.827 1.00 85.31 460 ARG A O 1
ATOM 3562 N N . GLU A 1 461 ? 24.839 16.323 -1.602 1.00 86.06 461 GLU A N 1
ATOM 3563 C CA . GLU A 1 461 ? 25.875 17.363 -1.610 1.00 86.06 461 GLU A CA 1
ATOM 3564 C C . GLU A 1 461 ? 27.196 16.862 -2.202 1.00 86.06 461 GLU A C 1
ATOM 3566 O O . GLU A 1 461 ? 27.791 17.533 -3.055 1.00 86.06 461 GLU A O 1
ATOM 3571 N N . TRP A 1 462 ? 27.613 15.649 -1.831 1.00 87.69 462 TRP A N 1
ATOM 3572 C CA . TRP A 1 462 ? 28.757 14.953 -2.417 1.00 87.69 462 TRP A CA 1
ATOM 3573 C C . TRP A 1 462 ? 28.563 14.752 -3.928 1.00 87.69 462 TRP A C 1
ATOM 3575 O O . TRP A 1 462 ? 29.404 15.158 -4.736 1.00 87.69 462 TRP A O 1
ATOM 3585 N N . ALA A 1 463 ? 27.393 14.245 -4.337 1.00 85.44 463 ALA A N 1
ATOM 3586 C CA . ALA A 1 463 ? 27.059 14.028 -5.742 1.00 85.44 463 ALA A CA 1
ATOM 3587 C C . ALA A 1 463 ? 27.023 15.325 -6.575 1.00 85.44 463 ALA A C 1
ATOM 3589 O O . ALA A 1 463 ? 27.436 15.318 -7.736 1.00 85.44 463 ALA A O 1
ATOM 3590 N N . GLN A 1 464 ? 26.547 16.439 -6.011 1.00 85.50 464 GLN A N 1
ATOM 3591 C CA . GLN A 1 464 ? 26.594 17.751 -6.669 1.00 85.50 464 GLN A CA 1
ATOM 3592 C C . GLN A 1 464 ? 28.021 18.303 -6.767 1.00 85.50 464 GLN A C 1
ATOM 3594 O O . GLN A 1 464 ? 28.370 18.928 -7.770 1.00 85.50 464 GLN A O 1
ATOM 3599 N N . SER A 1 465 ? 28.847 18.081 -5.743 1.00 87.75 465 SER A N 1
ATOM 3600 C CA . SER A 1 465 ? 30.235 18.551 -5.710 1.00 87.75 465 SER A CA 1
ATOM 3601 C C . SER A 1 465 ? 31.078 17.892 -6.800 1.00 87.75 465 SER A C 1
ATOM 3603 O O . SER A 1 465 ? 31.785 18.598 -7.521 1.00 87.75 465 SER A O 1
ATOM 3605 N N . TRP A 1 466 ? 30.911 16.582 -7.008 1.00 86.44 466 TRP A N 1
ATOM 3606 C CA . TRP A 1 466 ? 31.611 15.843 -8.063 1.00 86.44 466 TRP A CA 1
ATOM 3607 C C . TRP A 1 466 ? 31.255 16.384 -9.455 1.00 86.44 466 TRP A C 1
ATOM 3609 O O . TRP A 1 466 ? 32.137 16.679 -10.264 1.00 86.44 466 TRP A O 1
ATOM 3619 N N . LYS A 1 467 ? 29.962 16.649 -9.702 1.00 84.56 467 LYS A N 1
ATOM 3620 C CA . LYS A 1 467 ? 29.496 17.258 -10.960 1.00 84.56 467 LYS A CA 1
ATOM 3621 C C . LYS A 1 467 ? 30.124 18.628 -11.216 1.00 84.56 467 LYS A C 1
ATOM 3623 O O . LYS A 1 467 ? 30.597 18.864 -12.325 1.00 84.56 467 LYS A O 1
ATOM 3628 N N . ARG A 1 468 ? 30.168 19.510 -10.207 1.00 85.75 468 ARG A N 1
ATOM 3629 C CA . ARG A 1 468 ? 30.786 20.848 -10.327 1.00 85.75 468 ARG A CA 1
ATOM 3630 C C . ARG A 1 468 ? 32.264 20.773 -10.716 1.00 85.75 468 ARG A C 1
ATOM 3632 O O . ARG A 1 468 ? 32.703 21.558 -11.550 1.00 85.75 468 ARG A O 1
ATOM 3639 N N . LEU A 1 469 ? 33.016 19.841 -10.130 1.00 83.31 469 LEU A N 1
ATOM 3640 C CA . LEU A 1 469 ? 34.443 19.681 -10.412 1.00 83.31 469 LEU A CA 1
ATOM 3641 C C . LEU A 1 469 ? 34.683 19.145 -11.831 1.00 83.31 469 LEU A C 1
ATOM 3643 O O . LEU A 1 469 ? 35.485 19.718 -12.567 1.00 83.31 469 LEU A O 1
ATOM 3647 N N . ASN A 1 470 ? 33.942 18.120 -12.256 1.00 71.81 470 ASN A N 1
ATOM 3648 C CA . ASN A 1 470 ? 34.228 17.422 -13.515 1.00 71.81 470 ASN A CA 1
ATOM 3649 C C . ASN A 1 470 ? 33.537 18.004 -14.764 1.00 71.81 470 ASN A C 1
ATOM 3651 O O . ASN A 1 470 ? 33.989 17.738 -15.874 1.00 71.81 470 ASN A O 1
ATOM 3655 N N . HIS A 1 471 ? 32.528 18.872 -14.622 1.00 64.38 471 HIS A N 1
ATOM 3656 C CA . HIS A 1 471 ? 31.895 19.583 -15.752 1.00 64.38 471 HIS A CA 1
ATOM 3657 C C . HIS A 1 471 ? 32.562 20.939 -16.092 1.00 64.38 471 HIS A C 1
ATOM 3659 O O . HIS A 1 471 ? 31.949 21.784 -16.739 1.00 64.38 471 HIS A O 1
ATOM 3665 N N . SER A 1 472 ? 33.807 21.175 -15.654 1.00 49.25 472 SER A N 1
ATOM 3666 C CA . SER A 1 472 ? 34.503 22.472 -15.794 1.00 49.25 472 SER A CA 1
ATOM 3667 C C . SER A 1 472 ? 35.756 22.463 -16.696 1.00 49.25 472 SER A C 1
ATOM 3669 O O . SER A 1 472 ? 36.564 23.391 -16.654 1.00 49.25 472 SER A O 1
ATOM 3671 N N . LYS A 1 473 ? 35.913 21.454 -17.570 1.00 42.56 473 LYS A N 1
ATOM 3672 C CA . LYS A 1 473 ? 36.893 21.491 -18.676 1.00 42.56 473 LYS A CA 1
ATOM 3673 C C . LYS A 1 473 ? 36.308 22.231 -19.894 1.00 42.56 473 LYS A C 1
ATOM 3675 O O . LYS A 1 473 ? 35.206 21.883 -20.310 1.00 42.56 473 LYS A O 1
ATOM 3680 N N . PRO A 1 474 ? 37.018 23.207 -20.494 1.00 39.31 474 PRO A N 1
ATOM 3681 C CA . PRO A 1 474 ? 36.528 23.930 -21.665 1.00 39.31 474 PRO A CA 1
ATOM 3682 C C . PRO A 1 474 ? 36.619 23.080 -22.940 1.00 39.31 474 PRO A C 1
ATOM 3684 O O . PRO A 1 474 ? 37.626 22.412 -23.184 1.00 39.31 474 PRO A O 1
ATOM 3687 N N . GLU A 1 475 ? 35.584 23.147 -23.777 1.00 33.69 475 GLU A N 1
ATOM 3688 C CA . GLU A 1 475 ? 35.569 22.505 -25.093 1.00 33.69 475 GLU A CA 1
ATOM 3689 C C . GLU A 1 475 ? 36.525 23.217 -26.069 1.00 33.69 475 GLU A C 1
ATOM 3691 O O . GLU A 1 475 ? 36.450 24.429 -26.278 1.00 33.69 475 GLU A O 1
ATOM 3696 N N . GLY A 1 476 ? 37.429 22.441 -26.678 1.00 30.73 476 GLY A N 1
ATOM 3697 C CA . GLY A 1 476 ? 38.204 22.852 -27.854 1.00 30.73 476 GLY A CA 1
ATOM 3698 C C . GLY A 1 476 ? 37.320 22.983 -29.106 1.00 30.73 476 GLY A C 1
ATOM 3699 O O . GLY A 1 476 ? 36.142 22.634 -29.062 1.00 30.73 476 GLY A O 1
ATOM 3700 N N . PRO A 1 477 ? 37.858 23.502 -30.227 1.00 38.28 477 PRO A N 1
ATOM 3701 C CA . PRO A 1 477 ? 37.065 24.142 -31.274 1.00 38.28 477 PRO A CA 1
ATOM 3702 C C . PRO A 1 477 ? 35.956 23.252 -31.840 1.00 38.28 477 PRO A C 1
ATOM 3704 O O . PRO A 1 477 ? 36.175 22.108 -32.238 1.00 38.28 477 PRO A O 1
ATOM 3707 N N . THR A 1 478 ? 34.764 23.839 -31.903 1.00 37.94 478 THR A N 1
ATOM 3708 C CA . THR A 1 478 ? 33.501 23.207 -32.277 1.00 37.94 478 THR A CA 1
ATOM 3709 C C . THR A 1 478 ? 33.543 22.551 -33.658 1.00 37.94 478 THR A C 1
ATOM 3711 O O . THR A 1 478 ? 33.395 23.198 -34.696 1.00 37.94 478 THR A O 1
ATOM 3714 N N . GLY A 1 479 ? 33.628 21.218 -33.669 1.00 31.55 479 GLY A N 1
ATOM 3715 C CA . GLY A 1 479 ? 33.106 20.424 -34.778 1.00 31.55 479 GLY A CA 1
ATOM 3716 C C . GLY A 1 479 ? 31.612 20.716 -34.947 1.00 31.55 479 GLY A C 1
ATOM 3717 O O . GLY A 1 479 ? 30.888 20.817 -33.958 1.00 31.55 479 GLY A O 1
ATOM 3718 N N . ALA A 1 480 ? 31.169 20.908 -36.193 1.00 32.53 480 ALA A N 1
ATOM 3719 C CA . ALA A 1 480 ? 29.849 21.438 -36.540 1.00 32.53 480 ALA A CA 1
ATOM 3720 C C . ALA A 1 480 ? 28.699 20.843 -35.702 1.00 32.53 480 ALA A C 1
ATOM 3722 O O . ALA A 1 480 ? 28.408 19.648 -35.770 1.00 32.53 480 ALA A O 1
ATOM 3723 N N . GLY A 1 481 ? 28.025 21.704 -34.934 1.00 30.47 481 GLY A N 1
ATOM 3724 C CA . GLY A 1 481 ? 26.961 21.297 -34.024 1.00 30.47 481 GLY A CA 1
ATOM 3725 C C . GLY A 1 481 ? 25.751 20.720 -34.756 1.00 30.47 481 GLY A C 1
ATOM 3726 O O . GLY A 1 481 ? 24.913 21.463 -35.272 1.00 30.47 481 GLY A O 1
ATOM 3727 N N . ILE A 1 482 ? 25.608 19.395 -34.721 1.00 30.47 482 ILE A N 1
ATOM 3728 C CA . ILE A 1 482 ? 24.345 18.727 -35.031 1.00 30.47 482 ILE A CA 1
ATOM 3729 C C . ILE A 1 482 ? 23.414 18.958 -33.838 1.00 30.47 482 ILE A C 1
ATOM 3731 O O . ILE A 1 482 ? 23.366 18.165 -32.898 1.00 30.47 482 ILE A O 1
ATOM 3735 N N . LYS A 1 483 ? 22.645 20.054 -33.872 1.00 28.36 483 LYS A N 1
ATOM 3736 C CA . LYS A 1 483 ? 21.425 20.132 -33.059 1.00 28.36 483 LYS A CA 1
ATOM 3737 C C . LYS A 1 483 ? 20.548 18.930 -33.437 1.00 28.36 483 LYS A C 1
ATOM 3739 O O . LYS A 1 483 ? 20.325 18.737 -34.636 1.00 28.36 483 LYS A O 1
ATOM 3744 N N . PRO A 1 484 ? 20.025 18.143 -32.480 1.00 27.52 484 PRO A N 1
ATOM 3745 C CA . PRO A 1 484 ? 19.060 17.103 -32.802 1.00 27.52 484 PRO A CA 1
ATOM 3746 C C . PRO A 1 484 ? 17.811 17.772 -33.381 1.00 27.52 484 PRO A C 1
ATOM 3748 O O . PRO A 1 484 ? 17.026 18.393 -32.666 1.00 27.52 484 PRO A O 1
ATOM 3751 N N . HIS A 1 485 ? 17.652 17.680 -34.701 1.00 28.72 485 HIS A N 1
ATOM 3752 C CA . HIS A 1 485 ? 16.477 18.182 -35.396 1.00 28.72 485 HIS A CA 1
ATOM 3753 C C . HIS A 1 485 ? 15.303 17.261 -35.064 1.00 28.72 485 HIS A C 1
ATOM 3755 O O . HIS A 1 485 ? 15.033 16.293 -35.773 1.00 28.72 485 HIS A O 1
ATOM 3761 N N . VAL A 1 486 ? 14.590 17.574 -33.982 1.00 31.33 486 VAL A N 1
ATOM 3762 C CA . VAL A 1 486 ? 13.261 17.012 -33.726 1.00 31.33 486 VAL A CA 1
ATOM 3763 C C . VAL A 1 486 ? 12.399 17.347 -34.951 1.00 31.33 486 VAL A C 1
ATOM 3765 O O . VAL A 1 486 ? 12.342 18.516 -35.345 1.00 31.33 486 VAL A O 1
ATOM 3768 N N . PRO A 1 487 ? 11.797 16.367 -35.645 1.00 26.73 487 PRO A N 1
ATOM 3769 C CA . PRO A 1 487 ? 10.937 16.676 -36.775 1.00 26.73 487 PRO A CA 1
ATOM 3770 C C . PRO A 1 487 ? 9.679 17.389 -36.275 1.00 26.73 487 PRO A C 1
ATOM 3772 O O . PRO A 1 487 ? 8.954 16.842 -35.445 1.00 26.73 487 PRO A O 1
ATOM 3775 N N . ASN A 1 488 ? 9.380 18.569 -36.826 1.00 32.34 488 ASN A N 1
ATOM 3776 C CA . ASN A 1 488 ? 8.093 19.249 -36.643 1.00 32.34 488 ASN A CA 1
ATOM 3777 C C . ASN A 1 488 ? 6.979 18.516 -37.416 1.00 32.34 488 ASN A C 1
ATOM 3779 O O . ASN A 1 488 ? 6.356 19.056 -38.328 1.00 32.34 488 ASN A O 1
ATOM 3783 N N . THR A 1 489 ? 6.731 17.257 -37.062 1.00 32.41 489 THR A N 1
ATOM 3784 C CA . THR A 1 489 ? 5.500 16.547 -37.397 1.00 32.41 489 THR A CA 1
ATOM 3785 C C . THR A 1 489 ? 4.461 16.869 -36.329 1.00 32.41 489 THR A C 1
ATOM 3787 O O . THR A 1 489 ? 4.718 16.578 -35.158 1.00 32.41 489 THR A O 1
ATOM 3790 N N . PRO A 1 490 ? 3.285 17.422 -36.681 1.00 36.75 490 PRO A N 1
ATOM 3791 C CA . PRO A 1 490 ? 2.206 17.585 -35.718 1.00 36.75 490 PRO A CA 1
ATOM 3792 C C . PRO A 1 490 ? 1.868 16.219 -35.117 1.00 36.75 490 PRO A C 1
ATOM 3794 O O . PRO A 1 490 ? 1.545 15.292 -35.861 1.00 36.75 490 PRO A O 1
ATOM 3797 N N . TYR A 1 491 ? 1.948 16.086 -33.789 1.00 38.31 491 TYR A N 1
ATOM 3798 C CA . TYR A 1 491 ? 1.538 14.863 -33.099 1.00 38.31 491 TYR A CA 1
ATOM 3799 C C . TYR A 1 491 ? 0.083 14.554 -33.465 1.00 38.31 491 TYR A C 1
ATOM 3801 O O . TYR A 1 491 ? -0.838 15.254 -33.034 1.00 38.31 491 TYR A O 1
ATOM 3809 N N . ALA A 1 492 ? -0.111 13.522 -34.290 1.00 40.00 492 ALA A N 1
ATOM 3810 C CA . ALA A 1 492 ? -1.434 13.101 -34.719 1.00 40.00 492 ALA A CA 1
ATOM 3811 C C . ALA A 1 492 ? -2.273 12.746 -33.478 1.00 40.00 492 ALA A C 1
ATOM 3813 O O . ALA A 1 492 ? -1.760 12.085 -32.568 1.00 40.00 492 ALA A O 1
ATOM 3814 N N . PRO A 1 493 ? -3.542 13.187 -33.399 1.00 46.75 493 PRO A N 1
ATOM 3815 C CA . PRO A 1 493 ? -4.373 12.891 -32.243 1.00 46.75 493 PRO A CA 1
ATOM 3816 C C . PRO A 1 493 ? -4.522 11.368 -32.092 1.00 46.75 493 PRO A C 1
ATOM 3818 O O . PRO A 1 493 ? -4.764 10.688 -33.095 1.00 46.75 493 PRO A O 1
ATOM 3821 N N . PRO A 1 494 ? -4.405 10.817 -30.869 1.00 48.00 494 PRO A N 1
ATOM 3822 C CA . PRO A 1 494 ? -4.581 9.387 -30.659 1.00 48.00 494 PRO A CA 1
ATOM 3823 C C . PRO A 1 494 ? -5.990 8.951 -31.101 1.00 48.00 494 PRO A C 1
ATOM 3825 O O . PRO A 1 494 ? -6.949 9.714 -30.919 1.00 48.00 494 PRO A O 1
ATOM 3828 N N . PRO A 1 495 ? -6.142 7.738 -31.67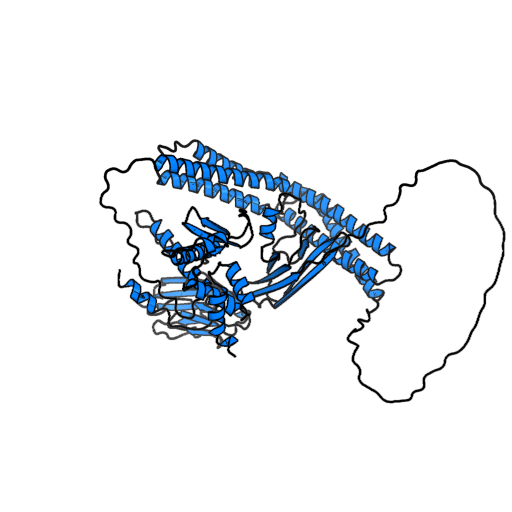0 1.00 48.38 495 PRO A N 1
ATOM 3829 C CA . PRO A 1 495 ? -7.433 7.243 -32.129 1.00 48.38 495 PRO A CA 1
ATOM 3830 C C . PRO A 1 495 ? -8.475 7.250 -31.003 1.00 48.38 495 PRO A C 1
ATOM 3832 O O . PRO A 1 495 ? -8.173 7.039 -29.824 1.00 48.38 495 PRO A O 1
ATOM 3835 N N . SER A 1 496 ? -9.725 7.519 -31.378 1.00 49.75 496 SER A N 1
ATOM 3836 C CA . SER A 1 496 ? -10.859 7.654 -30.463 1.00 49.75 496 SER A CA 1
ATOM 3837 C C . SER A 1 496 ? -11.133 6.347 -29.712 1.00 49.75 496 SER A C 1
ATOM 3839 O O . SER A 1 496 ? -11.790 5.455 -30.242 1.00 49.75 496 SER A O 1
ATOM 3841 N N . GLY A 1 497 ? -10.622 6.257 -28.481 1.00 53.28 497 GLY A N 1
ATOM 3842 C CA . GLY A 1 497 ? -10.734 5.086 -27.601 1.00 53.28 497 GLY A CA 1
ATOM 3843 C C . GLY A 1 497 ? -9.567 4.913 -26.615 1.00 53.28 497 GLY A C 1
ATOM 3844 O O . GLY A 1 497 ? -9.676 4.135 -25.673 1.00 53.28 497 GLY A O 1
ATOM 3845 N N . ILE A 1 498 ? -8.453 5.636 -26.793 1.00 65.50 498 ILE A N 1
ATOM 3846 C CA . ILE A 1 498 ? -7.318 5.615 -25.853 1.00 65.50 498 ILE A CA 1
ATOM 3847 C C . ILE A 1 498 ? -7.572 6.592 -24.693 1.00 65.50 498 ILE A C 1
ATOM 3849 O O . ILE A 1 498 ? -7.771 7.780 -24.937 1.00 65.50 498 ILE A O 1
ATOM 3853 N N . SER A 1 499 ? -7.522 6.109 -23.445 1.00 76.12 499 SER A N 1
ATOM 3854 C CA . SER A 1 499 ? -7.550 6.946 -22.233 1.00 76.12 499 SER A CA 1
ATOM 3855 C C . SER A 1 499 ? -6.164 7.502 -21.883 1.00 76.12 499 SER A C 1
ATOM 3857 O O . SER A 1 499 ? -5.136 6.951 -22.291 1.00 76.12 499 SER A O 1
ATOM 3859 N N . LEU A 1 500 ? -6.113 8.579 -21.092 1.00 80.06 500 LEU A N 1
ATOM 3860 C CA . LEU A 1 500 ? -4.851 9.189 -20.669 1.00 80.06 500 LEU A CA 1
ATOM 3861 C C . LEU A 1 500 ? -4.048 8.220 -19.798 1.00 80.06 500 LEU A C 1
ATOM 3863 O O . LEU A 1 500 ? -2.844 8.083 -19.993 1.00 80.06 500 LEU A O 1
ATOM 3867 N N . ALA A 1 501 ? -4.717 7.484 -18.905 1.00 76.25 501 ALA A N 1
ATOM 3868 C CA . ALA A 1 501 ? -4.079 6.451 -18.090 1.00 76.25 501 ALA A CA 1
ATOM 3869 C C . ALA A 1 501 ? -3.362 5.378 -18.938 1.00 76.25 501 ALA A C 1
ATOM 3871 O O . ALA A 1 501 ? -2.232 4.997 -18.621 1.00 76.25 501 ALA A O 1
ATOM 3872 N N . ARG A 1 502 ? -3.979 4.926 -20.043 1.00 77.06 502 ARG A N 1
ATOM 3873 C CA . ARG A 1 502 ? -3.360 3.962 -20.972 1.00 77.06 502 ARG A CA 1
ATOM 3874 C C . ARG A 1 502 ? -2.182 4.583 -21.718 1.00 77.06 502 ARG A C 1
ATOM 3876 O O . ARG A 1 502 ? -1.138 3.948 -21.804 1.00 77.06 502 ARG A O 1
ATOM 3883 N N . LEU A 1 503 ? -2.315 5.823 -22.191 1.00 79.88 503 LEU A N 1
ATOM 3884 C CA . LEU A 1 503 ? -1.253 6.515 -22.924 1.00 79.88 503 LEU A CA 1
ATOM 3885 C C . LEU A 1 503 ? -0.020 6.800 -22.049 1.00 79.88 503 LEU A C 1
ATOM 3887 O O . LEU A 1 503 ? 1.101 6.496 -22.453 1.00 79.88 503 LEU A O 1
ATOM 3891 N N . CYS A 1 504 ? -0.219 7.314 -20.831 1.00 80.00 504 CYS A N 1
ATOM 3892 C CA . CYS A 1 504 ? 0.860 7.507 -19.860 1.00 80.00 504 CYS A CA 1
ATOM 3893 C C . CYS A 1 504 ? 1.504 6.170 -19.470 1.00 80.00 504 CYS A C 1
ATOM 3895 O O . CYS A 1 504 ? 2.723 6.104 -19.348 1.00 80.00 504 CYS A O 1
ATOM 3897 N N . GLY A 1 505 ? 0.716 5.095 -19.343 1.00 75.94 505 GLY A N 1
ATOM 3898 C CA . GLY A 1 505 ? 1.236 3.741 -19.145 1.00 75.94 505 GLY A CA 1
ATOM 3899 C C . GLY A 1 505 ? 2.138 3.277 -20.295 1.00 75.94 505 GLY A C 1
ATOM 3900 O O . GLY A 1 505 ? 3.253 2.827 -20.057 1.00 75.94 505 GLY A O 1
ATOM 3901 N N . THR A 1 506 ? 1.707 3.436 -21.548 1.00 78.62 506 THR A N 1
ATOM 3902 C CA . THR A 1 506 ? 2.521 3.080 -22.721 1.00 78.62 506 THR A CA 1
ATOM 3903 C C . THR A 1 506 ? 3.831 3.871 -22.769 1.00 78.62 506 THR A C 1
ATOM 3905 O O . THR A 1 506 ? 4.892 3.284 -22.966 1.00 78.62 506 THR A O 1
ATOM 3908 N N . ILE A 1 507 ? 3.781 5.186 -22.534 1.00 78.75 507 ILE A N 1
ATOM 3909 C CA . ILE A 1 507 ? 4.964 6.060 -22.565 1.00 78.75 507 ILE A CA 1
ATOM 3910 C C . ILE A 1 507 ? 5.924 5.754 -21.411 1.00 78.75 507 ILE A C 1
ATOM 3912 O O . ILE A 1 507 ? 7.133 5.750 -21.619 1.00 78.75 507 ILE A O 1
ATOM 3916 N N . ALA A 1 508 ? 5.412 5.460 -20.215 1.00 75.69 508 ALA A N 1
ATOM 3917 C CA . ALA A 1 508 ? 6.234 5.084 -19.068 1.00 75.69 508 ALA A CA 1
ATOM 3918 C C . ALA A 1 508 ? 6.949 3.737 -19.287 1.00 75.69 508 ALA A C 1
ATOM 3920 O O . ALA A 1 508 ? 8.141 3.630 -19.007 1.00 75.69 508 ALA A O 1
ATOM 3921 N N . TRP A 1 509 ? 6.271 2.742 -19.873 1.00 78.94 509 TRP A N 1
ATOM 3922 C CA . TRP A 1 509 ? 6.908 1.483 -20.281 1.00 78.94 509 TRP A CA 1
ATOM 3923 C C . TRP A 1 509 ? 7.982 1.692 -21.354 1.00 78.94 509 TRP A C 1
ATOM 3925 O O . TRP A 1 509 ? 9.083 1.163 -21.222 1.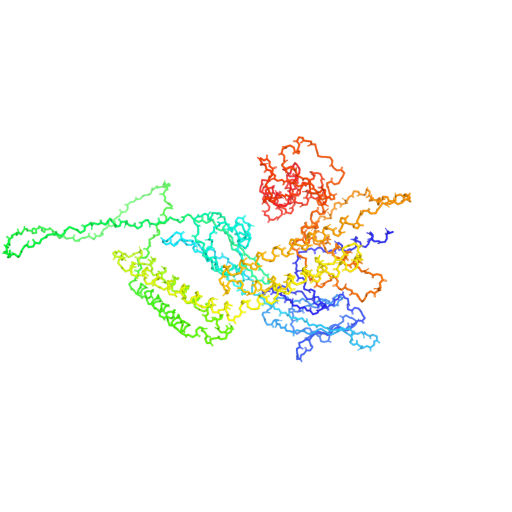00 78.94 509 TRP A O 1
ATOM 3935 N N . MET A 1 510 ? 7.693 2.493 -22.387 1.00 78.88 510 MET A N 1
ATOM 3936 C CA . MET A 1 510 ? 8.675 2.836 -23.424 1.00 78.88 510 MET A CA 1
ATOM 3937 C C . MET A 1 510 ? 9.887 3.567 -22.839 1.00 78.88 510 MET A C 1
ATOM 3939 O O . MET A 1 510 ? 11.016 3.237 -23.190 1.00 78.88 510 MET A O 1
ATOM 3943 N N . ARG A 1 511 ? 9.669 4.516 -21.920 1.00 77.06 511 ARG A N 1
ATOM 3944 C CA . ARG A 1 511 ? 10.737 5.226 -21.210 1.00 77.06 511 ARG A CA 1
ATOM 3945 C C . ARG A 1 511 ? 11.616 4.262 -20.423 1.00 77.06 511 ARG A C 1
ATOM 3947 O O . ARG A 1 511 ? 12.815 4.241 -20.667 1.00 77.06 511 ARG A O 1
ATOM 3954 N N . ARG A 1 512 ? 11.021 3.419 -19.573 1.00 75.44 512 ARG A N 1
ATOM 3955 C CA . ARG A 1 512 ? 11.747 2.414 -18.784 1.00 75.44 512 ARG A CA 1
ATOM 3956 C C . ARG A 1 512 ? 12.582 1.492 -19.679 1.00 75.44 512 ARG A C 1
ATOM 3958 O O . ARG A 1 512 ? 13.745 1.243 -19.373 1.00 75.44 512 ARG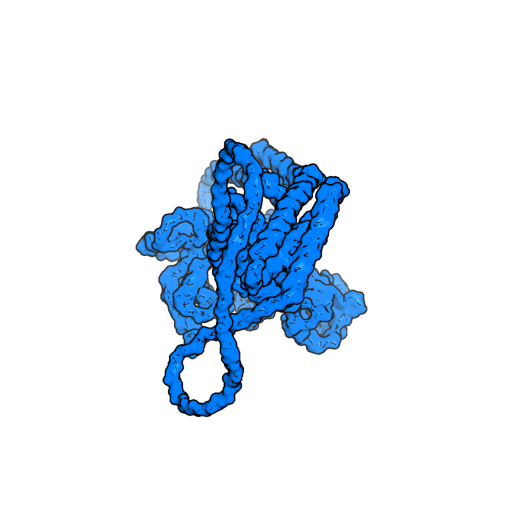 A O 1
ATOM 3965 N N . ALA A 1 513 ? 12.020 1.011 -20.790 1.00 70.56 513 ALA A N 1
ATOM 3966 C CA . ALA A 1 513 ? 12.742 0.167 -21.743 1.00 70.56 513 ALA A CA 1
ATOM 3967 C C . ALA A 1 513 ? 13.932 0.905 -22.384 1.00 70.56 513 ALA A C 1
ATOM 3969 O O . ALA A 1 513 ? 15.037 0.372 -22.406 1.00 70.56 513 ALA A O 1
ATOM 3970 N N . VAL A 1 514 ? 13.735 2.148 -22.840 1.00 70.88 514 VAL A N 1
ATOM 3971 C CA . VAL A 1 514 ? 14.794 2.982 -23.435 1.00 70.88 514 VAL A CA 1
ATOM 3972 C C . VAL A 1 514 ? 15.886 3.330 -22.421 1.00 70.88 514 VAL A C 1
ATOM 3974 O O . VAL A 1 514 ? 17.061 3.197 -22.742 1.00 70.88 514 VAL A O 1
ATOM 3977 N N . GLU A 1 515 ? 15.534 3.719 -21.197 1.00 67.94 515 GLU A N 1
ATOM 3978 C CA . GLU A 1 515 ? 16.494 4.009 -20.121 1.00 67.94 515 GLU A CA 1
ATOM 3979 C C . GLU A 1 515 ? 17.294 2.755 -19.733 1.00 67.94 515 GLU A C 1
ATOM 3981 O O . GLU A 1 515 ? 18.512 2.826 -19.586 1.00 67.94 515 GLU A O 1
ATOM 3986 N N . THR A 1 516 ? 16.646 1.584 -19.675 1.00 64.31 516 THR A N 1
ATOM 3987 C CA . THR A 1 516 ? 17.327 0.302 -19.413 1.00 64.31 516 THR A CA 1
ATOM 3988 C C . THR A 1 516 ? 18.256 -0.105 -20.563 1.00 64.31 516 THR A C 1
ATOM 3990 O O . THR A 1 516 ? 19.328 -0.653 -20.319 1.00 64.31 516 THR A O 1
ATOM 3993 N N . TRP A 1 517 ? 17.882 0.164 -21.819 1.00 61.19 517 TRP A N 1
ATOM 3994 C CA . TRP A 1 517 ? 18.726 -0.126 -22.986 1.00 61.19 517 TRP A CA 1
ATOM 3995 C C . TRP A 1 517 ? 19.902 0.845 -23.137 1.00 61.19 517 TRP A C 1
ATOM 3997 O O . TRP A 1 517 ? 20.985 0.419 -23.528 1.00 61.19 517 TRP A O 1
ATOM 4007 N N . LEU A 1 518 ? 19.716 2.130 -22.821 1.00 54.75 518 LEU A N 1
ATOM 4008 C CA . LEU A 1 518 ? 20.771 3.147 -22.898 1.00 54.75 518 LEU A CA 1
ATOM 4009 C C . LEU A 1 518 ? 21.728 3.122 -21.694 1.00 54.75 518 LEU A C 1
ATOM 4011 O O . LEU A 1 518 ? 22.837 3.635 -21.804 1.00 54.75 518 LEU A O 1
ATOM 4015 N N . GLY A 1 519 ? 21.334 2.511 -20.572 1.00 52.03 519 GLY A N 1
ATOM 4016 C CA . GLY A 1 519 ? 22.197 2.282 -19.406 1.00 52.03 519 GLY A CA 1
ATOM 4017 C C . GLY A 1 519 ? 23.157 1.087 -19.526 1.00 52.03 519 GLY A C 1
ATOM 4018 O O . GLY A 1 519 ? 23.923 0.831 -18.601 1.00 52.03 519 GLY A O 1
ATOM 4019 N N . GLY A 1 520 ? 23.120 0.329 -20.628 1.00 48.22 520 GLY A N 1
ATOM 4020 C CA . GLY A 1 520 ? 24.005 -0.818 -20.851 1.00 48.22 520 GLY A CA 1
ATOM 4021 C C . GLY A 1 520 ? 25.378 -0.409 -21.390 1.00 48.22 520 GLY A C 1
ATOM 4022 O O . GLY A 1 520 ? 25.486 0.029 -22.534 1.00 48.22 520 GLY A O 1
ATOM 4023 N N . ASN A 1 521 ? 26.436 -0.597 -20.594 1.00 40.50 521 ASN A N 1
ATOM 4024 C CA . ASN A 1 521 ? 27.814 -0.340 -21.026 1.00 40.50 521 ASN A CA 1
ATOM 4025 C C . ASN A 1 521 ? 28.252 -1.335 -22.133 1.00 40.50 521 ASN A C 1
ATOM 4027 O O . ASN A 1 521 ? 27.703 -2.430 -22.250 1.00 40.50 521 ASN A O 1
ATOM 4031 N N . SER A 1 522 ? 29.243 -0.974 -22.958 1.00 42.56 522 SER A N 1
ATOM 4032 C CA . SER A 1 522 ? 29.527 -1.618 -24.267 1.00 42.56 522 SER A CA 1
ATOM 4033 C C . SER A 1 522 ? 30.169 -3.027 -24.243 1.00 42.56 522 SER A C 1
ATOM 4035 O O . SER A 1 522 ? 30.830 -3.423 -25.203 1.00 42.56 522 SER A O 1
ATOM 4037 N N . GLN A 1 523 ? 29.964 -3.817 -23.188 1.00 40.97 523 GLN A N 1
ATOM 4038 C CA . GLN A 1 523 ? 30.207 -5.264 -23.196 1.00 40.97 523 GLN A CA 1
ATOM 4039 C C . GLN A 1 523 ? 28.860 -5.985 -23.154 1.00 40.97 523 GLN A C 1
ATOM 4041 O O . GLN A 1 523 ? 28.107 -5.827 -22.199 1.00 40.97 523 GLN A O 1
ATOM 4046 N N . ALA A 1 524 ? 28.557 -6.743 -24.213 1.00 42.72 524 ALA A N 1
ATOM 4047 C CA . ALA A 1 524 ? 27.236 -7.312 -24.480 1.00 42.72 524 ALA A CA 1
ATOM 4048 C C . ALA A 1 524 ? 26.649 -8.055 -23.258 1.00 42.72 524 ALA A C 1
ATOM 4050 O O . ALA A 1 524 ? 27.129 -9.143 -22.924 1.00 42.72 524 ALA A O 1
ATOM 4051 N N . PRO A 1 525 ? 25.608 -7.510 -22.600 1.00 37.16 525 PRO A N 1
ATOM 4052 C CA . PRO A 1 525 ? 25.032 -8.144 -21.431 1.00 37.16 525 PRO A CA 1
ATOM 4053 C C . PRO A 1 525 ? 24.068 -9.259 -21.840 1.00 37.16 525 PRO A C 1
ATOM 4055 O O . PRO A 1 525 ? 23.323 -9.153 -22.819 1.00 37.16 525 PRO A O 1
ATOM 4058 N N . VAL A 1 526 ? 24.022 -10.309 -21.017 1.00 45.75 526 VAL A N 1
ATOM 4059 C CA . VAL A 1 526 ? 22.858 -11.202 -20.928 1.00 45.75 526 VAL A CA 1
ATOM 4060 C C . VAL A 1 526 ? 21.609 -10.330 -20.784 1.00 45.75 526 VAL A C 1
ATOM 4062 O O . VAL A 1 526 ? 21.626 -9.387 -20.002 1.00 45.75 526 VAL A O 1
ATOM 4065 N N . CYS A 1 527 ? 20.552 -10.627 -21.546 1.00 40.44 527 CYS A N 1
ATOM 4066 C CA . CYS A 1 527 ? 19.360 -9.786 -21.692 1.00 40.44 527 CYS A CA 1
ATOM 4067 C C . CYS A 1 527 ? 18.783 -9.298 -20.344 1.00 40.44 527 CYS A C 1
ATOM 4069 O O . CYS A 1 527 ? 17.953 -9.977 -19.733 1.00 40.44 527 CYS A O 1
ATOM 4071 N N . SER A 1 528 ? 19.187 -8.098 -19.910 1.00 41.16 528 SER A N 1
ATOM 4072 C CA . SER A 1 528 ? 18.709 -7.462 -18.683 1.00 41.16 528 SER A CA 1
ATOM 4073 C C . SER A 1 528 ? 17.207 -7.229 -18.785 1.00 41.16 528 SER A C 1
ATOM 4075 O O . SER A 1 528 ? 16.725 -6.402 -19.564 1.00 41.16 528 SER A O 1
ATOM 4077 N N . LYS A 1 529 ? 16.452 -8.020 -18.023 1.00 47.81 529 LYS A N 1
ATOM 4078 C CA . LYS A 1 529 ? 15.000 -8.125 -18.133 1.00 47.81 529 LYS A CA 1
ATOM 4079 C C . LYS A 1 529 ? 14.331 -6.874 -17.547 1.00 47.81 529 LYS A C 1
ATOM 4081 O O . LYS A 1 529 ? 13.971 -6.847 -16.375 1.00 47.81 529 LYS A O 1
ATOM 4086 N N . TRP A 1 530 ? 14.130 -5.845 -18.375 1.00 46.28 530 TRP A N 1
ATOM 4087 C CA . TRP A 1 530 ? 13.428 -4.589 -18.034 1.00 46.28 530 TRP A CA 1
ATOM 4088 C C . TRP A 1 530 ? 11.995 -4.803 -17.491 1.00 46.28 530 TRP A C 1
ATOM 4090 O O . TRP A 1 530 ? 11.413 -3.914 -16.868 1.00 46.28 530 TRP A O 1
ATOM 4100 N N . GLU A 1 531 ? 11.442 -6.003 -17.684 1.00 45.75 531 GLU A N 1
ATOM 4101 C CA . GLU A 1 531 ? 10.172 -6.487 -17.128 1.00 45.75 531 GLU A CA 1
ATOM 4102 C C . GLU A 1 531 ? 10.241 -6.833 -15.621 1.00 45.75 531 GLU A C 1
ATOM 4104 O O . GLU A 1 531 ? 9.213 -7.148 -15.029 1.00 45.75 531 GLU A O 1
ATOM 4109 N N . ALA A 1 532 ? 11.416 -6.770 -14.972 1.00 43.59 532 ALA A N 1
ATOM 4110 C CA . ALA A 1 532 ? 11.625 -7.172 -13.569 1.00 43.59 532 ALA A CA 1
ATOM 4111 C C . ALA A 1 532 ? 10.747 -6.432 -12.534 1.00 43.59 532 ALA A C 1
ATOM 4113 O O . ALA A 1 532 ? 10.605 -6.892 -11.403 1.00 43.59 532 ALA A O 1
ATOM 4114 N N . ARG A 1 533 ? 10.127 -5.306 -12.912 1.00 51.84 533 ARG A N 1
ATOM 4115 C CA . ARG A 1 533 ? 9.011 -4.689 -12.180 1.00 51.84 533 ARG A CA 1
ATOM 4116 C C . ARG A 1 533 ? 7.729 -4.849 -13.010 1.00 51.84 533 ARG A C 1
ATOM 4118 O O . ARG A 1 533 ? 7.540 -4.060 -13.936 1.00 51.84 533 ARG A O 1
ATOM 4125 N N . PRO A 1 534 ? 6.827 -5.802 -12.704 1.00 54.81 534 PRO A N 1
ATOM 4126 C CA . PRO A 1 534 ? 5.676 -6.114 -13.563 1.00 54.81 534 PRO A CA 1
ATOM 4127 C C . PRO A 1 534 ? 4.619 -4.996 -13.631 1.00 54.81 534 PRO A C 1
ATOM 4129 O O . PRO A 1 534 ? 3.747 -5.012 -14.496 1.00 54.81 534 PRO A O 1
ATOM 4132 N N . TYR A 1 535 ? 4.708 -3.993 -12.755 1.00 67.81 535 TYR A N 1
ATOM 4133 C CA . TYR A 1 535 ? 3.868 -2.800 -12.762 1.00 67.81 535 TYR A CA 1
ATOM 4134 C C . TYR A 1 535 ? 4.693 -1.521 -12.944 1.00 67.81 535 TYR A C 1
ATOM 4136 O O . TYR A 1 535 ? 5.878 -1.440 -12.607 1.00 67.81 535 TYR A O 1
ATOM 4144 N N . LEU A 1 536 ? 4.028 -0.491 -13.464 1.00 66.31 536 LEU A N 1
ATOM 4145 C CA . LEU A 1 536 ? 4.504 0.890 -13.431 1.00 66.31 536 LEU A CA 1
ATOM 4146 C C . LEU A 1 536 ? 4.068 1.537 -12.122 1.00 66.31 536 LEU A C 1
ATOM 4148 O O . LEU A 1 536 ? 2.886 1.478 -11.779 1.00 66.31 536 LEU A O 1
ATOM 4152 N N . SER A 1 537 ? 5.001 2.190 -11.439 1.00 77.62 537 SER A N 1
ATOM 4153 C CA . SER A 1 537 ? 4.698 3.035 -10.286 1.00 77.62 537 SER A CA 1
ATOM 4154 C C . SER A 1 537 ? 3.825 4.236 -10.677 1.00 77.62 537 SER A C 1
ATOM 4156 O O . SER A 1 537 ? 3.750 4.636 -11.846 1.00 77.62 537 SER A O 1
ATOM 4158 N N . ALA A 1 538 ? 3.169 4.837 -9.680 1.00 74.44 538 ALA A N 1
ATOM 4159 C CA . ALA A 1 538 ? 2.456 6.100 -9.863 1.00 74.44 538 ALA A CA 1
ATOM 4160 C C . ALA A 1 538 ? 3.400 7.206 -10.373 1.00 74.44 538 ALA A C 1
ATOM 4162 O O . ALA A 1 538 ? 3.023 7.953 -11.275 1.00 74.44 538 ALA A O 1
ATOM 4163 N N . GLU A 1 539 ? 4.641 7.233 -9.877 1.00 78.44 539 GLU A N 1
ATOM 4164 C CA . GLU A 1 539 ? 5.670 8.194 -10.282 1.00 78.44 539 GLU A CA 1
ATOM 4165 C C . GLU A 1 539 ? 6.049 8.052 -11.761 1.00 78.44 539 GLU A C 1
ATOM 4167 O O . GLU A 1 539 ? 6.008 9.028 -12.501 1.00 78.44 539 GLU A O 1
ATOM 4172 N N . GLU A 1 540 ? 6.309 6.840 -12.261 1.00 80.69 540 GLU A N 1
ATOM 4173 C CA . GLU A 1 540 ? 6.634 6.635 -13.685 1.00 80.69 540 GLU A CA 1
ATOM 4174 C C . GLU A 1 540 ? 5.492 7.086 -14.614 1.00 80.69 540 GLU A C 1
ATOM 4176 O O . GLU A 1 540 ? 5.731 7.662 -15.681 1.00 80.69 540 GLU A O 1
ATOM 4181 N N . ARG A 1 541 ? 4.234 6.889 -14.194 1.00 80.06 541 ARG A N 1
ATOM 4182 C CA . ARG A 1 541 ? 3.054 7.388 -14.920 1.00 80.06 541 ARG A CA 1
ATOM 4183 C C . ARG A 1 541 ? 2.922 8.913 -14.833 1.00 80.06 541 ARG A C 1
ATOM 4185 O O . ARG A 1 541 ? 2.548 9.535 -15.829 1.00 80.06 541 ARG A O 1
ATOM 4192 N N . ALA A 1 542 ? 3.249 9.520 -13.691 1.00 79.81 542 ALA A N 1
ATOM 4193 C CA . ALA A 1 542 ? 3.269 10.972 -13.507 1.00 79.81 542 ALA A CA 1
ATOM 4194 C C . ALA A 1 542 ? 4.379 11.636 -14.343 1.00 79.81 542 ALA A C 1
ATOM 4196 O O . ALA A 1 542 ? 4.136 12.637 -15.015 1.00 79.81 542 ALA A O 1
ATOM 4197 N N . VAL A 1 543 ? 5.564 11.030 -14.399 1.00 81.06 543 VAL A N 1
ATOM 4198 C CA . VAL A 1 543 ? 6.706 11.437 -15.230 1.00 81.06 543 VAL A CA 1
ATOM 4199 C C . VAL A 1 543 ? 6.376 11.344 -16.727 1.00 81.06 543 VAL A C 1
ATOM 4201 O O . VAL A 1 543 ? 6.667 12.274 -17.490 1.00 81.06 543 VAL A O 1
ATOM 4204 N N . ALA A 1 544 ? 5.697 10.278 -17.165 1.00 84.50 544 ALA A N 1
ATOM 4205 C CA . ALA A 1 544 ? 5.174 10.176 -18.530 1.00 84.50 544 ALA A CA 1
ATOM 4206 C C . ALA A 1 544 ? 4.125 11.263 -18.836 1.00 84.50 544 ALA A C 1
ATOM 4208 O O . ALA A 1 544 ? 4.168 11.879 -19.903 1.00 84.50 544 ALA A O 1
ATOM 4209 N N . PHE A 1 545 ? 3.234 11.564 -17.886 1.00 87.31 545 PHE A N 1
ATOM 4210 C CA . PHE A 1 545 ? 2.248 12.636 -18.025 1.00 87.31 545 PHE A CA 1
ATOM 4211 C C . PHE A 1 545 ? 2.885 14.036 -18.103 1.00 87.31 545 PHE A C 1
ATOM 4213 O O . PHE A 1 545 ? 2.548 14.802 -19.007 1.00 87.31 545 PHE A O 1
ATOM 4220 N N . LYS A 1 546 ? 3.857 14.355 -17.234 1.00 86.62 546 LYS A N 1
ATOM 4221 C CA . LYS A 1 546 ? 4.657 15.595 -17.313 1.00 86.62 546 LYS A CA 1
ATOM 4222 C C . LYS A 1 546 ? 5.336 15.741 -18.678 1.00 86.62 546 LYS A C 1
ATOM 4224 O O . LYS A 1 546 ? 5.376 16.834 -19.232 1.00 86.62 546 LYS A O 1
ATOM 4229 N N . SER A 1 547 ? 5.808 14.635 -19.252 1.00 84.56 547 SER A N 1
ATOM 4230 C CA . SER A 1 547 ? 6.473 14.628 -20.562 1.00 84.56 547 SER A CA 1
ATOM 4231 C C . SER A 1 547 ? 5.504 14.887 -21.722 1.00 84.56 547 SER A C 1
ATOM 4233 O O . SER A 1 547 ? 5.840 15.627 -22.643 1.00 84.56 547 SER A O 1
ATOM 4235 N N . LEU A 1 548 ? 4.281 14.346 -21.658 1.00 85.81 548 LEU A N 1
ATOM 4236 C CA . LEU A 1 548 ? 3.199 14.708 -22.582 1.00 85.81 548 LEU A CA 1
ATOM 4237 C C . LEU A 1 548 ? 2.811 16.186 -22.460 1.00 85.81 548 LEU A C 1
ATOM 4239 O O . LEU A 1 548 ? 2.585 16.842 -23.474 1.00 85.81 548 LEU A O 1
ATOM 4243 N N . ALA A 1 549 ? 2.733 16.706 -21.233 1.00 86.19 549 ALA A N 1
ATOM 4244 C CA . ALA A 1 549 ? 2.425 18.108 -20.984 1.00 86.19 549 ALA A CA 1
ATOM 4245 C C . ALA A 1 549 ? 3.5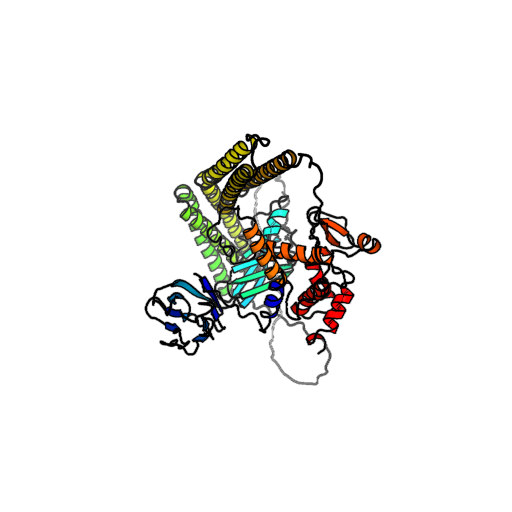06 19.040 -21.559 1.00 86.19 549 ALA A C 1
ATOM 4247 O O . ALA A 1 549 ? 3.165 20.007 -22.234 1.00 86.19 549 ALA A O 1
ATOM 4248 N N . LEU A 1 550 ? 4.788 18.705 -21.375 1.00 86.25 550 LEU A N 1
ATOM 4249 C CA . LEU A 1 550 ? 5.914 19.446 -21.948 1.00 86.25 550 LEU A CA 1
ATOM 4250 C C . LEU A 1 550 ? 5.861 19.440 -23.484 1.00 86.25 550 LEU A C 1
ATOM 4252 O O . LEU A 1 550 ? 5.943 20.492 -24.109 1.00 86.25 550 LEU A O 1
ATOM 4256 N N . ALA A 1 551 ? 5.620 18.274 -24.092 1.00 84.88 551 ALA A N 1
ATOM 4257 C CA . ALA A 1 551 ? 5.540 18.127 -25.546 1.00 84.88 551 ALA A CA 1
ATOM 4258 C C . ALA A 1 551 ? 4.374 18.898 -26.197 1.00 84.88 551 ALA A C 1
ATOM 4260 O O . ALA A 1 551 ? 4.453 19.213 -27.380 1.00 84.88 551 ALA A O 1
ATOM 4261 N N . VAL A 1 552 ? 3.294 19.208 -25.464 1.00 84.56 552 VAL A N 1
ATOM 4262 C CA . VAL A 1 552 ? 2.214 20.079 -25.974 1.00 84.56 552 VAL A CA 1
ATOM 4263 C C . VAL A 1 552 ? 2.377 21.553 -25.604 1.00 84.56 552 VAL A C 1
ATOM 4265 O O . VAL A 1 552 ? 1.618 22.366 -26.121 1.00 84.56 552 VAL A O 1
ATOM 4268 N N . GLN A 1 553 ? 3.311 21.902 -24.713 1.00 86.88 553 GLN A N 1
ATOM 4269 C CA . GLN A 1 553 ? 3.723 23.290 -24.457 1.00 86.88 553 GLN A CA 1
ATOM 4270 C C . GLN A 1 553 ? 4.780 23.772 -25.459 1.00 86.88 553 GLN A C 1
ATOM 4272 O O . GLN A 1 553 ? 4.894 24.977 -25.680 1.00 86.88 553 GLN A O 1
ATOM 4277 N N . ASP A 1 554 ? 5.537 22.852 -26.061 1.00 84.00 554 ASP A N 1
ATOM 4278 C CA . ASP A 1 554 ? 6.555 23.179 -27.057 1.00 84.00 554 ASP A CA 1
ATOM 4279 C C . ASP A 1 554 ? 5.962 23.942 -28.257 1.00 84.00 554 ASP A C 1
ATOM 4281 O O . ASP A 1 554 ? 4.882 23.621 -28.760 1.00 84.00 554 ASP A O 1
ATOM 4285 N N . GLY A 1 555 ? 6.652 25.002 -28.680 1.00 72.94 555 GLY A N 1
ATOM 4286 C CA . GLY A 1 555 ? 6.196 25.912 -29.735 1.00 72.94 555 GLY A CA 1
ATOM 4287 C C . GLY A 1 555 ? 4.933 26.740 -29.433 1.00 72.94 555 GLY A C 1
ATOM 4288 O O . GLY A 1 555 ? 4.425 27.388 -30.349 1.00 72.94 555 GLY A O 1
ATOM 4289 N N . VAL A 1 556 ? 4.404 26.746 -28.199 1.00 79.50 556 VAL A N 1
ATOM 4290 C CA . VAL A 1 556 ? 3.196 27.514 -27.837 1.00 79.50 556 VAL A CA 1
ATOM 4291 C C . VAL A 1 556 ? 3.535 28.749 -27.004 1.00 79.50 556 VAL A C 1
ATOM 4293 O O . VAL A 1 556 ? 3.959 28.649 -25.855 1.00 79.50 556 VAL A O 1
ATOM 4296 N N . GLU A 1 557 ? 3.256 29.932 -27.552 1.00 75.38 557 GLU A N 1
ATOM 4297 C CA . GLU A 1 557 ? 3.310 31.185 -26.796 1.00 75.38 557 GLU A CA 1
ATOM 4298 C C . GLU A 1 557 ? 2.074 31.352 -25.898 1.00 75.38 557 GLU A C 1
ATOM 4300 O O . GLU A 1 557 ? 0.925 31.242 -26.339 1.00 75.38 557 GLU A O 1
ATOM 4305 N N . PHE A 1 558 ? 2.308 31.666 -24.623 1.00 74.81 558 PHE A N 1
ATOM 4306 C CA . PHE A 1 558 ? 1.265 32.006 -23.660 1.00 74.81 558 PHE A CA 1
ATOM 4307 C C . PHE A 1 558 ? 1.355 33.499 -23.324 1.00 74.81 558 PHE A C 1
ATOM 4309 O O . PHE A 1 558 ? 2.318 33.931 -22.704 1.00 74.81 558 PHE A O 1
ATOM 4316 N N . HIS A 1 559 ? 0.354 34.292 -23.716 1.00 69.25 559 HIS A N 1
ATOM 4317 C CA . HIS A 1 559 ? 0.368 35.743 -23.488 1.00 69.25 559 HIS A CA 1
ATOM 4318 C C . HIS A 1 559 ? 0.333 36.125 -21.998 1.00 69.25 559 HIS A C 1
ATOM 4320 O O . HIS A 1 559 ? -0.442 35.545 -21.233 1.00 69.25 559 HIS A O 1
ATOM 4326 N N . ASP A 1 560 ? 1.054 37.186 -21.629 1.00 56.88 560 ASP A N 1
ATOM 4327 C CA . ASP A 1 560 ? 1.242 37.669 -20.249 1.00 56.88 560 ASP A CA 1
ATOM 4328 C C . ASP A 1 560 ? -0.068 37.808 -19.466 1.00 56.88 560 ASP A C 1
ATOM 4330 O O . ASP A 1 560 ? -0.212 37.231 -18.399 1.00 56.88 560 ASP A O 1
ATOM 4334 N N . THR A 1 561 ? -1.116 38.398 -20.054 1.00 58.59 561 THR A N 1
ATOM 4335 C CA . THR A 1 561 ? -2.442 38.528 -19.400 1.00 58.59 561 THR A CA 1
ATOM 4336 C C . THR A 1 561 ? -3.097 37.200 -18.973 1.00 58.59 561 THR A C 1
ATOM 4338 O O . THR A 1 561 ? -4.082 37.198 -18.228 1.00 58.59 561 THR A O 1
ATOM 4341 N N . THR A 1 562 ? -2.595 36.063 -19.461 1.00 58.47 562 THR A N 1
ATOM 4342 C CA . THR A 1 562 ? -2.928 34.715 -18.985 1.00 58.47 562 THR A CA 1
ATOM 4343 C C . THR A 1 562 ? -1.998 34.266 -17.857 1.00 58.47 562 THR A C 1
ATOM 4345 O O . THR A 1 562 ? -2.494 33.691 -16.888 1.00 58.47 562 THR A O 1
ATOM 4348 N N . MET A 1 563 ? -0.695 34.531 -17.977 1.00 61.31 563 MET A N 1
ATOM 4349 C CA . MET A 1 563 ? 0.337 34.238 -16.973 1.00 61.31 563 MET A CA 1
ATOM 4350 C C . MET A 1 563 ? 0.206 35.106 -15.710 1.00 61.31 563 MET A C 1
ATOM 4352 O O . MET A 1 563 ? 0.553 34.647 -14.637 1.00 61.31 563 MET A O 1
ATOM 4356 N N . ASP A 1 564 ? -0.357 36.313 -15.794 1.00 61.38 564 ASP A N 1
ATOM 4357 C CA . ASP A 1 564 ? -0.598 37.192 -14.637 1.00 61.38 564 ASP A CA 1
ATOM 4358 C C . ASP A 1 564 ? -1.841 36.772 -13.840 1.00 61.38 564 ASP A C 1
ATOM 4360 O O . ASP A 1 564 ? -1.982 37.027 -12.645 1.00 61.38 564 ASP A O 1
ATOM 4364 N N . ARG A 1 565 ? -2.808 36.153 -14.531 1.00 65.00 565 ARG A N 1
ATOM 4365 C CA . ARG A 1 565 ? -4.089 35.710 -13.956 1.00 65.00 565 ARG A CA 1
ATOM 4366 C C . ARG A 1 565 ? -4.032 34.299 -13.392 1.00 65.00 565 ARG A C 1
ATOM 4368 O O . ARG A 1 565 ? -5.016 33.860 -12.794 1.00 65.00 565 ARG A O 1
ATOM 4375 N N . LEU A 1 566 ? -2.955 33.574 -13.655 1.00 67.88 566 LEU A N 1
ATOM 4376 C CA . LEU A 1 566 ? -2.726 32.206 -13.222 1.00 67.88 566 LEU A CA 1
ATOM 4377 C C . LEU A 1 566 ? -1.374 32.170 -12.526 1.00 67.88 566 LEU A C 1
ATOM 4379 O O . LEU A 1 566 ? -0.426 32.729 -13.044 1.00 67.88 566 LEU A O 1
ATOM 4383 N N . VAL A 1 567 ? -1.247 31.515 -11.379 1.00 72.31 567 VAL A N 1
ATOM 4384 C CA . VAL A 1 567 ? 0.047 31.454 -10.682 1.00 72.31 567 VAL A CA 1
ATOM 4385 C C . VAL A 1 567 ? 0.951 30.476 -11.439 1.00 72.31 567 VAL A C 1
ATOM 4387 O O . VAL A 1 567 ? 0.898 29.277 -11.171 1.00 72.31 567 VAL A O 1
ATOM 4390 N N . VAL A 1 568 ? 1.688 30.948 -12.449 1.00 78.56 568 VAL A N 1
ATOM 4391 C CA . VAL A 1 568 ? 2.493 30.095 -13.339 1.00 78.56 568 VAL A CA 1
ATOM 4392 C C . VAL A 1 568 ? 3.970 30.139 -12.957 1.00 78.56 568 VAL A C 1
ATOM 4394 O O . VAL A 1 568 ? 4.567 31.209 -12.893 1.00 78.56 568 VAL A O 1
ATOM 4397 N N . GLN A 1 569 ? 4.568 28.963 -12.757 1.00 78.81 569 GLN A N 1
ATOM 4398 C CA . GLN A 1 569 ? 6.008 28.785 -12.558 1.00 78.81 569 GLN A CA 1
ATOM 4399 C C . GLN A 1 569 ? 6.569 27.849 -13.636 1.00 78.81 569 GLN A C 1
ATOM 4401 O O . GLN A 1 569 ? 5.885 26.937 -14.100 1.00 78.81 569 GLN A O 1
ATOM 4406 N N . LYS A 1 570 ? 7.829 28.057 -14.025 1.00 82.19 570 LYS A N 1
ATOM 4407 C CA . LYS A 1 570 ? 8.581 27.157 -14.904 1.00 82.19 570 LYS A CA 1
ATOM 4408 C C . LYS A 1 570 ? 9.450 26.217 -14.061 1.00 82.19 570 LYS A C 1
ATOM 4410 O O . LYS A 1 570 ? 10.286 26.691 -13.302 1.00 82.19 570 LYS A O 1
ATOM 4415 N N . GLU A 1 571 ? 9.265 24.904 -14.195 1.00 80.06 571 GLU A N 1
ATOM 4416 C CA . GLU A 1 571 ? 10.058 23.889 -13.486 1.00 80.06 571 GLU A CA 1
ATOM 4417 C C . GLU A 1 571 ? 11.510 23.904 -14.005 1.00 80.06 571 GLU A C 1
ATOM 4419 O O . GLU A 1 571 ? 11.753 23.607 -15.175 1.00 80.06 571 GLU A O 1
ATOM 4424 N N . GLU A 1 572 ? 12.486 24.242 -13.156 1.00 72.12 572 GLU A N 1
ATOM 4425 C CA . GLU A 1 572 ? 13.879 24.503 -13.575 1.00 72.12 572 GLU A CA 1
ATOM 4426 C C . GLU A 1 572 ? 14.552 23.326 -14.301 1.00 72.12 572 GLU A C 1
ATOM 4428 O O . GLU A 1 572 ? 15.363 23.528 -15.201 1.00 72.12 572 GLU A O 1
ATOM 4433 N N . LYS A 1 573 ? 14.199 22.087 -13.933 1.00 69.81 573 LYS A N 1
ATOM 4434 C CA . LYS A 1 573 ? 14.814 20.860 -14.472 1.00 69.81 573 LYS A CA 1
ATOM 4435 C C . LYS A 1 573 ? 14.319 20.472 -15.868 1.00 69.81 573 LYS A C 1
ATOM 4437 O O . LYS A 1 573 ? 15.043 19.791 -16.587 1.00 69.81 573 LYS A O 1
ATOM 4442 N N . THR A 1 574 ? 13.087 20.833 -16.229 1.00 75.62 574 THR A N 1
ATOM 4443 C CA . THR A 1 574 ? 12.420 20.354 -17.461 1.00 75.62 574 THR A CA 1
ATOM 4444 C C . THR A 1 574 ? 11.943 21.482 -18.371 1.00 75.62 574 THR A C 1
ATOM 4446 O O . THR A 1 574 ? 11.670 21.254 -19.546 1.00 75.62 574 THR A O 1
ATOM 4449 N N . GLY A 1 575 ? 11.815 22.698 -17.838 1.00 81.31 575 GLY A N 1
ATOM 4450 C CA . GLY A 1 575 ? 11.190 23.828 -18.510 1.00 81.31 575 GLY A CA 1
ATOM 4451 C C . GLY A 1 575 ? 9.658 23.785 -18.551 1.00 81.31 575 GLY A C 1
ATOM 4452 O O . GLY A 1 575 ? 9.073 24.683 -19.157 1.00 81.31 575 GLY A O 1
ATOM 4453 N N . LEU A 1 576 ? 9.013 22.797 -17.918 1.00 85.94 576 LEU A N 1
ATOM 4454 C CA . LEU A 1 576 ? 7.557 22.634 -17.897 1.00 85.94 576 LEU A CA 1
ATOM 4455 C C . LEU A 1 576 ? 6.871 23.786 -17.145 1.00 85.94 576 LEU A C 1
ATOM 4457 O O . LEU A 1 576 ? 7.216 24.083 -16.003 1.00 85.94 576 LEU A O 1
ATOM 4461 N N . LEU A 1 577 ? 5.856 24.399 -17.757 1.00 86.44 577 LEU A N 1
ATOM 4462 C CA . LEU A 1 577 ? 5.008 25.401 -17.111 1.00 86.44 577 LEU A CA 1
ATOM 4463 C C . LEU A 1 577 ? 3.943 24.721 -16.238 1.00 86.44 577 LEU A C 1
ATOM 4465 O O . LEU A 1 577 ? 3.092 23.968 -16.729 1.00 86.44 577 LEU A O 1
ATOM 4469 N N . LEU A 1 578 ? 3.987 25.013 -14.943 1.00 86.00 578 LEU A N 1
ATOM 4470 C CA . LEU A 1 578 ? 3.072 24.544 -13.906 1.00 86.00 578 LEU A CA 1
ATOM 4471 C C . LEU A 1 578 ? 2.172 25.695 -13.443 1.00 86.00 578 LEU A C 1
ATOM 4473 O O . LEU A 1 578 ? 2.599 26.843 -13.410 1.00 86.00 578 LEU A O 1
ATOM 4477 N N . CYS A 1 579 ? 0.930 25.394 -13.071 1.00 82.06 579 CYS A N 1
ATOM 4478 C CA . CYS A 1 579 ? -0.078 26.360 -12.640 1.00 82.06 579 CYS A CA 1
ATOM 4479 C C . CYS A 1 579 ? -0.583 26.026 -11.227 1.00 82.06 579 CYS A C 1
ATOM 4481 O O . CYS A 1 579 ? -1.147 24.953 -11.007 1.00 82.06 579 CYS A O 1
ATOM 4483 N N . GLY A 1 580 ? -0.443 26.976 -10.298 1.00 71.19 580 GLY A N 1
ATOM 4484 C CA . GLY A 1 580 ? -0.874 26.876 -8.897 1.00 71.19 580 GLY A CA 1
ATOM 4485 C C . GLY A 1 580 ? -2.273 27.436 -8.593 1.00 71.19 580 GLY A C 1
ATOM 4486 O O . GLY A 1 580 ? -2.763 27.279 -7.481 1.00 71.19 580 GLY A O 1
ATOM 4487 N N . GLY A 1 581 ? -2.952 28.086 -9.547 1.00 69.81 581 GLY A N 1
ATOM 4488 C CA . GLY A 1 581 ? -4.322 28.593 -9.353 1.00 69.81 581 GLY A CA 1
ATOM 4489 C C . GLY A 1 581 ? -4.527 30.015 -9.870 1.00 69.81 581 GLY A C 1
ATOM 4490 O O . GLY A 1 581 ? -3.858 30.417 -10.812 1.00 69.81 581 GLY A O 1
ATOM 4491 N N . ARG A 1 582 ? -5.476 30.771 -9.291 1.00 59.88 582 ARG A N 1
ATOM 4492 C CA . ARG A 1 582 ? -5.927 32.086 -9.814 1.00 59.88 582 ARG A CA 1
ATOM 4493 C C . ARG A 1 582 ? -5.848 33.269 -8.827 1.00 59.88 582 ARG A C 1
ATOM 4495 O O . ARG A 1 582 ? -6.171 34.384 -9.219 1.00 59.88 582 ARG A O 1
ATOM 4502 N N . ILE A 1 583 ? -5.550 33.028 -7.545 1.00 52.56 583 ILE A N 1
ATOM 4503 C CA . ILE A 1 583 ? -5.733 34.019 -6.452 1.00 52.56 583 ILE A CA 1
ATOM 4504 C C . ILE A 1 583 ? -4.567 34.032 -5.431 1.00 52.56 583 ILE A C 1
ATOM 4506 O O . ILE A 1 583 ? -4.505 34.918 -4.586 1.00 52.56 583 ILE A O 1
ATOM 4510 N N . GLN A 1 584 ? -3.631 33.079 -5.480 1.00 41.88 584 GLN A N 1
ATOM 4511 C CA . GLN A 1 584 ? -2.671 32.837 -4.389 1.00 41.88 584 GLN A CA 1
ATOM 4512 C C . GLN A 1 584 ? -1.234 33.242 -4.741 1.00 41.88 584 GLN A C 1
ATOM 4514 O O . GLN A 1 584 ? -0.846 33.272 -5.905 1.00 41.88 584 GLN A O 1
ATOM 4519 N N . ARG A 1 585 ? -0.437 33.549 -3.714 1.00 48.38 585 ARG A N 1
ATOM 4520 C CA . ARG A 1 585 ? 1.027 33.603 -3.814 1.00 48.38 585 ARG A CA 1
ATOM 4521 C C . ARG A 1 585 ? 1.545 32.156 -3.821 1.00 48.38 585 ARG A C 1
ATOM 4523 O O . ARG A 1 585 ? 0.891 31.287 -3.249 1.00 48.38 585 ARG A O 1
ATOM 4530 N N . TRP A 1 586 ? 2.653 31.882 -4.508 1.00 42.38 586 TRP A N 1
ATOM 4531 C CA . TRP A 1 586 ? 3.198 30.522 -4.574 1.00 42.38 586 TRP A CA 1
ATOM 4532 C C . TRP A 1 586 ? 3.737 30.089 -3.203 1.00 42.38 586 TRP A C 1
ATOM 4534 O O . TRP A 1 586 ? 4.489 30.831 -2.576 1.00 42.38 586 TRP A O 1
ATOM 4544 N N . GLU A 1 587 ? 3.339 28.898 -2.768 1.00 45.88 587 GLU A N 1
ATOM 4545 C CA . GLU A 1 587 ? 3.803 28.198 -1.566 1.00 45.88 587 GLU A CA 1
ATOM 4546 C C . GLU A 1 587 ? 4.220 26.796 -2.022 1.00 45.88 587 GLU A C 1
ATOM 4548 O O . GLU A 1 587 ? 3.506 26.183 -2.822 1.00 45.88 587 GLU A O 1
ATOM 4553 N N . GLU A 1 588 ? 5.369 26.306 -1.554 1.00 46.62 588 GLU A N 1
ATOM 4554 C CA . GLU A 1 588 ? 6.000 25.080 -2.076 1.00 46.62 588 GLU A CA 1
ATOM 4555 C C . GLU A 1 588 ? 5.167 23.808 -1.818 1.00 46.62 588 GLU A C 1
ATOM 4557 O O . GLU A 1 588 ? 5.271 22.846 -2.577 1.00 46.62 588 GLU A O 1
ATOM 4562 N N . ASP A 1 589 ? 4.259 23.842 -0.838 1.00 41.28 589 ASP A N 1
ATOM 4563 C CA . ASP A 1 589 ? 3.431 22.703 -0.414 1.00 41.28 589 ASP A CA 1
ATOM 4564 C C . ASP A 1 589 ? 2.138 22.499 -1.238 1.00 41.28 589 ASP A C 1
ATOM 4566 O O . ASP A 1 589 ? 1.362 21.571 -0.984 1.00 41.28 589 ASP A O 1
ATOM 4570 N N . ARG A 1 590 ? 1.847 23.361 -2.228 1.00 53.09 590 ARG A N 1
ATOM 4571 C CA . ARG A 1 590 ? 0.613 23.269 -3.039 1.00 53.09 590 ARG A CA 1
ATOM 4572 C C . ARG A 1 590 ? 0.809 22.418 -4.297 1.00 53.09 590 ARG A C 1
ATOM 4574 O O . ARG A 1 590 ? 1.755 22.601 -5.057 1.00 53.09 590 ARG A O 1
ATOM 4581 N N . VAL A 1 591 ? -0.162 21.543 -4.589 1.00 60.66 591 VAL A N 1
ATOM 4582 C CA . VAL A 1 591 ? -0.163 20.677 -5.786 1.00 60.66 591 VAL A CA 1
ATOM 4583 C C . VAL A 1 591 ? -0.318 21.505 -7.068 1.00 60.66 591 VAL A C 1
ATOM 4585 O O . VAL A 1 591 ? -1.428 21.787 -7.526 1.00 60.66 591 VAL A O 1
ATOM 4588 N N . ALA A 1 592 ? 0.807 21.888 -7.664 1.00 75.06 592 ALA A N 1
ATOM 4589 C CA . ALA A 1 592 ? 0.844 22.566 -8.950 1.00 75.06 592 ALA A CA 1
ATOM 4590 C C . ALA A 1 592 ? 0.631 21.582 -10.110 1.00 75.06 592 ALA A C 1
ATOM 4592 O O . ALA A 1 592 ? 1.238 20.512 -10.162 1.00 75.06 592 ALA A O 1
ATOM 4593 N N . VAL A 1 593 ? -0.209 21.959 -11.077 1.00 86.31 593 VAL A N 1
ATOM 4594 C CA . VAL A 1 593 ? -0.588 21.086 -12.203 1.00 86.31 593 VAL A CA 1
ATOM 4595 C C . VAL A 1 593 ? -0.101 21.644 -13.546 1.00 86.31 593 VAL A C 1
ATOM 4597 O O . VAL A 1 593 ? -0.072 22.865 -13.711 1.00 86.31 593 VAL A O 1
ATOM 4600 N N . PRO A 1 594 ? 0.253 20.809 -14.543 1.00 89.81 594 PRO A N 1
ATOM 4601 C CA . PRO A 1 594 ? 0.759 21.307 -15.822 1.00 89.81 594 PRO A CA 1
ATOM 4602 C C . PRO A 1 594 ? -0.248 22.192 -16.567 1.00 89.81 594 PRO A C 1
ATOM 4604 O O . PRO A 1 594 ? -1.450 21.900 -16.605 1.00 89.81 594 PRO A O 1
ATOM 4607 N N . LEU A 1 595 ? 0.245 23.264 -17.188 1.00 89.00 595 LEU A N 1
ATOM 4608 C CA . LEU A 1 595 ? -0.557 24.177 -18.001 1.00 89.00 595 LEU A CA 1
ATOM 4609 C C . LEU A 1 595 ? -0.726 23.628 -19.427 1.00 89.00 595 LEU A C 1
ATOM 4611 O O . LEU A 1 595 ? 0.258 23.413 -20.127 1.00 89.00 595 LEU A O 1
ATOM 4615 N N . ILE A 1 596 ? -1.959 23.412 -19.891 1.00 91.38 596 ILE A N 1
ATOM 4616 C CA . ILE A 1 596 ? -2.218 22.719 -21.166 1.00 91.38 596 ILE A CA 1
ATOM 4617 C C . ILE A 1 596 ? -2.900 23.649 -22.187 1.00 91.38 596 ILE A C 1
ATOM 4619 O O . ILE A 1 596 ? -3.983 24.175 -21.898 1.00 91.38 596 ILE A O 1
ATOM 4623 N N . PRO A 1 597 ? -2.349 23.829 -23.407 1.00 87.50 597 PRO A N 1
ATOM 4624 C CA . PRO A 1 597 ? -2.956 24.658 -24.451 1.00 87.50 597 PRO A CA 1
ATOM 4625 C C . PRO A 1 597 ? -4.341 24.190 -24.896 1.00 87.50 597 PRO A C 1
ATOM 4627 O O . PRO A 1 597 ? -4.585 23.000 -25.111 1.00 87.50 597 PRO A O 1
ATOM 4630 N N . CYS A 1 598 ? -5.243 25.152 -25.112 1.00 81.88 598 CYS A N 1
ATOM 4631 C CA . CYS A 1 598 ? -6.672 24.903 -25.336 1.00 81.88 598 CYS A CA 1
ATOM 4632 C C . CYS A 1 598 ? -7.000 24.106 -26.611 1.00 81.88 598 CYS A C 1
ATOM 4634 O O . CYS A 1 598 ? -8.046 23.459 -26.674 1.00 81.88 598 CYS A O 1
ATOM 4636 N N . GLN A 1 599 ? -6.111 24.157 -27.609 1.00 78.81 599 GLN A N 1
ATOM 4637 C CA . GLN A 1 599 ? -6.253 23.490 -28.908 1.00 78.81 599 GLN A CA 1
ATOM 4638 C C . GLN A 1 599 ? -5.528 22.135 -28.974 1.00 78.81 599 GLN A C 1
ATOM 4640 O O . GLN A 1 599 ? -5.677 21.421 -29.962 1.00 78.81 599 GLN A O 1
ATOM 4645 N N . SER A 1 600 ? -4.765 21.760 -27.940 1.00 84.44 600 SER A N 1
ATOM 4646 C CA . SER A 1 600 ? -4.021 20.497 -27.931 1.00 84.44 600 SER A CA 1
ATOM 4647 C C . SER A 1 600 ? -4.952 19.276 -27.913 1.00 84.44 600 SER A C 1
ATOM 4649 O O . SER A 1 600 ? -6.048 19.289 -27.335 1.00 84.44 600 SER A O 1
ATOM 4651 N N . TRP A 1 601 ? -4.490 18.171 -28.505 1.00 85.62 601 TRP A N 1
ATOM 4652 C CA . TRP A 1 601 ? -5.175 16.881 -28.390 1.00 85.62 601 TRP A CA 1
ATOM 4653 C C . TRP A 1 601 ? -5.241 16.429 -26.919 1.00 85.62 601 TRP A C 1
ATOM 4655 O O . TRP A 1 601 ? -6.266 15.900 -26.491 1.00 85.62 601 TRP A O 1
ATOM 4665 N N . LEU A 1 602 ? -4.206 16.735 -26.123 1.00 86.88 602 LEU A N 1
ATOM 4666 C CA . LEU A 1 602 ? -4.122 16.403 -24.700 1.00 86.88 602 LEU A CA 1
ATOM 4667 C C . LEU A 1 602 ? -5.197 17.123 -23.872 1.00 86.88 602 LEU A C 1
ATOM 4669 O O . LEU A 1 602 ? -5.833 16.490 -23.035 1.00 86.88 602 LEU A O 1
ATOM 4673 N N . ALA A 1 603 ? -5.490 18.399 -24.154 1.00 86.44 603 ALA A N 1
ATOM 4674 C CA . ALA A 1 603 ? -6.619 19.110 -23.542 1.00 86.44 603 ALA A CA 1
ATOM 4675 C C . ALA A 1 603 ? -7.966 18.431 -23.835 1.00 86.44 603 ALA A C 1
ATOM 4677 O O . ALA A 1 603 ? -8.831 18.352 -22.962 1.00 86.44 603 ALA A O 1
ATOM 4678 N N . THR A 1 604 ? -8.152 17.936 -25.061 1.00 87.69 604 THR A N 1
ATOM 4679 C CA . THR A 1 604 ? -9.382 17.229 -25.450 1.00 87.69 604 THR A CA 1
ATOM 4680 C C . THR A 1 604 ? -9.475 15.864 -24.764 1.00 87.69 604 THR A C 1
ATOM 4682 O O . THR A 1 604 ? -10.555 15.493 -24.311 1.00 87.69 604 THR A O 1
ATOM 4685 N N . LEU A 1 605 ? -8.355 15.144 -24.636 1.00 86.62 605 LEU A N 1
ATOM 4686 C CA . LEU A 1 605 ? -8.283 13.855 -23.947 1.00 86.62 605 LEU A CA 1
ATOM 4687 C C . LEU A 1 605 ? -8.534 13.992 -22.436 1.00 86.62 605 LEU A C 1
ATOM 4689 O O . LEU A 1 605 ? -9.369 13.274 -21.898 1.00 86.62 605 LEU A O 1
ATOM 4693 N N . LEU A 1 606 ? -7.887 14.957 -21.774 1.00 89.94 606 LEU A N 1
ATOM 4694 C CA . LEU A 1 606 ? -8.111 15.284 -20.360 1.00 89.94 606 LEU A CA 1
ATOM 4695 C C . LEU A 1 606 ? -9.581 15.622 -20.081 1.00 89.94 606 LEU A C 1
ATOM 4697 O O . LEU A 1 606 ? -10.167 15.098 -19.138 1.00 89.94 606 LEU A O 1
ATOM 4701 N N . ALA A 1 607 ? -10.184 16.483 -20.908 1.00 88.75 607 ALA A N 1
ATOM 4702 C CA . ALA A 1 607 ? -11.587 16.865 -20.768 1.00 88.75 607 ALA A CA 1
ATOM 4703 C C . ALA A 1 607 ? -12.559 15.708 -21.052 1.00 88.75 607 ALA A C 1
ATOM 4705 O O . ALA A 1 607 ? -13.654 15.706 -20.496 1.00 88.75 607 ALA A O 1
ATOM 4706 N N . ARG A 1 608 ? -12.170 14.744 -21.897 1.00 87.69 608 ARG A N 1
ATOM 4707 C CA . ARG A 1 608 ? -12.939 13.526 -22.180 1.00 87.69 608 ARG A CA 1
ATOM 4708 C C . ARG A 1 608 ? -12.870 12.532 -21.025 1.00 87.69 608 ARG A C 1
ATOM 4710 O O . ARG A 1 608 ? -13.921 12.180 -20.512 1.00 87.69 608 ARG A O 1
ATOM 4717 N N . GLU A 1 609 ? -11.676 12.167 -20.563 1.00 87.44 609 GLU A N 1
ATOM 4718 C CA . GLU A 1 609 ? -11.504 11.235 -19.437 1.00 87.44 609 GLU A CA 1
ATOM 4719 C C . GLU A 1 609 ? -12.207 11.759 -18.171 1.00 87.44 609 GLU A C 1
ATOM 4721 O O . GLU A 1 609 ? -12.968 11.039 -17.536 1.00 87.44 609 GLU A O 1
ATOM 4726 N N . ALA A 1 610 ? -12.060 13.054 -17.870 1.00 87.12 610 ALA A N 1
ATOM 4727 C CA . ALA A 1 610 ? -12.737 13.706 -16.746 1.00 87.12 610 ALA A CA 1
ATOM 4728 C C . ALA A 1 610 ? -14.270 13.825 -16.894 1.00 87.12 610 ALA A C 1
ATOM 4730 O O . ALA A 1 610 ? -14.951 14.177 -15.928 1.00 87.12 610 ALA A O 1
ATOM 4731 N N . HIS A 1 611 ? -14.811 13.618 -18.098 1.00 88.50 611 HIS A N 1
ATOM 4732 C CA . HIS A 1 611 ? -16.249 13.613 -18.362 1.00 88.50 611 HIS A CA 1
ATOM 4733 C C . HIS A 1 611 ? -16.821 12.194 -18.341 1.00 88.50 611 HIS A C 1
ATOM 4735 O O . HIS A 1 611 ? -17.863 11.979 -17.736 1.00 88.50 611 HIS A O 1
ATOM 4741 N N . GLU A 1 612 ? -16.139 11.239 -18.974 1.00 84.88 612 GLU A N 1
ATOM 4742 C CA . GLU A 1 612 ? -16.551 9.831 -19.080 1.00 84.88 612 GLU A CA 1
ATOM 4743 C C . GLU A 1 612 ? -16.634 9.121 -17.721 1.00 84.88 612 GLU A C 1
ATOM 4745 O O . GLU A 1 612 ? -17.338 8.127 -17.610 1.00 84.88 612 GLU A O 1
ATOM 4750 N N . GLU A 1 613 ? -15.978 9.655 -16.686 1.00 81.69 613 GLU A N 1
ATOM 4751 C CA . GLU A 1 613 ? -16.000 9.106 -15.325 1.00 81.69 613 GLU A CA 1
ATOM 4752 C C . GLU A 1 613 ? -17.418 9.093 -14.706 1.00 81.69 613 GLU A C 1
ATOM 4754 O O . GLU A 1 613 ? -17.839 8.062 -14.198 1.00 81.69 613 GLU A O 1
ATOM 4759 N N . ASN A 1 614 ? -18.177 10.199 -14.809 1.00 83.81 614 ASN A N 1
ATOM 4760 C CA . ASN A 1 614 ? -19.526 10.343 -14.216 1.00 83.81 614 ASN A CA 1
ATOM 4761 C C . ASN A 1 614 ? -20.579 10.982 -15.163 1.00 83.81 614 ASN A C 1
ATOM 4763 O O . ASN A 1 614 ? -21.702 11.250 -14.745 1.00 83.81 614 ASN A O 1
ATOM 4767 N N . HIS A 1 615 ? -20.227 11.324 -16.409 1.00 84.88 615 HIS A N 1
ATOM 4768 C CA . HIS A 1 615 ? -21.059 12.099 -17.352 1.00 84.88 615 HIS A CA 1
ATOM 4769 C C . HIS A 1 615 ? -21.598 13.449 -16.826 1.00 84.88 615 HIS A C 1
ATOM 4771 O O . HIS A 1 615 ? -22.604 13.977 -17.301 1.00 84.88 615 HIS A O 1
ATOM 4777 N N . GLU A 1 616 ? -20.890 14.059 -15.875 1.00 79.56 616 GLU A N 1
ATOM 4778 C CA . GLU A 1 616 ? -21.302 15.305 -15.225 1.00 79.56 616 GLU A CA 1
ATOM 4779 C C . GLU A 1 616 ? -21.299 16.533 -16.152 1.00 79.56 616 GLU A C 1
ATOM 4781 O O . GLU A 1 616 ? -20.653 16.577 -17.203 1.00 79.56 616 GLU A O 1
ATOM 4786 N N . GLY A 1 617 ? -21.995 17.584 -15.704 1.00 82.56 617 GLY A N 1
ATOM 4787 C CA . GLY A 1 617 ? -22.038 18.880 -16.370 1.00 82.56 617 GLY A CA 1
ATOM 4788 C C . GLY A 1 617 ? -20.699 19.635 -16.390 1.00 82.56 617 GLY A C 1
ATOM 4789 O O . GLY A 1 617 ? -19.745 19.338 -15.670 1.00 82.56 617 GLY A O 1
ATOM 4790 N N . VAL A 1 618 ? -20.664 20.706 -17.195 1.00 85.81 618 VAL A N 1
ATOM 4791 C CA . VAL A 1 618 ? -19.453 21.486 -17.534 1.00 85.81 618 VAL A CA 1
ATOM 4792 C C . VAL A 1 618 ? -18.620 21.916 -16.316 1.00 85.81 618 VAL A C 1
ATOM 4794 O O . VAL A 1 618 ? -17.399 22.015 -16.423 1.00 85.81 618 VAL A O 1
ATOM 4797 N N . ALA A 1 619 ? -19.254 22.227 -15.181 1.00 79.38 619 ALA A N 1
ATOM 4798 C CA . ALA A 1 619 ? -18.561 22.698 -13.982 1.00 79.38 619 ALA A CA 1
ATOM 4799 C C . ALA A 1 619 ? -17.761 21.580 -13.291 1.00 79.38 619 ALA A C 1
ATOM 4801 O O . ALA A 1 619 ? -16.566 21.758 -13.048 1.00 79.38 619 ALA A O 1
ATOM 4802 N N . SER A 1 620 ? -18.389 20.432 -13.036 1.00 81.12 620 SER A N 1
ATOM 4803 C CA . SER A 1 620 ? -17.775 19.302 -12.331 1.00 81.12 620 SER A CA 1
ATOM 4804 C C . SER A 1 620 ? -16.709 18.617 -13.187 1.00 81.12 620 SER A C 1
ATOM 4806 O O . SER A 1 620 ? -15.599 18.393 -12.706 1.00 81.12 620 SER A O 1
ATOM 4808 N N . THR A 1 621 ? -16.956 18.430 -14.493 1.00 84.75 621 THR A N 1
ATOM 4809 C CA . THR A 1 621 ? -15.915 17.977 -15.434 1.00 84.75 621 THR A CA 1
ATOM 4810 C C . THR A 1 621 ? -14.704 18.918 -15.423 1.00 84.75 621 THR A C 1
ATOM 4812 O O . THR A 1 621 ? -13.564 18.462 -15.364 1.00 84.75 621 THR A O 1
ATOM 4815 N N . LEU A 1 622 ? -14.915 20.242 -15.425 1.00 85.12 622 LEU A N 1
ATOM 4816 C CA . LEU A 1 622 ? -13.810 21.206 -15.364 1.00 85.12 622 LEU A CA 1
ATOM 4817 C C . LEU A 1 622 ? -13.051 21.133 -14.026 1.00 85.12 622 LEU A C 1
ATOM 4819 O O . LEU A 1 622 ? -11.824 21.224 -14.024 1.00 85.12 622 LEU A O 1
ATOM 4823 N N . LEU A 1 623 ? -13.744 20.935 -12.901 1.00 82.75 623 LEU A N 1
ATOM 4824 C CA . LEU A 1 623 ? -13.106 20.706 -11.600 1.00 82.75 623 LEU A CA 1
ATOM 4825 C C . LEU A 1 623 ? -12.252 19.427 -11.616 1.00 82.75 623 LEU A C 1
ATOM 4827 O O . LEU A 1 623 ? -11.106 19.451 -11.171 1.00 82.75 623 LEU A O 1
ATOM 4831 N N . ARG A 1 624 ? -12.764 18.342 -12.208 1.00 84.50 624 ARG A N 1
ATOM 4832 C CA . ARG A 1 624 ? -12.062 17.058 -12.320 1.00 84.50 624 ARG A CA 1
ATOM 4833 C C . ARG A 1 624 ? -10.833 17.144 -13.231 1.00 84.50 624 ARG A C 1
ATOM 4835 O O . ARG A 1 624 ? -9.779 16.645 -12.848 1.00 84.50 624 ARG A O 1
ATOM 4842 N N . THR A 1 625 ? -10.891 17.882 -14.351 1.00 85.44 625 THR A N 1
ATOM 4843 C CA . THR A 1 625 ? -9.682 18.155 -15.165 1.00 85.44 625 THR A CA 1
ATOM 4844 C C . THR A 1 625 ? -8.586 18.860 -14.364 1.00 85.44 625 THR A C 1
ATOM 4846 O O . THR A 1 625 ? -7.421 18.487 -14.477 1.00 85.44 625 THR A O 1
ATOM 4849 N N . ARG A 1 626 ? -8.952 19.816 -13.496 1.00 85.94 626 ARG A N 1
ATOM 4850 C CA . ARG A 1 626 ? -8.003 20.611 -12.698 1.00 85.94 626 ARG A CA 1
ATOM 4851 C C . ARG A 1 626 ? -7.255 19.823 -11.627 1.00 85.94 626 ARG A C 1
ATOM 4853 O O . ARG A 1 626 ? -6.200 20.285 -11.218 1.00 85.94 626 ARG A O 1
ATOM 4860 N N . ARG A 1 627 ? -7.740 18.641 -11.225 1.00 82.94 627 ARG A N 1
ATOM 4861 C CA . ARG A 1 627 ? -6.977 17.711 -10.368 1.00 82.94 627 ARG A CA 1
ATOM 4862 C C . ARG A 1 627 ? -5.734 17.145 -11.072 1.00 82.94 627 ARG A C 1
ATOM 4864 O O . ARG A 1 627 ? -4.823 16.688 -10.398 1.00 82.94 627 ARG A O 1
ATOM 4871 N N . LYS A 1 628 ? -5.705 17.155 -12.413 1.00 84.44 628 LYS A N 1
ATOM 4872 C CA . LYS A 1 628 ? -4.609 16.620 -13.242 1.00 84.44 628 LYS A CA 1
ATOM 4873 C C . LYS A 1 628 ? -3.858 17.711 -14.018 1.00 84.44 628 LYS A C 1
ATOM 4875 O O . LYS A 1 628 ? -2.646 17.625 -14.153 1.00 84.44 628 LYS A O 1
ATOM 4880 N N . ALA A 1 629 ? -4.554 18.713 -14.562 1.00 88.94 629 ALA A N 1
ATOM 4881 C CA . ALA A 1 629 ? -3.972 19.741 -15.433 1.00 88.94 629 ALA A CA 1
ATOM 4882 C C . ALA A 1 629 ? -4.835 21.006 -15.544 1.00 88.94 629 ALA A C 1
ATOM 4884 O O . ALA A 1 629 ? -6.068 20.951 -15.540 1.00 88.94 629 ALA A O 1
ATOM 4885 N N . TRP A 1 630 ? -4.196 22.157 -15.761 1.00 90.06 630 TRP A N 1
ATOM 4886 C CA . TRP A 1 630 ? -4.900 23.410 -16.025 1.00 90.06 630 TRP A CA 1
ATOM 4887 C C . TRP A 1 630 ? -5.072 23.643 -17.529 1.00 90.06 630 TRP A C 1
ATOM 4889 O O . TRP A 1 630 ? -4.193 24.167 -18.211 1.00 90.06 630 TRP A O 1
ATOM 4899 N N . ILE A 1 631 ? -6.235 23.265 -18.065 1.00 90.56 631 ILE A N 1
ATOM 4900 C CA . ILE A 1 631 ? -6.553 23.474 -19.483 1.00 90.56 631 ILE A CA 1
ATOM 4901 C C . ILE A 1 631 ? -6.889 24.947 -19.743 1.00 90.56 631 ILE A C 1
ATOM 4903 O O . ILE A 1 631 ? -7.872 25.492 -19.222 1.00 90.56 631 ILE A O 1
ATOM 4907 N N . MET A 1 632 ? -6.122 25.576 -20.631 1.00 85.44 632 MET A N 1
ATOM 4908 C CA . MET A 1 632 ? -6.403 26.915 -21.136 1.00 85.44 632 MET A CA 1
ATOM 4909 C C . MET A 1 632 ? -7.787 26.989 -21.782 1.00 85.44 632 MET A C 1
ATOM 4911 O O . MET A 1 632 ? -8.204 26.089 -22.502 1.00 85.44 632 MET A O 1
ATOM 4915 N N . GLN A 1 633 ? -8.538 28.057 -21.497 1.00 82.88 633 GLN A N 1
ATOM 4916 C CA . GLN A 1 633 ? -9.954 28.184 -21.881 1.00 82.88 633 GLN A CA 1
ATOM 4917 C C . GLN A 1 633 ? -10.812 26.939 -21.538 1.00 82.88 633 GLN A C 1
ATOM 4919 O O . GLN A 1 633 ? -11.833 26.724 -22.186 1.00 82.88 633 GLN A O 1
ATOM 4924 N N . GLY A 1 634 ? -10.451 26.127 -20.530 1.00 84.44 634 GLY A N 1
ATOM 4925 C CA . GLY A 1 634 ? -10.953 24.753 -20.355 1.00 84.44 634 GLY A CA 1
ATOM 4926 C C . GLY A 1 634 ? -12.474 24.570 -20.398 1.00 84.44 634 GLY A C 1
ATOM 4927 O O . GLY A 1 634 ? -12.948 23.575 -20.935 1.00 84.44 634 GLY A O 1
ATOM 4928 N N . ARG A 1 635 ? -13.269 25.561 -19.962 1.00 84.56 635 ARG A N 1
ATOM 4929 C CA . ARG A 1 635 ? -14.743 25.552 -20.103 1.00 84.56 635 ARG A CA 1
ATOM 4930 C C . ARG A 1 635 ? -15.205 25.377 -21.563 1.00 84.56 635 ARG A C 1
ATOM 4932 O O . ARG A 1 635 ? -16.247 24.774 -21.794 1.00 84.56 635 ARG A O 1
ATOM 4939 N N . ARG A 1 636 ? -14.451 25.893 -22.541 1.00 85.88 636 ARG A N 1
ATOM 4940 C CA . ARG A 1 636 ? -14.688 25.747 -23.990 1.00 85.88 636 ARG A CA 1
ATOM 4941 C C . ARG A 1 636 ? -14.392 24.322 -24.458 1.00 85.88 636 ARG A C 1
ATOM 4943 O O . ARG A 1 636 ? -15.220 23.737 -25.149 1.00 85.88 636 ARG A O 1
ATOM 4950 N N . THR A 1 637 ? -13.257 23.758 -24.046 1.00 87.06 637 THR A N 1
ATOM 4951 C CA . THR A 1 637 ? -12.848 22.382 -24.375 1.00 87.06 637 THR A CA 1
ATOM 4952 C C . THR A 1 637 ? -13.805 21.360 -23.761 1.00 87.06 637 THR A C 1
ATOM 4954 O O . THR A 1 637 ? -14.306 20.493 -24.470 1.00 87.06 637 THR A O 1
ATOM 4957 N N . VAL A 1 638 ? -14.168 21.536 -22.487 1.00 90.31 638 VAL A N 1
ATOM 4958 C CA . VAL A 1 638 ? -15.183 20.729 -21.793 1.00 90.31 638 VAL A CA 1
ATOM 4959 C C . VAL A 1 638 ? -16.543 20.842 -22.487 1.00 90.31 638 VAL A C 1
ATOM 4961 O O . VAL A 1 638 ? -17.120 19.820 -22.836 1.00 90.31 638 VAL A O 1
ATOM 4964 N N . LYS A 1 639 ? -17.036 22.053 -22.799 1.00 87.88 639 LYS A N 1
ATOM 4965 C CA . LYS A 1 639 ? -18.277 22.213 -23.586 1.00 87.88 639 LYS A CA 1
ATOM 4966 C C . LYS A 1 639 ? -18.223 21.474 -24.928 1.00 87.88 639 LYS A C 1
ATOM 4968 O O . LYS A 1 639 ? -19.209 20.855 -25.299 1.00 87.88 639 LYS A O 1
ATOM 4973 N N . LYS A 1 640 ? -17.093 21.510 -25.646 1.00 86.44 640 LYS A N 1
ATOM 4974 C CA . LYS A 1 640 ? -16.916 20.772 -26.910 1.00 86.44 640 LYS A CA 1
ATOM 4975 C C . LYS A 1 640 ? -17.028 19.257 -26.697 1.00 86.44 640 LYS A C 1
ATOM 4977 O O . LYS A 1 640 ? -17.693 18.604 -27.493 1.00 86.44 640 LYS A O 1
ATOM 4982 N N . VAL A 1 641 ? -16.423 18.724 -25.632 1.00 88.75 641 VAL A N 1
ATOM 4983 C CA . VAL A 1 641 ? -16.508 17.303 -25.257 1.00 88.75 641 VAL A CA 1
ATOM 4984 C C . VAL A 1 641 ? -17.944 16.908 -24.917 1.00 88.75 641 VAL A C 1
ATOM 4986 O O . VAL A 1 641 ? -18.479 16.034 -25.594 1.00 88.75 641 VAL A O 1
ATOM 4989 N N . LEU A 1 642 ? -18.594 17.585 -23.963 1.00 87.31 642 LEU A N 1
ATOM 4990 C CA . LEU A 1 642 ? -19.979 17.298 -23.554 1.00 87.31 642 LEU A CA 1
ATOM 4991 C C . LEU A 1 642 ? -20.941 17.385 -24.746 1.00 87.31 642 LEU A C 1
ATOM 4993 O O . LEU A 1 642 ? -21.690 16.449 -25.006 1.00 87.31 642 LEU A O 1
ATOM 4997 N N . ASN A 1 643 ? -20.837 18.445 -25.556 1.00 83.94 643 ASN A N 1
ATOM 4998 C CA . ASN A 1 643 ? -21.646 18.615 -26.766 1.00 83.94 643 ASN A CA 1
ATOM 4999 C C . ASN A 1 643 ? -21.361 17.563 -27.855 1.00 83.94 643 ASN A C 1
ATOM 5001 O O . ASN A 1 643 ? -22.077 17.542 -28.854 1.00 83.94 643 ASN A O 1
ATOM 5005 N N . SER A 1 644 ? -20.326 16.729 -27.721 1.00 81.31 644 SER A N 1
ATOM 5006 C CA . SER A 1 644 ? -20.011 15.609 -28.625 1.00 81.31 644 SER A CA 1
ATOM 5007 C C . SER A 1 644 ? -20.218 14.227 -27.991 1.00 81.31 644 SER A C 1
ATOM 5009 O O . SER A 1 644 ? -20.113 13.224 -28.691 1.00 81.31 644 SER A O 1
ATOM 5011 N N . CYS A 1 645 ? -20.537 14.166 -26.696 1.00 85.75 645 CYS A N 1
ATOM 5012 C CA . CYS A 1 645 ? -20.823 12.924 -25.992 1.00 85.75 645 CYS A CA 1
ATOM 5013 C C . CYS A 1 645 ? -22.168 12.348 -26.452 1.00 85.75 645 CYS A C 1
ATOM 5015 O O . CYS A 1 645 ? -23.168 13.060 -26.497 1.00 85.75 645 CYS A O 1
ATOM 5017 N N . VAL A 1 646 ? -22.208 11.053 -26.773 1.00 82.75 646 VAL A N 1
ATOM 5018 C CA . VAL A 1 646 ? -23.458 10.374 -27.151 1.00 82.75 646 VAL A CA 1
ATOM 5019 C C . VAL A 1 646 ? -24.372 10.197 -25.936 1.00 82.75 646 VAL A C 1
ATOM 5021 O O . VAL A 1 646 ? -25.573 10.405 -26.061 1.00 82.75 646 VAL A O 1
ATOM 5024 N N . THR A 1 647 ? -23.819 9.872 -24.762 1.00 80.44 647 THR A N 1
ATOM 5025 C CA . THR A 1 647 ? -24.590 9.666 -23.525 1.00 80.44 647 THR A CA 1
ATOM 5026 C C . THR A 1 647 ? -25.320 10.933 -23.084 1.00 80.44 647 THR A C 1
ATOM 5028 O O . THR A 1 647 ? -26.491 10.856 -22.748 1.00 80.44 647 THR A O 1
ATOM 5031 N N . CYS A 1 648 ? -24.670 12.100 -23.157 1.00 80.38 648 CYS A N 1
ATOM 5032 C CA . CYS A 1 648 ? -25.245 13.387 -22.731 1.00 80.38 648 CYS A CA 1
ATOM 5033 C C . CYS A 1 648 ? -26.023 14.134 -23.829 1.00 80.38 648 CYS A C 1
ATOM 5035 O O . CYS A 1 648 ? -26.421 15.281 -23.628 1.00 80.38 648 CYS A O 1
ATOM 5037 N N . ARG A 1 649 ? -26.168 13.526 -25.013 1.00 75.81 649 ARG A N 1
ATOM 5038 C CA . ARG A 1 649 ? -27.052 13.988 -26.098 1.00 75.81 649 ARG A CA 1
ATOM 5039 C C . ARG A 1 649 ? -28.388 13.239 -26.135 1.00 75.81 649 ARG A C 1
ATOM 5041 O O . ARG A 1 649 ? -29.267 13.663 -26.881 1.00 75.81 649 ARG A O 1
ATOM 5048 N N . LYS A 1 650 ? -28.483 12.115 -25.421 1.00 56.41 650 LYS A N 1
ATOM 5049 C CA . LYS A 1 650 ? -29.744 11.436 -25.116 1.00 56.41 650 LYS A CA 1
ATOM 5050 C C . LYS A 1 650 ? -30.445 12.171 -23.977 1.00 56.41 650 LYS A C 1
ATOM 5052 O O . LYS A 1 650 ? -31.689 12.166 -24.014 1.00 56.41 650 LYS A O 1
#

Mean predicted aligned error: 23.02 Å

Nearest PDB structures (foldseek):
  1ccz-assembly1_A  TM=7.539E-01  e=2.102E-10  Homo sapiens
  4rwh-assembly1_A  TM=8.062E-01  e=5.326E-05  Mus musculus
  4of0-assembly1_A  TM=5.742E-01  e=1.889E-05  Caenorhabditis elegans
  8jen-assembly4_P  TM=6.670E-01  e=5.783E-04  Homo sapiens
  8sja-assembly2_A  TM=3.823E-01  e=1.457E-05  Homo sapiens

InterPro domains:
  IPR013783 Immunoglobulin-like fold [G3DSA:2.60.40.10] (23-123)
  IPR015631 CD2/SLAM family receptor [PTHR12080] (9-258)
  IPR036179 Immunoglobulin-like domain superfamily [SSF48726] (54-121)
  IPR041588 Integrase zinc-binding domain [PF17921] (605-650)

Foldseek 3Di:
DPVVVVVVVPPPPDDDDDPPAFAPCAADEAEAEAQAKYKYQNAQACAQKKKFKFDPPDGQWIQDNVRDIVPHHPDPQWDAPSGGGMIMGHNDHQVVFDKMKMWMAGNVPRDTPDIYIYGYGYWHAKADWDWDWDADLAFKIKIAIDIDIGPKWKFKDFQPHGVVVVVVVCVVDDQPDFDDRRDRIGIGGDQPDWGWMKMWIGDPHYIDMDIDTHDGGDHDDDPDDDPDDDDDDDDDDDDDDDDDDDDDDDDDDDDDDDDDDDDDDDDDDDDPPPPPPPDQDDPVNLVVLVVQLVVLLVVLVVLLVVCLVCLLVDDLVVLLVSLVVNVVSLVSNVVSLVVNLVSLVSPPPSVVVNVVSVVSNVVSVVSNVVSNQVSQVSCCVVPLVVQLVVLLVVLVVLLVVLVPDPLLVADPVNVVVSLVSSVVSLVVSVVSLVVCPPSHDVVVSVVSVVSSVVSVVSSVVSVVVSCVNPVPDDDDDDDDDPDPPDDPDPPDQPPDPDALQNQLQVQLLVVLVVVVVVPDDPDDDDPPPSCPPVDDDPVSSLVSLQVVLLVQCPPDDDDVVRCVQWVWDQDPVRRFIWTQGGDDDDDPPGDTAGEGEQPDSVLLNLLQNLCVVPVDDLPSSQVSSVVHHHYDVSSVSNCVNSVPDPVNVD

Sequence (650 aa):
MTAFTGLILLLVTSTHGLQSVCDATPDAVCYGALGGPVHLQLMRNTTGHELNFKNEKNIIFRIRPNGKLAPKPPSQRWEVVAGNGTLIINPAESTDSGTYRVEIYENSTGTLVGTHTVQLMIEETVSDVNLSISCSAYGERRVRCSSNGGSPQYSWSLDGRALSEWYLDAIQTPVHNLTDPRSAVLTLIQEVIQGHLTCSAFNNVSSINDTQLLPSCTTTPLPTATPTTLVTTPTTLVTTPTITTVSMTTSNVTSQQSNDTTQSGSHTSDDLSLFIRKRKMDSAELMALKGKRSTAQALFSKRANKLSLTVKLLEKGLLIDETRALGVDFERVHDTGLEYIDALGEVEKAEEETAHAKEKTAKCLATYTEVLQLARDTLWFKYANDDIQLYADGAERKCAELESTDMKMLLEEEYQVLKESLSERIHMLEQKVLEWEGLVDGSKIKVYKQQLYDLGNRLREWAQSWKRLNHSKPEGPTGAGIKPHVPNTPYAPPPSGISLARLCGTIAWMRRAVETWLGGNSQAPVCSKWEARPYLSAEERAVAFKSLALAVQDGVEFHDTTMDRLVVQKEEKTGLLLCGGRIQRWEEDRVAVPLIPCQSWLATLLAREAHEENHEGVASTLLRTRRKAWIMQGRRTVKKVLNSCVTCRK

Radius of gyration: 35.1 Å; Cα contacts (8 Å, |Δi|>4): 815; chains: 1; bounding box: 109×74×115 Å

Solvent-accessible surface area (backbone atoms only — not comparable to full-atom values): 38369 Å² total; per-residue (Å²): 141,73,70,70,70,60,60,66,69,70,76,73,84,78,86,81,80,86,73,73,64,35,77,36,60,49,70,29,82,39,69,26,37,54,65,32,78,32,36,40,28,54,38,80,61,33,76,58,22,32,38,40,39,23,47,95,86,47,75,42,27,20,37,36,52,86,55,49,64,66,50,56,55,92,47,92,41,47,47,68,48,42,70,41,30,33,40,34,31,45,59,30,48,65,83,72,38,46,66,33,39,40,39,34,25,36,61,92,77,68,45,78,76,45,74,35,38,38,37,38,44,47,38,45,54,48,44,70,62,49,76,45,78,46,67,43,82,80,25,27,37,41,35,41,46,48,65,46,56,40,78,64,43,37,40,50,23,49,75,82,42,48,52,78,58,52,63,69,75,44,76,90,54,90,79,71,62,69,46,62,73,61,46,52,48,42,43,47,69,54,85,82,74,72,48,40,40,29,45,34,41,26,45,93,69,32,70,47,64,39,74,47,72,56,77,90,51,72,63,68,83,74,83,80,81,75,86,79,77,91,78,89,85,82,88,79,90,83,84,87,88,82,90,89,81,90,83,88,86,86,85,82,90,88,88,82,84,89,81,88,81,91,78,90,86,80,95,74,90,88,82,88,78,79,78,79,75,76,77,79,79,51,78,63,60,55,51,50,36,55,46,53,24,52,52,30,46,53,53,29,53,53,49,49,56,50,45,66,74,42,52,88,76,49,53,76,66,62,43,52,51,53,52,52,49,49,50,56,32,46,51,46,27,50,52,34,40,46,60,36,45,59,57,39,74,78,44,88,90,34,63,66,64,41,48,55,49,50,51,55,49,53,54,50,50,53,54,47,53,54,43,50,49,56,45,16,53,47,43,30,80,75,48,48,52,64,60,42,46,55,33,47,59,52,24,50,53,45,49,53,53,59,73,71,48,65,63,90,78,55,48,73,70,58,49,50,55,56,52,50,56,34,51,53,30,48,49,55,30,50,55,44,55,56,72,45,56,88,62,32,58,64,77,64,54,50,56,56,55,49,50,52,52,52,54,54,47,51,54,51,54,53,56,50,50,42,50,62,65,71,73,66,74,84,84,70,86,80,71,83,82,80,71,84,78,75,75,92,64,79,82,73,69,79,67,96,83,73,50,67,72,58,52,20,45,53,46,26,52,51,48,52,46,50,54,57,60,71,68,57,66,99,62,92,68,76,83,77,63,76,64,79,58,91,64,81,53,71,62,47,33,48,53,27,42,53,50,53,44,39,66,61,42,59,97,58,88,77,59,62,84,55,52,76,53,26,41,63,49,66,41,89,91,76,63,37,50,29,34,68,47,70,87,66,81,94,58,94,89,57,89,59,19,43,46,32,47,57,84,40,59,63,35,49,47,43,33,38,56,38,22,72,76,75,70,54,56,63,68,60,19,50,55,49,25,50,79,65,28,44,44,40,70,35,69,58,45,29,45,54,40,53,78,66,36,69,78,79,70,109

Organism: NCBI:txid363190